Protein AF-A0A0P0WTE8-F1 (afdb_monomer_lite)

InterPro domains:
  IPR000719 Protein kinase domain [PS50011] (445-546)
  IPR001245 Serine-threonine/tyrosine-protein kinase, catalytic domain [PF07714] (450-540)
  IPR011009 Protein kinase-like domain superfamily [SSF56112] (422-545)
  IPR011990 Tetratricopeptide-like helical domain superfamily [G3DSA:1.25.40.10] (12-148)
  IPR011990 Tetratricopeptide-like helical domain superfamily [G3DSA:1.25.40.10] (149-284)
  IPR011990 Tetratricopeptide-like helical domain superfamily [SSF48452] (14-142)
  IPR011990 Tetratricopeptide-like helical domain superfamily [SSF48452] (153-266)
  IPR017441 Protein kinase, ATP binding site [PS00107] (451-472)
  IPR019734 Tetratricopeptide repeat [PS50005] (154-187)
  IPR019734 Tetratricopeptide repeat [PS50005] (222-255)
  IPR019734 Tetratricopeptide repeat [SM00028] (49-82)
  IPR019734 Tetratricopeptide repeat [SM00028] (154-187)
  IPR019734 Tetratricopeptide repeat [SM00028] (188-221)
  IPR019734 Tetratricopeptide repeat [SM00028] (222-255)

Organism: Oryza sativa subsp. japonica (NCBI:txid39947)

Secondary structure (DSSP, 8-state):
-HHHHHHHHHHHHHHHHHHHHHHHHHHTT-HHHHHHHHHHHHHH-TT-THHHHHHHHHHHHTT-HHHHHHHHHHHHHHHHHTT--HHHHHHHHHHHHHHHHHHHHHH---HHHHHHHHHHHHHS--HHHHHHHHHHHHHHHHHHHHHHHHHHHHHHHHHHHHHHHHTT-HHHHHHHHHHHHHH-TT-HHHHHHHHHHHHHHT-HHHHHHHHHHHHHH-TT-HHHHHHHHHHHHHTT-HHHHHHHHHHHHTT-TT-HHHHHHHHHHHHHHHHHT---------S---------HHHHHHHHHHHHHHHHHHHHHHHHHHHHHHHHHHHHHHHHHHHHHHHHHHHHHHHHHHHHHHHHHHHHHHHHHHHHHHHHHHHHHHHHHHHHHHHHHHHHHHHHHHHHHHHHHHHHHHHHHHHHHHHHHHHHHHHH---BPPHHHHHHHTTTT-GGGEEEEETTEEEEEEEETTEEEEEEEPPTTSTTHHHHHHHHHHHHTT---TTSPPEEEEETTTTEEEEE--TT--HHHHHH-TT---PPPHHHHHHHH-

Foldseek 3Di:
DVVVVVLLVVLLVQLVVLQVQLVVCVVVLVLVSSLVSLVSSCVSPVLPLVSLLSNLVSCVVVLVLVSSLVSLVSSLVSCVVSVHQLLSNLSSLLSNLSSVVVVCVVVVDLPSSLVSLVVSCVSPNDPVSVVSNVVSVVSNVVVVVLLVVLQVQLVVLQVVLVVCVVVVVLVSSLVSLVSSCVSPVLDLVSLLSNLVSCLSVVVLVSSLVSLVSSCVSPVLDLSSLLSNLSSCVVVVVLVVSLVSLVSSCVNPVPDPSSVVSNVVSVVSVVVVVDDDDDDDDPDPDDDDDDDDDPVCVVVVVVVVVVVVVVVVVVVVVVVVVVVVVVVVVVVVVVVVVVVVVVVVVVVVVVVVVVVVVVVVVVVVVVVVVVVVVVVVVVVVVVVVVVVVVVVVVVVVVVVVVVVVVVVVVVVVVVVVVVVVVVVVVLVVPPVADEPVQVCVFCVNVDPVQWQDQDPQATWGFGQHPNATKIKGQGDPPDPCNLVVLVVCCVPQSPDDDPPDWHFRHAHPVRSMTITHDDPVGDVVCLVPDPPDPPNQDPVNVVVVVD

pLDDT: mean 84.45, std 14.44, range [29.83, 97.25]

Structure (mmCIF, N/CA/C/O backbone):
data_AF-A0A0P0WTE8-F1
#
_entry.id   AF-A0A0P0WTE8-F1
#
loop_
_atom_site.group_PDB
_atom_site.id
_atom_site.type_symbol
_atom_site.label_atom_id
_atom_site.label_alt_id
_atom_site.label_comp_id
_atom_site.label_asym_id
_atom_site.label_entity_id
_atom_site.label_seq_id
_atom_site.pdbx_PDB_ins_code
_atom_site.Cartn_x
_atom_site.Cartn_y
_atom_site.Cartn_z
_atom_site.occupancy
_atom_site.B_iso_or_equiv
_atom_site.auth_seq_id
_atom_site.auth_comp_id
_atom_site.auth_asym_id
_atom_site.auth_atom_id
_atom_site.pdbx_PDB_model_num
ATOM 1 N N . MET A 1 1 ? -8.343 -10.911 -54.507 1.00 56.34 1 MET A N 1
ATOM 2 C CA . MET A 1 1 ? -7.081 -11.647 -54.298 1.00 56.34 1 MET A CA 1
ATOM 3 C C . MET A 1 1 ? -5.880 -10.735 -54.498 1.00 56.34 1 MET A C 1
ATOM 5 O O . MET A 1 1 ? -5.473 -10.191 -53.493 1.00 56.34 1 MET A O 1
ATOM 9 N N . GLU A 1 2 ? -5.399 -10.423 -55.711 1.00 57.84 2 GLU A N 1
ATOM 10 C CA . GLU A 1 2 ? -4.192 -9.567 -55.863 1.00 57.84 2 GLU A CA 1
ATOM 11 C C . GLU A 1 2 ? -4.330 -8.164 -55.233 1.00 57.84 2 GLU A C 1
ATOM 13 O O . GLU A 1 2 ? -3.449 -7.739 -54.500 1.00 57.84 2 GLU A O 1
ATOM 18 N N . ALA A 1 3 ? -5.474 -7.488 -55.402 1.00 62.59 3 ALA A N 1
ATOM 19 C CA . ALA A 1 3 ? -5.704 -6.173 -54.785 1.00 62.59 3 ALA A CA 1
ATOM 20 C C . ALA A 1 3 ? -5.853 -6.212 -53.246 1.00 62.59 3 ALA A C 1
ATOM 22 O O . ALA A 1 3 ? -5.494 -5.257 -52.569 1.00 62.59 3 ALA A O 1
ATOM 23 N N . GLU A 1 4 ? -6.364 -7.316 -52.686 1.00 63.59 4 GLU A N 1
ATOM 24 C CA . GLU A 1 4 ? -6.511 -7.486 -51.228 1.00 63.59 4 GLU A CA 1
ATOM 25 C C . GLU A 1 4 ? -5.173 -7.845 -50.570 1.00 63.59 4 GLU A C 1
ATOM 27 O O . GLU A 1 4 ? -4.922 -7.464 -49.428 1.00 63.59 4 GLU A O 1
ATOM 32 N N . ASP A 1 5 ? -4.305 -8.561 -51.288 1.00 68.88 5 ASP A N 1
ATOM 33 C CA . ASP A 1 5 ? -2.953 -8.876 -50.832 1.00 68.88 5 ASP A CA 1
ATOM 34 C C . ASP A 1 5 ? -2.033 -7.640 -50.901 1.00 68.88 5 ASP A C 1
ATOM 36 O O . ASP A 1 5 ? -1.217 -7.445 -49.997 1.00 68.88 5 ASP A O 1
ATOM 40 N N . ASP A 1 6 ? -2.218 -6.756 -51.891 1.00 73.00 6 ASP A N 1
ATOM 41 C CA . ASP A 1 6 ? -1.496 -5.479 -51.997 1.00 73.00 6 ASP A CA 1
ATOM 42 C C . ASP A 1 6 ? -1.914 -4.470 -50.908 1.00 73.00 6 ASP A C 1
ATOM 44 O O . ASP A 1 6 ? -1.047 -3.914 -50.226 1.00 73.00 6 ASP A O 1
ATOM 48 N N . GLU A 1 7 ? -3.220 -4.280 -50.666 1.00 77.19 7 GLU A N 1
ATOM 49 C CA . GLU A 1 7 ? -3.716 -3.424 -49.568 1.00 77.19 7 GLU A CA 1
ATOM 50 C C . GLU A 1 7 ? -3.229 -3.920 -48.200 1.00 77.19 7 GLU A C 1
ATOM 52 O O . GLU A 1 7 ? -2.874 -3.143 -47.308 1.00 77.19 7 GLU A O 1
ATOM 57 N N . ARG A 1 8 ? -3.155 -5.241 -48.035 1.00 78.56 8 ARG A N 1
ATOM 58 C CA . ARG A 1 8 ? -2.653 -5.861 -46.816 1.00 78.56 8 ARG A CA 1
ATOM 59 C C . ARG A 1 8 ? -1.148 -5.666 -46.635 1.00 78.56 8 ARG A C 1
ATOM 61 O O . ARG A 1 8 ? -0.709 -5.367 -45.524 1.00 78.56 8 ARG A O 1
ATOM 68 N N . ALA A 1 9 ? -0.357 -5.810 -47.695 1.00 82.81 9 ALA A N 1
ATOM 69 C CA . ALA A 1 9 ? 1.082 -5.568 -47.644 1.00 82.81 9 ALA A CA 1
ATOM 70 C C . ALA A 1 9 ? 1.402 -4.101 -47.302 1.00 82.81 9 ALA A C 1
ATOM 72 O O . ALA A 1 9 ? 2.359 -3.824 -46.568 1.00 82.81 9 ALA A O 1
ATOM 73 N N . GLU A 1 10 ? 0.581 -3.163 -47.785 1.00 86.62 10 GLU A N 1
ATOM 74 C CA . GLU A 1 10 ? 0.684 -1.745 -47.440 1.00 86.62 10 GLU A CA 1
ATOM 75 C C . GLU A 1 10 ? 0.343 -1.490 -45.963 1.00 86.62 10 GLU A C 1
ATOM 77 O O . GLU A 1 10 ? 1.126 -0.839 -45.260 1.00 86.62 10 GLU A O 1
ATOM 82 N N . ALA A 1 11 ? -0.739 -2.089 -45.450 1.00 87.06 11 ALA A N 1
ATOM 83 C CA . ALA A 1 11 ? -1.109 -2.008 -44.034 1.00 87.06 11 ALA A CA 1
ATOM 84 C C . ALA A 1 11 ? -0.024 -2.597 -43.106 1.00 87.06 11 ALA A C 1
ATOM 86 O O . ALA A 1 11 ? 0.326 -1.988 -42.093 1.00 87.06 11 ALA A O 1
ATOM 87 N N . GLU A 1 12 ? 0.584 -3.731 -43.472 1.00 88.00 12 GLU A N 1
ATOM 88 C CA . GLU A 1 12 ? 1.696 -4.349 -42.730 1.00 88.00 12 GLU A CA 1
ATOM 89 C C . GLU A 1 12 ? 2.981 -3.490 -42.781 1.00 88.00 12 GLU A C 1
ATOM 91 O O . GLU A 1 12 ? 3.772 -3.448 -41.828 1.00 88.00 12 GLU A O 1
ATOM 96 N N . ALA A 1 13 ? 3.226 -2.772 -43.882 1.00 90.38 13 ALA A N 1
ATOM 97 C CA . ALA A 1 13 ? 4.324 -1.811 -43.979 1.00 90.38 13 ALA A CA 1
ATOM 98 C C . ALA A 1 13 ? 4.078 -0.566 -43.109 1.00 90.38 13 ALA A C 1
ATOM 100 O O . ALA A 1 13 ? 4.999 -0.105 -42.427 1.00 90.38 13 ALA A O 1
ATOM 101 N N . GLU A 1 14 ? 2.850 -0.043 -43.083 1.00 92.38 14 GLU A N 1
ATOM 102 C CA . GLU A 1 14 ? 2.469 1.072 -42.212 1.00 92.38 14 GLU A CA 1
ATOM 103 C C . GLU A 1 14 ? 2.537 0.676 -40.730 1.00 92.38 14 GLU A C 1
ATOM 105 O O . GLU A 1 14 ? 3.140 1.399 -39.932 1.00 92.38 14 GLU A O 1
ATOM 110 N N . ALA A 1 15 ? 2.045 -0.512 -40.367 1.00 92.62 15 ALA A N 1
ATOM 111 C CA . ALA A 1 15 ? 2.150 -1.052 -39.014 1.00 92.62 15 ALA A CA 1
ATOM 112 C C . ALA A 1 15 ? 3.617 -1.137 -38.549 1.00 92.62 15 ALA A C 1
ATOM 114 O O . ALA A 1 15 ? 3.944 -0.742 -37.426 1.00 92.62 15 ALA A O 1
ATOM 115 N N . ARG A 1 16 ? 4.541 -1.575 -39.420 1.00 92.88 16 ARG A N 1
ATOM 116 C CA . ARG A 1 16 ? 5.985 -1.591 -39.115 1.00 92.88 16 ARG A CA 1
ATOM 117 C C . ARG A 1 16 ? 6.551 -0.194 -38.851 1.00 92.88 16 ARG A C 1
ATOM 119 O O . ARG A 1 16 ? 7.290 -0.033 -37.878 1.00 92.88 16 ARG A O 1
ATOM 126 N N . ARG A 1 17 ? 6.169 0.818 -39.640 1.00 93.56 17 ARG A N 1
ATOM 127 C CA . ARG A 1 17 ? 6.578 2.219 -39.404 1.00 93.56 17 ARG A CA 1
ATOM 128 C C . ARG A 1 17 ? 6.056 2.740 -38.066 1.00 93.56 17 ARG A C 1
ATOM 130 O O . ARG A 1 17 ? 6.808 3.344 -37.304 1.00 93.56 17 ARG A O 1
ATOM 137 N N . GLU A 1 18 ? 4.794 2.458 -37.747 1.00 95.06 18 GLU A N 1
ATOM 138 C CA . GLU A 1 18 ? 4.188 2.802 -36.455 1.00 95.06 18 GLU A CA 1
ATOM 139 C C . GLU A 1 18 ? 4.904 2.092 -35.291 1.00 95.06 18 GLU A C 1
ATOM 141 O O . GLU A 1 18 ? 5.166 2.706 -34.255 1.00 95.06 18 GLU A O 1
ATOM 146 N N . LYS A 1 19 ? 5.335 0.833 -35.470 1.00 94.00 19 LYS A N 1
ATOM 147 C CA . LYS A 1 19 ? 6.145 0.106 -34.476 1.00 94.00 19 LYS A CA 1
ATOM 148 C C . LYS A 1 19 ? 7.486 0.785 -34.218 1.00 94.00 19 LYS A C 1
ATOM 150 O O . LYS A 1 19 ? 7.888 0.941 -33.066 1.00 94.00 19 LYS A O 1
ATOM 155 N N . GLU A 1 20 ? 8.192 1.177 -35.274 1.00 95.56 20 GLU A N 1
ATOM 156 C CA . GLU A 1 20 ? 9.486 1.856 -35.175 1.00 95.56 20 GLU A CA 1
ATOM 157 C C . GLU A 1 20 ? 9.358 3.235 -34.521 1.00 95.56 20 GLU A C 1
ATOM 159 O O . GLU A 1 20 ? 10.141 3.556 -33.621 1.00 95.56 20 GLU A O 1
ATOM 164 N N . ALA A 1 21 ? 8.333 4.006 -34.896 1.00 94.81 21 ALA A N 1
ATOM 165 C CA . ALA A 1 21 ? 8.005 5.286 -34.273 1.00 94.81 21 ALA A CA 1
ATOM 166 C C . ALA A 1 21 ? 7.664 5.119 -32.783 1.00 94.81 21 ALA A C 1
ATOM 168 O O . ALA A 1 21 ? 8.199 5.843 -31.939 1.00 94.81 21 ALA A O 1
ATOM 169 N N . GLY A 1 22 ? 6.854 4.112 -32.438 1.00 95.75 22 GLY A N 1
ATOM 170 C CA . GLY A 1 22 ? 6.539 3.749 -31.056 1.00 95.75 22 GLY A CA 1
ATOM 171 C C . GLY A 1 22 ? 7.782 3.363 -30.252 1.00 95.75 22 GLY A C 1
ATOM 172 O O . GLY A 1 22 ? 7.994 3.885 -29.158 1.00 95.75 22 GLY A O 1
ATOM 173 N N . ASN A 1 23 ? 8.666 2.536 -30.819 1.00 95.19 23 ASN A N 1
ATOM 174 C CA . ASN A 1 23 ? 9.933 2.142 -30.194 1.00 95.19 23 ASN A CA 1
ATOM 175 C C . ASN A 1 23 ? 10.888 3.335 -30.008 1.00 95.19 23 ASN A C 1
ATOM 177 O O . ASN A 1 23 ? 11.625 3.401 -29.021 1.00 95.19 23 ASN A O 1
ATOM 181 N N . ALA A 1 24 ? 10.917 4.274 -30.956 1.00 95.69 24 ALA A N 1
ATOM 182 C CA . ALA A 1 24 ? 11.706 5.498 -30.851 1.00 95.69 24 ALA A CA 1
ATOM 183 C C . ALA A 1 24 ? 11.160 6.426 -29.755 1.00 95.69 24 ALA A C 1
ATOM 185 O O . ALA A 1 24 ? 11.937 6.926 -28.941 1.00 95.69 24 ALA A O 1
ATOM 186 N N . ALA A 1 25 ? 9.838 6.604 -29.687 1.00 95.19 25 ALA A N 1
ATOM 187 C CA . ALA A 1 25 ? 9.175 7.365 -28.630 1.00 95.19 25 ALA A CA 1
ATOM 188 C C . ALA A 1 25 ? 9.390 6.726 -27.248 1.00 95.19 25 ALA A C 1
ATOM 190 O O . ALA A 1 25 ? 9.723 7.427 -26.295 1.00 95.19 25 ALA A O 1
ATOM 191 N N . TYR A 1 26 ? 9.298 5.396 -27.155 1.00 95.31 26 TYR A N 1
ATOM 192 C CA . TYR A 1 26 ? 9.544 4.639 -25.926 1.00 95.31 26 TYR A CA 1
ATOM 193 C C . TYR A 1 26 ? 10.980 4.821 -25.417 1.00 95.31 26 TYR A C 1
ATOM 195 O O . TYR A 1 26 ? 11.182 5.095 -24.238 1.00 95.31 26 TYR A O 1
ATOM 203 N N . ARG A 1 27 ? 11.983 4.749 -26.308 1.00 95.56 27 ARG A N 1
ATOM 204 C CA . ARG A 1 27 ? 13.395 5.002 -25.957 1.00 95.56 27 ARG A CA 1
ATOM 205 C C . ARG A 1 27 ? 13.646 6.427 -25.455 1.00 95.56 27 ARG A C 1
ATOM 207 O O . ARG A 1 27 ? 14.551 6.627 -24.656 1.00 95.56 27 ARG A O 1
ATOM 214 N N . LYS A 1 28 ? 12.841 7.394 -25.901 1.00 95.38 28 LYS A N 1
ATOM 215 C CA . LYS A 1 28 ? 12.867 8.790 -25.438 1.00 95.38 28 LYS A CA 1
ATOM 216 C C . LYS A 1 28 ? 11.958 9.055 -24.226 1.00 95.38 28 LYS A C 1
ATOM 218 O O . LYS A 1 28 ? 11.809 10.208 -23.845 1.00 95.38 28 LYS A O 1
ATOM 223 N N . LEU A 1 29 ? 11.336 8.022 -23.644 1.00 93.38 29 LEU A N 1
ATOM 224 C CA . LEU A 1 29 ? 10.367 8.116 -22.539 1.00 93.38 29 LEU A CA 1
ATOM 225 C C . LEU A 1 29 ? 9.104 8.946 -22.850 1.00 93.38 29 LEU A C 1
ATOM 227 O O . LEU A 1 29 ? 8.365 9.327 -21.945 1.00 93.38 29 LEU A O 1
ATOM 231 N N . TYR A 1 30 ? 8.776 9.156 -24.126 1.00 95.38 30 TYR A N 1
ATOM 232 C CA . TYR A 1 30 ? 7.491 9.729 -24.539 1.00 95.38 30 TYR A CA 1
ATOM 233 C C . TYR A 1 30 ? 6.409 8.641 -24.551 1.00 95.38 30 TYR A C 1
ATOM 235 O O . TYR A 1 30 ? 5.952 8.197 -25.607 1.00 95.38 30 TYR A O 1
ATOM 243 N N . LEU A 1 31 ? 6.040 8.170 -23.356 1.00 94.12 31 LEU A N 1
ATOM 244 C CA . LEU A 1 31 ? 5.238 6.958 -23.156 1.00 94.12 31 LEU A CA 1
ATOM 245 C C . LEU A 1 31 ? 3.825 7.062 -23.746 1.00 94.12 31 LEU A C 1
ATOM 247 O O . LEU A 1 31 ? 3.372 6.120 -24.388 1.00 94.12 31 LEU A O 1
ATOM 251 N N . GLU A 1 32 ? 3.151 8.206 -23.614 1.00 94.56 32 GLU A N 1
ATOM 252 C CA . GLU A 1 32 ? 1.817 8.417 -24.202 1.00 94.56 32 GLU A CA 1
ATOM 253 C C . GLU A 1 32 ? 1.848 8.369 -25.732 1.00 94.56 32 GLU A C 1
ATOM 255 O O . GLU A 1 32 ? 1.025 7.706 -26.368 1.00 94.56 32 GLU A O 1
ATOM 260 N N . THR A 1 33 ? 2.853 9.010 -26.330 1.00 94.38 33 THR A N 1
ATOM 261 C CA . THR A 1 33 ? 3.082 8.975 -27.776 1.00 94.38 33 THR A CA 1
ATOM 262 C C . THR A 1 33 ? 3.389 7.551 -28.239 1.00 94.38 33 THR A C 1
ATOM 264 O O . THR A 1 33 ? 2.843 7.107 -29.249 1.00 94.38 33 THR A O 1
ATOM 267 N N . ALA A 1 34 ? 4.200 6.803 -27.483 1.00 95.81 34 ALA A N 1
ATOM 268 C CA . ALA A 1 34 ? 4.492 5.401 -27.768 1.00 95.81 34 ALA A CA 1
ATOM 269 C C . ALA A 1 34 ? 3.223 4.532 -27.713 1.00 95.81 34 ALA A C 1
ATOM 271 O O . ALA A 1 34 ? 2.966 3.769 -28.641 1.00 95.81 34 ALA A O 1
ATOM 272 N N . VAL A 1 35 ? 2.385 4.698 -26.683 1.00 96.12 35 VAL A N 1
ATOM 273 C CA . VAL A 1 35 ? 1.089 4.008 -26.550 1.00 96.12 35 VAL A CA 1
ATOM 274 C C . VAL A 1 35 ? 0.180 4.294 -27.744 1.00 96.12 35 VAL A C 1
ATOM 276 O O . VAL A 1 35 ? -0.451 3.370 -28.262 1.00 96.12 35 VAL A O 1
ATOM 279 N N . ARG A 1 36 ? 0.129 5.545 -28.219 1.00 96.06 36 ARG A N 1
ATOM 280 C CA . ARG A 1 36 ? -0.655 5.922 -29.404 1.00 96.06 36 ARG A CA 1
ATOM 281 C C . ARG A 1 36 ? -0.167 5.193 -30.658 1.00 96.06 36 ARG A C 1
ATOM 283 O O . ARG A 1 36 ? -0.984 4.605 -31.361 1.00 96.06 36 ARG A O 1
ATOM 290 N N . HIS A 1 37 ? 1.144 5.186 -30.901 1.00 96.56 37 HIS A N 1
ATOM 291 C CA . HIS A 1 37 ? 1.746 4.488 -32.042 1.00 96.56 37 HIS A CA 1
ATOM 292 C C . HIS A 1 37 ? 1.521 2.970 -31.977 1.00 96.56 37 HIS A C 1
ATOM 294 O O . HIS A 1 37 ? 1.101 2.370 -32.962 1.00 96.56 37 HIS A O 1
ATOM 300 N N . TYR A 1 38 ? 1.686 2.340 -30.809 1.00 96.38 38 TYR A N 1
ATOM 301 C CA . TYR A 1 38 ? 1.394 0.909 -30.660 1.00 96.38 38 TYR A CA 1
ATOM 302 C C . TYR A 1 38 ? -0.093 0.583 -30.818 1.00 96.38 38 TYR A C 1
ATOM 304 O O . TYR A 1 38 ? -0.430 -0.457 -31.372 1.00 96.38 38 TYR A O 1
ATOM 312 N N . THR A 1 39 ? -0.987 1.468 -30.372 1.00 95.38 39 THR A N 1
ATOM 313 C CA . THR A 1 39 ? -2.436 1.295 -30.557 1.00 95.38 39 THR A CA 1
ATOM 314 C C . THR A 1 39 ? -2.813 1.367 -32.030 1.00 95.38 39 THR A C 1
ATOM 316 O O . THR A 1 39 ? -3.565 0.520 -32.499 1.00 95.38 39 THR A O 1
ATOM 319 N N . ARG A 1 40 ? -2.255 2.329 -32.774 1.00 94.44 40 ARG A N 1
ATOM 320 C CA . ARG A 1 40 ? -2.453 2.416 -34.224 1.00 94.44 40 ARG A CA 1
ATOM 321 C C . ARG A 1 40 ? -1.873 1.197 -34.941 1.00 94.44 40 ARG A C 1
ATOM 323 O O . ARG A 1 40 ? -2.561 0.609 -35.764 1.00 94.44 40 ARG A O 1
ATOM 330 N N . GLY A 1 41 ? -0.665 0.771 -34.575 1.00 93.50 41 GLY A N 1
ATOM 331 C CA . GLY A 1 41 ? -0.039 -0.432 -35.125 1.00 93.50 41 GLY A CA 1
ATOM 332 C C . GLY A 1 41 ? -0.869 -1.702 -34.904 1.00 93.50 41 GLY A C 1
ATOM 333 O O . GLY A 1 41 ? -1.073 -2.455 -35.847 1.00 93.50 41 GLY A O 1
ATOM 334 N N . ALA A 1 42 ? -1.438 -1.887 -33.707 1.00 92.62 42 ALA A N 1
ATOM 335 C CA . ALA A 1 42 ? -2.308 -3.026 -33.396 1.00 92.62 42 ALA A CA 1
ATOM 336 C C . ALA A 1 42 ? -3.646 -3.021 -34.164 1.00 92.62 42 ALA A C 1
ATOM 338 O O . ALA A 1 42 ? -4.254 -4.075 -34.333 1.00 92.62 42 ALA A O 1
ATOM 339 N N . LEU A 1 43 ? -4.127 -1.848 -34.594 1.00 92.50 43 LEU A N 1
ATOM 340 C CA . LEU A 1 43 ? -5.317 -1.728 -35.445 1.00 92.50 43 LEU A CA 1
ATOM 341 C C . LEU A 1 43 ? -5.007 -2.053 -36.911 1.00 92.50 43 LEU A C 1
ATOM 343 O O . LEU A 1 43 ? -5.845 -2.647 -37.581 1.00 92.50 43 LEU A O 1
ATOM 347 N N . LEU A 1 44 ? -3.821 -1.662 -37.391 1.00 91.44 44 LEU A N 1
ATOM 348 C CA . LEU A 1 44 ? -3.363 -1.909 -38.762 1.00 91.44 44 LEU A CA 1
ATOM 349 C C . LEU A 1 44 ? -2.979 -3.376 -38.986 1.00 91.44 44 LEU A C 1
ATOM 351 O O . LEU A 1 44 ? -3.343 -3.953 -40.004 1.00 91.44 44 LEU A O 1
ATOM 355 N N . ASP A 1 45 ? -2.291 -3.988 -38.020 1.00 88.94 45 ASP A N 1
ATOM 356 C CA . ASP A 1 45 ? -1.963 -5.414 -38.030 1.00 88.94 45 ASP A CA 1
ATOM 357 C C . ASP A 1 45 ? -2.385 -6.084 -36.709 1.00 88.94 45 ASP A C 1
ATOM 359 O O . ASP A 1 45 ? -1.594 -6.182 -35.762 1.00 88.94 45 ASP A O 1
ATOM 363 N N . PRO A 1 46 ? -3.632 -6.589 -36.629 1.00 86.75 46 PRO A N 1
ATOM 364 C CA . PRO A 1 46 ? -4.129 -7.287 -35.447 1.00 86.75 46 PRO A CA 1
ATOM 365 C C . PRO A 1 46 ? -3.451 -8.636 -35.168 1.00 86.75 46 PRO A C 1
ATOM 367 O O . PRO A 1 46 ? -3.711 -9.224 -34.114 1.00 86.75 46 PRO A O 1
ATOM 370 N N . ARG A 1 47 ? -2.634 -9.161 -36.098 1.00 85.81 47 ARG A N 1
ATOM 371 C CA . ARG A 1 47 ? 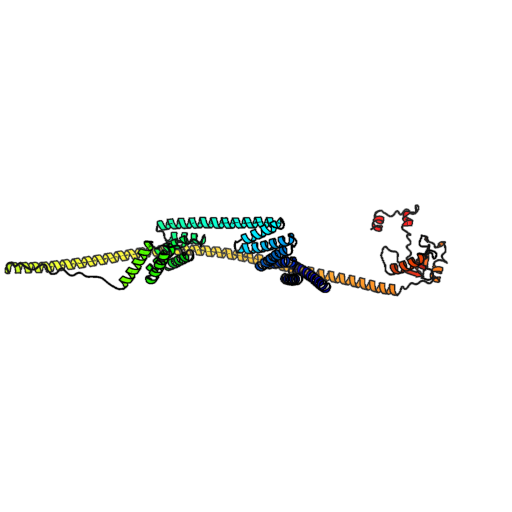-1.962 -10.461 -35.952 1.00 85.81 47 ARG A CA 1
ATOM 372 C C . ARG A 1 47 ? -0.632 -10.352 -35.209 1.00 85.81 47 ARG A C 1
ATOM 374 O O . ARG A 1 47 ? -0.222 -11.309 -34.551 1.00 85.81 47 ARG A O 1
ATOM 381 N N . ASP A 1 48 ? 0.039 -9.206 -35.284 1.00 89.00 48 ASP A N 1
ATOM 382 C CA . ASP A 1 48 ? 1.289 -8.976 -34.562 1.00 89.00 48 ASP A CA 1
ATOM 383 C C . ASP A 1 48 ? 1.013 -8.609 -33.093 1.00 89.00 48 ASP A C 1
ATOM 385 O O . ASP A 1 48 ? 0.828 -7.453 -32.707 1.00 89.00 48 ASP A O 1
ATOM 389 N N . ILE A 1 49 ? 1.061 -9.616 -32.220 1.00 91.56 49 ILE A N 1
ATOM 390 C CA . ILE A 1 49 ? 0.910 -9.417 -30.772 1.00 91.56 49 ILE A CA 1
ATOM 391 C C . ILE A 1 49 ? 2.002 -8.520 -30.166 1.00 91.56 49 ILE A C 1
ATOM 393 O O . ILE A 1 49 ? 1.832 -8.020 -29.050 1.00 91.56 49 ILE A O 1
ATOM 397 N N . SER A 1 50 ? 3.125 -8.278 -30.862 1.00 92.31 50 SER A N 1
ATOM 398 C CA . SER A 1 50 ? 4.225 -7.472 -30.324 1.00 92.31 50 SER A CA 1
ATOM 399 C C . SER A 1 50 ? 3.791 -6.043 -29.998 1.00 92.31 50 SER A C 1
ATOM 401 O O . SER A 1 50 ? 4.281 -5.495 -29.007 1.00 92.31 50 SER A O 1
ATOM 403 N N . PHE A 1 51 ? 2.815 -5.485 -30.726 1.00 94.38 51 PHE A N 1
ATOM 404 C CA . PHE A 1 51 ? 2.222 -4.178 -30.429 1.00 94.38 51 PHE A CA 1
ATOM 405 C C . PHE A 1 51 ? 1.572 -4.136 -29.046 1.00 94.38 51 PHE A C 1
ATOM 407 O O . PHE A 1 51 ? 1.884 -3.242 -28.259 1.00 94.38 51 PHE A O 1
ATOM 414 N N . LEU A 1 52 ? 0.742 -5.130 -28.715 1.00 94.12 52 LEU A N 1
ATOM 415 C CA . LEU A 1 52 ? 0.099 -5.240 -27.402 1.00 94.12 52 LEU A CA 1
ATOM 416 C C . LEU A 1 52 ? 1.144 -5.416 -26.302 1.00 94.12 52 LEU A C 1
ATOM 418 O O . LEU A 1 52 ? 1.124 -4.709 -25.296 1.00 94.12 52 LEU A O 1
ATOM 422 N N . THR A 1 53 ? 2.135 -6.286 -26.521 1.00 94.25 53 THR A N 1
ATOM 423 C CA . THR A 1 53 ? 3.177 -6.501 -25.511 1.00 94.25 53 THR A CA 1
ATOM 424 C C . THR A 1 53 ? 4.044 -5.247 -25.280 1.00 94.25 53 THR A C 1
ATOM 426 O O . THR A 1 53 ? 4.476 -4.987 -24.154 1.00 94.25 53 THR A O 1
ATOM 429 N N . ASN A 1 54 ? 4.310 -4.450 -26.322 1.00 95.19 54 ASN A N 1
ATOM 430 C CA . ASN A 1 54 ? 5.085 -3.211 -26.225 1.00 95.19 54 ASN A CA 1
ATOM 431 C C . ASN A 1 54 ? 4.265 -2.066 -25.621 1.00 95.19 54 ASN A C 1
ATOM 433 O O . ASN A 1 54 ? 4.801 -1.294 -24.823 1.00 95.19 54 ASN A O 1
ATOM 437 N N . ARG A 1 55 ? 2.962 -1.997 -25.918 1.00 96.00 55 ARG A N 1
ATOM 438 C CA . ARG A 1 55 ? 2.029 -1.071 -25.265 1.00 96.00 55 ARG A CA 1
ATOM 439 C C . ARG A 1 55 ? 1.898 -1.371 -23.774 1.00 96.00 55 ARG A C 1
ATOM 441 O O . ARG A 1 55 ? 2.043 -0.456 -22.967 1.00 96.00 55 ARG A O 1
ATOM 448 N N . ALA A 1 56 ? 1.792 -2.646 -23.400 1.00 96.38 56 ALA A N 1
ATOM 449 C CA . ALA A 1 56 ? 1.819 -3.075 -22.006 1.00 96.38 56 ALA A CA 1
ATOM 450 C C . ALA A 1 56 ? 3.107 -2.647 -21.283 1.00 96.38 56 ALA A C 1
ATOM 452 O O . ALA A 1 56 ? 3.053 -2.223 -20.130 1.00 96.38 56 ALA A O 1
ATOM 453 N N . ALA A 1 57 ? 4.266 -2.701 -21.952 1.00 95.94 57 ALA A N 1
ATOM 454 C CA . ALA A 1 57 ? 5.523 -2.211 -21.379 1.00 95.94 57 ALA A CA 1
ATOM 455 C C . ALA A 1 57 ? 5.496 -0.696 -21.119 1.00 95.94 57 ALA A C 1
ATOM 457 O O . ALA A 1 57 ? 5.974 -0.242 -20.080 1.00 95.94 57 ALA A O 1
ATOM 458 N N . ALA A 1 58 ? 4.908 0.083 -22.031 1.00 96.00 58 ALA A N 1
ATOM 459 C CA . ALA A 1 58 ? 4.715 1.516 -21.828 1.00 96.00 58 ALA A CA 1
ATOM 460 C C . ALA A 1 58 ? 3.754 1.792 -20.662 1.00 96.00 58 ALA A C 1
ATOM 462 O O . ALA A 1 58 ? 4.071 2.610 -19.802 1.00 96.00 58 ALA A O 1
ATOM 463 N N . TYR A 1 59 ? 2.641 1.057 -20.560 1.00 97.12 59 TYR A N 1
ATOM 464 C CA . TYR A 1 59 ? 1.722 1.176 -19.425 1.00 97.12 59 TYR A CA 1
ATOM 465 C C . TYR A 1 59 ? 2.362 0.815 -18.085 1.00 97.12 59 TYR A C 1
ATOM 467 O O . TYR A 1 59 ? 2.088 1.486 -17.089 1.00 97.12 59 TYR A O 1
ATOM 475 N N . LEU A 1 60 ? 3.254 -0.179 -18.060 1.00 95.25 60 LEU A N 1
ATOM 476 C CA . LEU A 1 60 ? 4.003 -0.545 -16.859 1.00 95.25 60 LEU A CA 1
ATOM 477 C C . LEU A 1 60 ? 4.875 0.620 -16.360 1.00 95.25 60 LEU A C 1
ATOM 479 O O . LEU A 1 60 ? 4.868 0.910 -15.168 1.00 95.25 60 LEU A O 1
ATOM 483 N N . LEU A 1 61 ? 5.568 1.327 -17.264 1.00 94.56 61 LEU A N 1
ATOM 484 C CA . LEU A 1 61 ? 6.355 2.521 -16.919 1.00 94.56 61 LEU A CA 1
ATOM 485 C C . LEU A 1 61 ? 5.484 3.720 -16.515 1.00 94.56 61 LEU A C 1
ATOM 487 O O . LEU A 1 61 ? 5.906 4.541 -15.707 1.00 94.56 61 LEU A O 1
ATOM 491 N N . MET A 1 62 ? 4.261 3.815 -17.040 1.00 94.44 62 MET A N 1
ATOM 492 C CA . MET A 1 62 ? 3.291 4.854 -16.672 1.00 94.44 62 MET A CA 1
ATOM 493 C C . MET A 1 62 ? 2.550 4.572 -15.352 1.00 94.44 62 MET A C 1
ATOM 495 O O . MET A 1 62 ? 1.649 5.329 -14.999 1.00 94.44 62 MET A O 1
ATOM 499 N N . SER A 1 63 ? 2.863 3.481 -14.641 1.00 94.25 63 SER A N 1
ATOM 500 C CA . SER A 1 63 ? 2.101 2.996 -13.473 1.00 94.25 63 SER A CA 1
ATOM 501 C C . SER A 1 63 ? 0.623 2.668 -13.758 1.00 94.25 63 SER A C 1
ATOM 503 O O . SER A 1 63 ? -0.191 2.554 -12.841 1.00 94.25 63 SER A O 1
ATOM 505 N N . LYS A 1 64 ? 0.251 2.473 -15.029 1.00 95.69 64 LYS A N 1
ATOM 506 C CA . LYS A 1 64 ? -1.098 2.072 -15.461 1.00 95.69 64 LYS A CA 1
ATOM 507 C C . LYS A 1 64 ? -1.220 0.548 -15.441 1.00 95.69 64 LYS A C 1
ATOM 509 O O . LYS A 1 64 ? -1.282 -0.121 -16.473 1.00 95.69 64 LYS A O 1
ATOM 514 N N . TYR A 1 65 ? -1.156 -0.023 -14.238 1.00 95.00 65 TYR A N 1
ATOM 515 C CA . TYR A 1 65 ? -1.015 -1.470 -14.051 1.00 95.00 65 TYR A CA 1
ATOM 516 C C . TYR A 1 65 ? -2.236 -2.265 -14.525 1.00 95.00 65 TYR A C 1
ATOM 518 O O . TYR A 1 65 ? -2.076 -3.357 -15.065 1.00 95.00 65 TYR A O 1
ATOM 526 N N . LYS A 1 66 ? -3.451 -1.725 -14.374 1.00 94.62 66 LYS A N 1
ATOM 527 C CA . LYS A 1 66 ? -4.683 -2.408 -14.804 1.00 94.62 66 LYS A CA 1
ATOM 528 C C . LYS A 1 66 ? -4.748 -2.523 -16.327 1.00 94.62 66 LYS A C 1
ATOM 530 O O . LYS A 1 66 ? -5.081 -3.579 -16.854 1.00 94.62 66 LYS A O 1
ATOM 535 N N . GLU A 1 67 ? -4.391 -1.456 -17.030 1.00 95.75 67 GLU A N 1
ATOM 536 C CA . GLU A 1 67 ? -4.306 -1.402 -18.487 1.00 95.75 67 GLU A CA 1
ATOM 537 C C . GLU A 1 67 ? -3.190 -2.313 -19.009 1.00 95.75 67 GLU A C 1
ATOM 539 O O . GLU A 1 67 ? -3.402 -3.050 -19.967 1.00 95.75 67 GLU A O 1
ATOM 544 N N . CYS A 1 68 ? -2.042 -2.347 -18.324 1.00 96.81 68 CYS A N 1
ATOM 545 C CA . CYS A 1 68 ? -0.959 -3.285 -18.618 1.00 96.81 68 CYS A CA 1
ATOM 546 C C . CYS A 1 68 ? -1.422 -4.750 -18.530 1.00 96.81 68 CYS A C 1
ATOM 548 O O . CYS A 1 68 ? -1.159 -5.526 -19.447 1.00 96.81 68 CYS A O 1
ATOM 550 N N . VAL A 1 69 ? -2.134 -5.124 -17.458 1.00 96.31 69 VAL A N 1
ATOM 551 C CA . VAL A 1 69 ? -2.668 -6.487 -17.283 1.00 96.31 69 VAL A CA 1
ATOM 552 C C . VAL A 1 69 ? -3.642 -6.839 -18.405 1.00 96.31 69 VAL A C 1
ATOM 554 O O . VAL A 1 69 ? -3.500 -7.904 -18.998 1.00 96.31 69 VAL A O 1
ATOM 557 N N . ARG A 1 70 ? -4.562 -5.928 -18.754 1.00 96.19 70 ARG A N 1
ATOM 558 C CA . ARG A 1 70 ? -5.514 -6.128 -19.858 1.00 96.19 70 ARG A CA 1
ATOM 559 C C . ARG A 1 70 ? -4.822 -6.366 -21.199 1.00 96.19 70 ARG A C 1
ATOM 561 O O . ARG A 1 70 ? -5.164 -7.321 -21.887 1.00 96.19 70 ARG A O 1
ATOM 568 N N . ASP A 1 71 ? -3.844 -5.533 -21.548 1.00 95.56 71 ASP A N 1
ATOM 569 C CA . ASP A 1 71 ? -3.081 -5.687 -22.793 1.00 95.56 71 ASP A CA 1
ATOM 570 C C . ASP A 1 71 ? -2.292 -6.999 -22.825 1.00 95.56 71 ASP A C 1
ATOM 572 O O . ASP A 1 71 ? -2.155 -7.620 -23.878 1.00 95.56 71 ASP A O 1
ATOM 576 N N . CYS A 1 72 ? -1.753 -7.428 -21.680 1.00 96.12 72 CYS A N 1
ATOM 577 C CA . CYS A 1 72 ? -1.046 -8.699 -21.594 1.00 96.12 72 CYS A CA 1
ATOM 578 C C . CYS A 1 72 ? -1.996 -9.893 -21.725 1.00 96.12 72 CYS A C 1
ATOM 580 O O . CYS A 1 72 ? -1.631 -10.862 -22.382 1.00 96.12 72 CYS A O 1
ATOM 582 N N . ASP A 1 73 ? -3.192 -9.829 -21.134 1.00 95.88 73 ASP A N 1
ATOM 583 C CA . ASP A 1 73 ? -4.214 -10.872 -21.281 1.00 95.88 73 ASP A CA 1
ATOM 584 C C . ASP A 1 73 ? -4.656 -11.010 -22.740 1.00 95.88 73 ASP A C 1
ATOM 586 O O . ASP A 1 73 ? -4.624 -12.114 -23.285 1.00 95.88 73 ASP A O 1
ATOM 590 N N . GLU A 1 74 ? -4.938 -9.886 -23.406 1.00 94.62 74 GLU A N 1
ATOM 591 C CA . GLU A 1 74 ? -5.276 -9.864 -24.834 1.00 94.62 74 GLU A CA 1
ATOM 592 C C . GLU A 1 74 ? -4.123 -10.403 -25.701 1.00 94.62 74 GLU A C 1
ATOM 594 O O . GLU A 1 74 ? -4.345 -11.166 -26.641 1.00 94.62 74 GLU A O 1
ATOM 599 N N . ALA A 1 75 ? -2.872 -10.056 -25.374 1.00 94.12 75 ALA A N 1
ATOM 600 C CA . ALA A 1 75 ? -1.702 -10.553 -26.096 1.00 94.12 75 ALA A CA 1
ATOM 601 C C . ALA A 1 75 ? -1.497 -12.068 -25.937 1.00 94.12 75 ALA A C 1
ATOM 603 O O . ALA A 1 75 ? -1.045 -12.721 -26.878 1.00 94.12 75 ALA A O 1
ATOM 604 N N . VAL A 1 76 ? -1.805 -12.632 -24.765 1.00 94.12 76 VAL A N 1
ATOM 605 C CA . VAL A 1 76 ? -1.696 -14.076 -24.506 1.00 94.12 76 VAL A CA 1
ATOM 606 C C . VAL A 1 76 ? -2.801 -14.842 -25.223 1.00 94.12 76 VAL A C 1
ATOM 608 O O . VAL A 1 76 ? -2.517 -15.870 -25.835 1.00 94.12 76 VAL A O 1
ATOM 611 N N . GLU A 1 77 ? -4.037 -14.342 -25.180 1.00 93.19 77 GLU A N 1
ATOM 612 C CA . GLU A 1 77 ? -5.180 -14.935 -25.881 1.00 93.19 77 GLU A CA 1
ATOM 613 C C . GLU A 1 77 ? -4.927 -14.970 -27.394 1.00 93.19 77 GLU A C 1
ATOM 615 O O . GLU A 1 77 ? -4.811 -16.053 -27.974 1.00 93.19 77 GLU A O 1
ATOM 620 N N . LYS A 1 78 ? -4.672 -13.806 -28.007 1.00 91.94 78 LYS A N 1
ATOM 621 C CA . LYS A 1 78 ? -4.343 -13.711 -29.440 1.00 91.94 78 LYS A CA 1
ATOM 622 C C . LYS A 1 78 ? -3.078 -14.480 -29.802 1.00 91.94 78 LYS A C 1
ATOM 624 O O . LYS A 1 78 ? -3.009 -15.102 -30.858 1.00 91.94 78 LYS A O 1
ATOM 629 N N . GLY A 1 79 ? -2.067 -14.461 -28.933 1.00 90.00 79 GLY A N 1
ATOM 630 C CA . GLY A 1 79 ? -0.814 -15.175 -29.160 1.00 90.00 79 GLY A CA 1
ATOM 631 C C . GLY A 1 79 ? -1.011 -16.685 -29.256 1.00 90.00 79 GLY A C 1
ATOM 632 O O . GLY A 1 79 ? -0.423 -17.324 -30.128 1.00 90.00 79 GLY A O 1
ATOM 633 N N . ARG A 1 80 ? -1.886 -17.251 -28.417 1.00 89.75 80 ARG A N 1
ATOM 634 C CA . ARG A 1 80 ? -2.241 -18.677 -28.450 1.00 89.75 80 ARG A CA 1
ATOM 635 C C . ARG A 1 80 ? -3.114 -19.028 -29.651 1.00 89.75 80 ARG A C 1
ATOM 637 O O . ARG A 1 80 ? -2.866 -20.051 -30.287 1.00 89.75 80 ARG A O 1
ATOM 644 N N . GLU A 1 81 ? -4.081 -18.179 -29.996 1.00 90.75 81 GLU A N 1
ATOM 645 C CA . GLU A 1 81 ? -4.937 -18.361 -31.179 1.00 90.75 81 GLU A CA 1
ATOM 646 C C . GLU A 1 81 ? -4.130 -18.363 -32.482 1.00 90.75 81 GLU A C 1
ATOM 648 O O . GLU A 1 81 ? -4.297 -19.240 -33.332 1.00 90.75 81 GLU A O 1
ATOM 653 N N . LEU A 1 82 ? -3.213 -17.404 -32.620 1.00 89.75 82 LEU A N 1
ATOM 654 C CA . LEU A 1 82 ? -2.400 -17.208 -33.820 1.00 89.75 82 LEU A CA 1
ATOM 655 C C . LEU A 1 82 ? -1.143 -18.086 -33.853 1.00 89.75 82 LEU A C 1
ATOM 657 O O . LEU A 1 82 ? -0.402 -18.038 -34.835 1.00 89.75 82 LEU A O 1
ATOM 661 N N . ARG A 1 83 ? -0.898 -18.887 -32.803 1.00 87.38 83 ARG A N 1
ATOM 662 C CA . ARG A 1 83 ? 0.330 -19.681 -32.610 1.00 87.38 83 ARG A CA 1
ATOM 663 C C . ARG A 1 83 ? 1.597 -18.834 -32.779 1.00 87.38 83 ARG A C 1
ATOM 665 O O . ARG A 1 83 ? 2.534 -19.221 -33.477 1.00 87.38 83 ARG A O 1
ATOM 672 N N . ALA A 1 84 ? 1.589 -17.653 -32.164 1.00 85.06 84 ALA A N 1
ATOM 673 C CA . ALA A 1 84 ? 2.741 -16.765 -32.114 1.00 85.06 84 ALA A CA 1
ATOM 674 C C . ALA A 1 84 ? 3.907 -17.414 -31.345 1.00 85.06 84 ALA A C 1
ATOM 676 O O . ALA A 1 84 ? 3.726 -18.391 -30.624 1.00 85.06 84 ALA A O 1
ATOM 677 N N . ASP A 1 85 ? 5.109 -16.851 -31.483 1.00 88.19 85 ASP A N 1
ATOM 678 C CA . ASP A 1 85 ? 6.300 -17.332 -30.776 1.00 88.19 85 ASP A CA 1
ATOM 679 C C . ASP A 1 85 ? 6.046 -17.418 -29.258 1.00 88.19 85 ASP A C 1
ATOM 681 O O . ASP A 1 85 ? 5.704 -16.419 -28.613 1.00 88.19 85 ASP A O 1
ATOM 685 N N . ASN A 1 86 ? 6.259 -18.605 -28.681 1.00 89.06 86 ASN A N 1
ATOM 686 C CA . ASN A 1 86 ? 6.116 -18.870 -27.247 1.00 89.06 86 ASN A CA 1
ATOM 687 C C . ASN A 1 86 ? 6.921 -17.874 -26.402 1.00 89.06 86 ASN A C 1
ATOM 689 O O . ASN A 1 86 ? 6.493 -17.489 -25.316 1.00 89.06 86 ASN A O 1
ATOM 693 N N . LYS A 1 87 ? 8.055 -17.376 -26.916 1.00 91.06 87 LYS A N 1
ATOM 694 C CA . LYS A 1 87 ? 8.856 -16.345 -26.245 1.00 91.06 87 LYS A CA 1
ATOM 695 C C . LYS A 1 87 ? 8.111 -15.014 -26.108 1.00 91.06 87 LYS A C 1
ATOM 697 O O . LYS A 1 87 ? 8.280 -14.319 -25.104 1.00 91.06 87 LYS A O 1
ATOM 702 N N . LEU A 1 88 ? 7.291 -14.637 -27.090 1.00 89.62 88 LEU A N 1
ATOM 703 C CA . LEU A 1 88 ? 6.471 -13.422 -27.031 1.00 89.62 88 LEU A CA 1
ATOM 704 C C . LEU A 1 88 ? 5.308 -13.581 -26.048 1.00 89.62 88 LEU A C 1
ATOM 706 O O . LEU A 1 88 ? 5.053 -12.659 -25.270 1.00 89.62 88 LEU A O 1
ATOM 710 N N . VAL A 1 89 ? 4.662 -14.749 -26.034 1.00 92.19 89 VAL A N 1
ATOM 711 C CA . VAL A 1 89 ? 3.594 -15.081 -25.074 1.00 92.19 89 VAL A CA 1
ATOM 712 C C . VAL A 1 89 ? 4.141 -15.099 -23.643 1.00 92.19 89 VAL A C 1
ATOM 714 O O . VAL A 1 89 ? 3.587 -14.440 -22.762 1.00 92.19 89 VAL A O 1
ATOM 717 N N . ALA A 1 90 ? 5.290 -15.741 -23.421 1.00 93.12 90 ALA A N 1
ATOM 718 C CA . ALA A 1 90 ? 5.992 -15.715 -22.140 1.00 93.12 90 ALA A CA 1
ATOM 719 C C . ALA A 1 90 ? 6.350 -14.281 -21.720 1.00 93.12 90 ALA A C 1
ATOM 721 O O . ALA A 1 90 ? 6.107 -13.875 -20.587 1.00 93.12 90 ALA A O 1
ATOM 722 N N . ARG A 1 91 ? 6.847 -13.447 -22.643 1.00 93.81 91 ARG A N 1
ATOM 723 C CA . ARG A 1 91 ? 7.152 -12.038 -22.346 1.00 93.81 91 ARG A CA 1
ATOM 724 C C . ARG A 1 91 ? 5.910 -11.237 -21.943 1.00 93.81 91 ARG A C 1
ATOM 726 O O . ARG A 1 91 ? 6.018 -10.353 -21.091 1.00 93.81 91 ARG A O 1
ATOM 733 N N . ALA A 1 92 ? 4.751 -11.509 -22.543 1.00 94.81 92 ALA A N 1
ATOM 734 C CA . ALA A 1 92 ? 3.487 -10.896 -22.140 1.00 94.81 92 ALA A CA 1
ATOM 735 C C . ALA A 1 92 ? 3.097 -11.319 -20.712 1.00 94.81 92 ALA A C 1
ATOM 737 O O . ALA A 1 92 ? 2.806 -10.460 -19.881 1.00 94.81 92 ALA A O 1
ATOM 738 N N . LEU A 1 93 ? 3.200 -12.611 -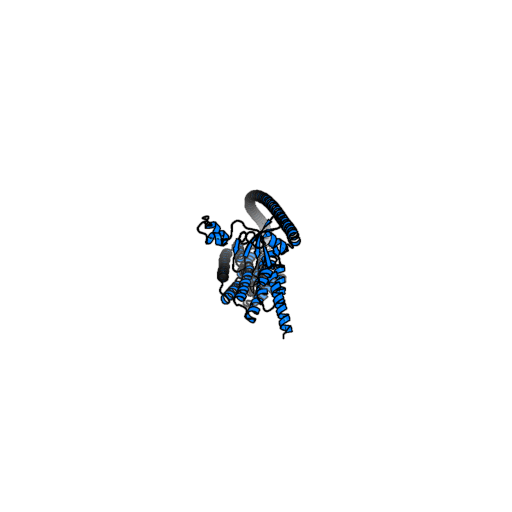20.386 1.00 95.88 93 LEU A N 1
ATOM 739 C CA . LEU A 1 93 ? 2.939 -13.134 -19.038 1.00 95.88 93 LEU A CA 1
ATOM 740 C C . LEU A 1 93 ? 3.908 -12.571 -17.985 1.00 95.88 93 LEU A C 1
ATOM 742 O O . LEU A 1 93 ? 3.473 -12.162 -16.910 1.00 95.88 93 LEU A O 1
ATOM 746 N N . ALA A 1 94 ? 5.199 -12.454 -18.299 1.00 94.81 94 ALA A N 1
ATOM 747 C CA . ALA A 1 94 ? 6.190 -11.848 -17.407 1.00 94.81 94 ALA A CA 1
ATOM 748 C C . ALA A 1 94 ? 5.910 -10.354 -17.137 1.00 94.81 94 ALA A C 1
ATOM 750 O O . ALA A 1 94 ? 6.115 -9.856 -16.024 1.00 94.81 94 ALA A O 1
ATOM 751 N N . ARG A 1 95 ? 5.407 -9.617 -18.138 1.00 95.06 95 ARG A N 1
ATOM 752 C CA . ARG A 1 95 ? 4.973 -8.218 -17.974 1.00 95.06 95 ARG A CA 1
ATOM 753 C C . ARG A 1 95 ? 3.686 -8.115 -17.157 1.00 95.06 95 ARG A C 1
ATOM 755 O O . ARG A 1 95 ? 3.638 -7.290 -16.246 1.00 95.06 95 ARG A O 1
ATOM 762 N N . LYS A 1 96 ? 2.705 -8.992 -17.406 1.00 96.25 96 LYS A N 1
ATOM 763 C CA . LYS A 1 96 ? 1.492 -9.131 -16.584 1.00 96.25 96 LYS A CA 1
ATOM 764 C C . LYS A 1 96 ? 1.856 -9.357 -15.123 1.00 96.25 96 LYS A C 1
ATOM 766 O O . LYS A 1 96 ? 1.380 -8.634 -14.255 1.00 96.25 96 LYS A O 1
ATOM 771 N N . ALA A 1 97 ? 2.742 -10.316 -14.864 1.00 95.25 97 ALA A N 1
ATOM 772 C CA . ALA A 1 97 ? 3.252 -10.591 -13.533 1.00 95.25 97 ALA A CA 1
ATOM 773 C C . ALA A 1 97 ? 3.910 -9.358 -12.908 1.00 95.25 97 ALA A C 1
ATOM 775 O O . ALA A 1 97 ? 3.596 -9.018 -11.777 1.00 95.25 97 ALA A O 1
ATOM 776 N N . SER A 1 98 ? 4.757 -8.639 -13.648 1.00 94.94 98 SER A N 1
ATOM 777 C CA . SER A 1 98 ? 5.412 -7.425 -13.140 1.00 94.94 98 SER A CA 1
ATOM 778 C C . SER A 1 98 ? 4.403 -6.334 -12.749 1.00 94.94 98 SER A C 1
ATOM 780 O O . SER A 1 98 ? 4.578 -5.684 -11.722 1.00 94.94 98 SER A O 1
ATOM 782 N N . ALA A 1 99 ? 3.324 -6.155 -13.519 1.00 95.19 99 ALA A N 1
ATOM 783 C CA . ALA A 1 99 ? 2.236 -5.242 -13.163 1.00 95.19 99 ALA A CA 1
ATOM 784 C C . ALA A 1 99 ? 1.452 -5.725 -11.931 1.00 95.19 99 ALA A C 1
ATOM 786 O O . ALA A 1 99 ? 1.140 -4.930 -11.045 1.00 95.19 99 ALA A O 1
ATOM 787 N N . LEU A 1 100 ? 1.170 -7.029 -11.849 1.00 95.25 100 LEU A N 1
ATOM 788 C CA . LEU A 1 100 ? 0.483 -7.634 -10.708 1.00 95.25 100 LEU A CA 1
ATOM 789 C C . LEU A 1 100 ? 1.319 -7.572 -9.431 1.00 95.25 100 LEU A C 1
ATOM 791 O O . LEU A 1 100 ? 0.751 -7.294 -8.390 1.00 95.25 100 LEU A O 1
ATOM 795 N N . LEU A 1 101 ? 2.644 -7.729 -9.494 1.00 93.94 101 LEU A N 1
ATOM 796 C CA . LEU A 1 101 ? 3.533 -7.548 -8.340 1.00 93.94 101 LEU A CA 1
ATOM 797 C C . LEU A 1 101 ? 3.458 -6.118 -7.793 1.00 93.94 101 LEU A C 1
ATOM 799 O O . LEU A 1 101 ? 3.418 -5.914 -6.582 1.00 93.94 101 LEU A O 1
ATOM 803 N N . LYS A 1 102 ? 3.380 -5.113 -8.676 1.00 93.19 102 LYS A N 1
ATOM 804 C CA . LYS A 1 102 ? 3.194 -3.715 -8.255 1.00 93.19 102 LYS A CA 1
ATOM 805 C C . LYS A 1 102 ? 1.827 -3.475 -7.613 1.00 93.19 102 LYS A C 1
ATOM 807 O O . LYS A 1 102 ? 1.742 -2.692 -6.675 1.00 93.19 102 LYS A O 1
ATOM 812 N N . LEU A 1 103 ? 0.778 -4.158 -8.075 1.00 91.12 103 LEU A N 1
ATOM 813 C CA . LEU A 1 103 ? -0.547 -4.115 -7.445 1.00 91.12 103 LEU A CA 1
ATOM 814 C C . LEU A 1 103 ? -0.595 -4.903 -6.122 1.00 91.12 103 LEU A C 1
ATOM 816 O O . LEU A 1 103 ? -1.228 -4.454 -5.167 1.00 91.12 103 LEU A O 1
ATOM 820 N N . ALA A 1 104 ? 0.105 -6.035 -6.048 1.00 88.50 104 ALA A N 1
ATOM 821 C CA . ALA A 1 104 ? 0.202 -6.905 -4.879 1.00 88.50 104 ALA A CA 1
ATOM 822 C C . ALA A 1 104 ? 0.873 -6.199 -3.699 1.00 88.50 104 ALA A C 1
ATOM 824 O O . ALA A 1 104 ? 0.426 -6.349 -2.569 1.00 88.50 104 ALA A O 1
ATOM 825 N N . ALA A 1 105 ? 1.866 -5.343 -3.960 1.00 80.69 105 ALA A N 1
ATOM 826 C CA . ALA A 1 105 ? 2.486 -4.514 -2.927 1.00 80.69 105 ALA A CA 1
ATOM 827 C C . ALA A 1 105 ? 1.476 -3.618 -2.176 1.00 80.69 105 ALA A C 1
ATOM 829 O O . ALA A 1 105 ? 1.707 -3.274 -1.021 1.00 80.69 105 ALA A O 1
ATOM 830 N N . CYS A 1 106 ? 0.352 -3.254 -2.806 1.00 79.50 106 CYS A N 1
ATOM 831 C CA . CYS A 1 106 ? -0.712 -2.471 -2.171 1.00 79.50 106 CYS A CA 1
ATOM 832 C C . CYS A 1 106 ? -1.843 -3.339 -1.602 1.00 79.50 106 CYS A C 1
ATOM 834 O O . CYS A 1 106 ? -2.412 -2.996 -0.572 1.00 79.50 106 CYS A O 1
ATOM 836 N N . ALA A 1 107 ? -2.203 -4.424 -2.292 1.00 82.00 107 ALA A N 1
ATOM 837 C CA . ALA A 1 107 ? -3.346 -5.269 -1.935 1.00 82.00 107 ALA A CA 1
ATOM 838 C C . ALA A 1 107 ? -2.990 -6.465 -1.033 1.00 82.00 107 ALA A C 1
ATOM 840 O O . ALA A 1 107 ? -3.897 -7.146 -0.567 1.00 82.00 107 ALA A O 1
ATOM 841 N N . ALA A 1 108 ? -1.696 -6.725 -0.818 1.00 82.94 108 ALA A N 1
ATOM 842 C CA . ALA A 1 108 ? -1.146 -7.911 -0.158 1.00 82.94 108 ALA A CA 1
ATOM 843 C C . ALA A 1 108 ? -1.529 -9.258 -0.816 1.00 82.94 108 ALA A C 1
ATOM 845 O O . ALA A 1 108 ? -1.368 -10.307 -0.205 1.00 82.94 108 ALA A O 1
ATOM 846 N N . ASP A 1 109 ? -1.982 -9.246 -2.076 1.00 88.88 109 ASP A N 1
ATOM 847 C CA . ASP A 1 109 ? -2.359 -10.450 -2.829 1.00 88.88 109 ASP A CA 1
ATOM 848 C C . ASP A 1 109 ? -1.341 -10.759 -3.939 1.00 88.88 109 ASP A C 1
ATOM 850 O O . ASP A 1 109 ? -1.385 -10.191 -5.035 1.00 88.88 109 ASP A O 1
ATOM 854 N N . TYR A 1 110 ? -0.406 -11.664 -3.642 1.00 92.19 110 TYR A N 1
ATOM 855 C CA . TYR A 1 110 ? 0.650 -12.096 -4.564 1.00 92.19 110 TYR A CA 1
ATOM 856 C C . TYR A 1 110 ? 0.240 -13.281 -5.450 1.00 92.19 110 TYR A C 1
ATOM 858 O O . TYR A 1 110 ? 0.919 -13.570 -6.440 1.00 92.19 110 TYR A O 1
ATOM 866 N N . ASP A 1 111 ? -0.879 -13.951 -5.167 1.00 92.69 111 ASP A N 1
ATOM 867 C CA . ASP A 1 111 ? -1.261 -15.182 -5.862 1.00 92.69 111 ASP A CA 1
ATOM 868 C C . ASP A 1 111 ? -1.511 -14.994 -7.372 1.00 92.69 111 ASP A C 1
ATOM 870 O O . ASP A 1 111 ? -1.047 -15.825 -8.165 1.00 92.69 111 ASP A O 1
ATOM 874 N N . PRO A 1 112 ? -2.186 -13.924 -7.845 1.00 93.69 112 PRO A N 1
ATOM 875 C CA . PRO A 1 112 ? -2.312 -13.653 -9.274 1.00 93.69 112 PRO A CA 1
ATOM 876 C C . PRO A 1 112 ? -0.960 -13.470 -9.972 1.00 93.69 112 PRO A C 1
ATOM 878 O O . PRO A 1 112 ? -0.794 -13.919 -11.109 1.00 93.69 112 PRO A O 1
ATOM 881 N N . ALA A 1 113 ? 0.001 -12.824 -9.303 1.00 94.31 113 ALA A N 1
ATOM 882 C CA . ALA A 1 113 ? 1.334 -12.587 -9.845 1.00 94.31 113 ALA A CA 1
ATOM 883 C C . ALA A 1 113 ? 2.136 -13.891 -9.937 1.00 94.31 113 ALA A C 1
ATOM 885 O O . ALA A 1 113 ? 2.688 -14.189 -10.995 1.00 94.31 113 ALA A O 1
ATOM 886 N N . ILE A 1 114 ? 2.122 -14.700 -8.872 1.00 95.06 114 ILE A N 1
ATOM 887 C CA . ILE A 1 114 ? 2.757 -16.025 -8.817 1.00 95.06 114 ILE A CA 1
ATOM 888 C C . ILE A 1 114 ? 2.222 -16.920 -9.940 1.00 95.06 114 ILE A C 1
ATOM 890 O O . ILE A 1 114 ? 3.006 -17.475 -10.712 1.00 95.06 114 ILE A O 1
ATOM 894 N N . ARG A 1 115 ? 0.893 -16.992 -10.115 1.00 95.62 115 ARG A N 1
ATOM 895 C CA . ARG A 1 115 ? 0.282 -17.763 -11.213 1.00 95.62 115 ARG A CA 1
ATOM 896 C C . ARG A 1 115 ? 0.755 -17.289 -12.588 1.00 95.62 115 ARG A C 1
ATOM 898 O O . ARG A 1 115 ? 1.053 -18.117 -13.445 1.00 95.62 115 ARG A O 1
ATOM 905 N N . ALA A 1 116 ? 0.843 -15.976 -12.810 1.00 94.88 116 ALA A N 1
ATOM 906 C CA . ALA A 1 116 ? 1.318 -15.423 -14.080 1.00 94.88 116 ALA A CA 1
ATOM 907 C C . ALA A 1 116 ? 2.809 -15.727 -14.339 1.00 94.88 116 ALA A C 1
ATOM 909 O O . ALA A 1 116 ? 3.178 -16.032 -15.473 1.00 94.88 116 ALA A O 1
ATOM 910 N N . LEU A 1 117 ? 3.658 -15.703 -13.304 1.00 94.69 117 LEU A N 1
ATOM 911 C CA . LEU A 1 117 ? 5.080 -16.068 -13.399 1.00 94.69 117 LEU A CA 1
ATOM 912 C C . LEU A 1 117 ? 5.265 -17.555 -13.712 1.00 94.69 117 LEU A C 1
ATOM 914 O O . LEU A 1 117 ? 6.032 -17.900 -14.609 1.00 94.69 117 LEU A O 1
ATOM 918 N N . GLN A 1 118 ? 4.519 -18.429 -13.032 1.00 96.25 118 GLN A N 1
ATOM 919 C CA . GLN A 1 118 ? 4.522 -19.871 -13.295 1.00 96.25 118 GLN A CA 1
ATOM 920 C C . GLN A 1 118 ? 4.069 -20.181 -14.727 1.00 96.25 118 GLN A C 1
ATOM 922 O O . GLN A 1 118 ? 4.719 -20.958 -15.425 1.00 96.25 118 GLN A O 1
ATOM 927 N N . GLN A 1 119 ? 3.002 -19.525 -15.199 1.00 95.06 119 GLN A N 1
ATOM 928 C CA . GLN A 1 119 ? 2.560 -19.638 -16.592 1.00 95.06 119 GLN A CA 1
ATOM 929 C C . GLN A 1 119 ? 3.640 -19.157 -17.566 1.00 95.06 119 GLN A C 1
ATOM 931 O O . GLN A 1 119 ? 3.916 -19.838 -18.545 1.00 95.06 119 GLN A O 1
ATOM 936 N N . SER A 1 120 ? 4.294 -18.024 -17.292 1.00 95.06 120 SER A N 1
ATOM 937 C CA . SER A 1 120 ? 5.381 -17.520 -18.138 1.00 95.06 120 SER A CA 1
ATOM 938 C C . SER A 1 120 ? 6.538 -18.514 -18.251 1.00 95.06 120 SER A C 1
ATOM 940 O O . SER A 1 120 ? 7.052 -18.716 -19.349 1.00 95.06 120 SER A O 1
ATOM 942 N N . LEU A 1 121 ? 6.952 -19.122 -17.134 1.00 93.25 121 LEU A N 1
ATOM 943 C CA . LEU A 1 121 ? 8.038 -20.106 -17.099 1.00 93.25 121 LEU A CA 1
ATOM 944 C C . LEU A 1 121 ? 7.680 -21.401 -17.832 1.00 93.25 121 LEU A C 1
ATOM 946 O O . LEU A 1 121 ? 8.563 -22.016 -18.426 1.00 93.25 121 LEU A O 1
ATOM 950 N N . ALA A 1 122 ? 6.403 -21.794 -17.810 1.00 93.62 122 ALA A N 1
ATOM 951 C CA . ALA A 1 122 ? 5.910 -22.946 -18.557 1.00 93.62 122 ALA A CA 1
ATOM 952 C C . ALA A 1 122 ? 5.954 -22.722 -20.080 1.00 93.62 122 ALA A C 1
ATOM 954 O O . ALA A 1 122 ? 6.229 -23.664 -20.819 1.00 93.62 122 ALA A O 1
ATOM 955 N N . GLU A 1 123 ? 5.720 -21.489 -20.546 1.00 92.06 123 GLU A N 1
ATOM 956 C CA . GLU A 1 123 ? 5.794 -21.132 -21.973 1.00 92.06 123 GLU A CA 1
ATOM 957 C C . GLU A 1 123 ? 7.250 -20.977 -22.454 1.00 92.06 123 GLU A C 1
ATOM 959 O O . GLU A 1 123 ? 7.617 -21.456 -23.528 1.00 92.06 123 GLU A O 1
ATOM 964 N N . HIS A 1 124 ? 8.097 -20.302 -21.668 1.00 92.88 124 HIS A N 1
ATOM 965 C CA . HIS A 1 124 ? 9.523 -20.147 -21.957 1.00 92.88 124 HIS A CA 1
ATOM 966 C C . HIS A 1 124 ? 10.320 -19.887 -20.675 1.00 92.88 124 HIS A C 1
ATOM 968 O O . HIS A 1 124 ? 10.098 -18.901 -19.966 1.00 92.88 124 HIS A O 1
ATOM 974 N N . TYR A 1 125 ? 11.338 -20.714 -20.431 1.00 92.69 125 TYR A N 1
ATOM 975 C CA . TYR A 1 125 ? 12.225 -20.546 -19.285 1.00 92.69 125 TYR A CA 1
ATOM 976 C C . TYR A 1 125 ? 12.993 -19.217 -19.345 1.00 92.69 125 TYR A C 1
ATOM 978 O O . TYR A 1 125 ? 13.622 -18.880 -20.349 1.00 92.69 125 TYR A O 1
ATOM 986 N N . SER A 1 126 ? 12.967 -18.459 -18.253 1.00 91.50 126 SER A N 1
ATOM 987 C CA . SER A 1 126 ? 13.730 -17.225 -18.092 1.00 91.50 126 SER A CA 1
ATOM 988 C C . SER A 1 126 ? 14.209 -17.125 -16.652 1.00 91.50 126 SER A C 1
ATOM 990 O O . SER A 1 126 ? 13.397 -17.149 -15.727 1.00 91.50 126 SER A O 1
ATOM 992 N N . GLU A 1 127 ? 15.520 -16.987 -16.465 1.00 91.56 127 GLU A N 1
ATOM 993 C CA . GLU A 1 127 ? 16.138 -16.851 -15.142 1.00 91.56 127 GLU A CA 1
ATOM 994 C C . GLU A 1 127 ? 15.592 -15.627 -14.390 1.00 91.56 127 GLU A C 1
ATOM 996 O O . GLU A 1 127 ? 15.258 -15.721 -13.213 1.00 91.56 127 GLU A O 1
ATOM 1001 N N . GLU A 1 128 ? 15.365 -14.512 -15.095 1.00 91.00 128 GLU A N 1
ATOM 1002 C CA . GLU A 1 128 ? 14.757 -13.302 -14.523 1.00 91.00 128 GLU A CA 1
ATOM 1003 C C . GLU A 1 128 ? 13.336 -13.570 -13.993 1.00 91.00 128 GLU A C 1
ATOM 1005 O O . GLU A 1 128 ? 12.925 -13.037 -12.965 1.00 91.00 128 GLU A O 1
ATOM 1010 N N . THR A 1 129 ? 12.558 -14.396 -14.698 1.00 91.81 129 THR A N 1
ATOM 1011 C CA . THR A 1 129 ? 11.184 -14.735 -14.290 1.00 91.81 129 THR A CA 1
ATOM 1012 C C . THR A 1 129 ? 11.172 -15.715 -13.119 1.00 91.81 129 THR A C 1
ATOM 1014 O O . THR A 1 129 ? 10.314 -15.599 -12.247 1.00 91.81 129 THR A O 1
ATOM 1017 N N . LEU A 1 130 ? 12.140 -16.635 -13.061 1.00 93.69 130 LEU A N 1
ATOM 1018 C CA . LEU A 1 130 ? 12.318 -17.545 -11.931 1.00 93.69 130 LEU A CA 1
ATOM 1019 C C . LEU A 1 130 ? 12.714 -16.792 -10.656 1.00 93.69 130 LEU A C 1
ATOM 1021 O O . LEU A 1 130 ? 12.138 -17.051 -9.604 1.00 93.69 130 LEU A O 1
ATOM 1025 N N . ALA A 1 131 ? 13.632 -15.827 -10.759 1.00 93.69 131 ALA A N 1
ATOM 1026 C CA . ALA A 1 131 ? 14.020 -14.977 -9.634 1.00 93.69 131 ALA A CA 1
ATOM 1027 C C . ALA A 1 131 ? 12.808 -14.222 -9.056 1.00 93.69 131 ALA A C 1
ATOM 1029 O O . ALA A 1 131 ? 12.522 -14.332 -7.866 1.00 93.69 131 ALA A O 1
ATOM 1030 N N . LYS A 1 132 ? 12.013 -13.569 -9.919 1.00 93.19 132 LYS A N 1
ATOM 1031 C CA . LYS A 1 132 ? 10.775 -12.880 -9.506 1.00 93.19 132 LYS A CA 1
ATOM 1032 C C . LYS A 1 132 ? 9.741 -13.816 -8.877 1.00 93.19 132 LYS A C 1
ATOM 1034 O O . LYS A 1 132 ? 8.972 -13.378 -8.028 1.00 93.19 132 LYS A O 1
ATOM 1039 N N . LEU A 1 133 ? 9.679 -15.080 -9.307 1.00 94.56 133 LEU A N 1
ATOM 1040 C CA . LEU A 1 133 ? 8.787 -16.077 -8.709 1.00 94.56 133 LEU A CA 1
ATOM 1041 C C . LEU A 1 133 ? 9.227 -16.419 -7.284 1.00 94.56 133 LEU A C 1
ATOM 1043 O O . LEU A 1 133 ? 8.384 -16.431 -6.393 1.00 94.56 133 LEU A O 1
ATOM 1047 N N . GLY A 1 134 ? 10.528 -16.635 -7.071 1.00 93.25 134 GLY A N 1
ATOM 1048 C CA . GLY A 1 134 ? 11.089 -16.864 -5.738 1.00 93.25 134 GLY A CA 1
ATOM 1049 C C . GLY A 1 134 ? 10.806 -15.701 -4.787 1.00 93.25 134 GLY A C 1
ATOM 1050 O O . GLY A 1 134 ? 10.258 -15.921 -3.710 1.00 93.25 134 GLY A O 1
ATOM 1051 N N . GLU A 1 135 ? 11.076 -14.467 -5.227 1.00 92.50 135 GLU A N 1
ATOM 1052 C CA . GLU A 1 135 ? 10.789 -13.247 -4.456 1.00 92.50 135 GLU A CA 1
ATOM 1053 C C . GLU A 1 135 ? 9.297 -13.125 -4.097 1.00 92.50 135 GLU A C 1
ATOM 1055 O O . GLU A 1 135 ? 8.944 -12.791 -2.967 1.00 92.50 135 GLU A O 1
ATOM 1060 N N . ALA A 1 136 ? 8.398 -13.422 -5.042 1.00 93.31 136 ALA A N 1
ATOM 1061 C CA . ALA A 1 136 ? 6.957 -13.351 -4.811 1.00 93.31 136 ALA A CA 1
ATOM 1062 C C . ALA A 1 136 ? 6.451 -14.439 -3.846 1.00 93.31 136 ALA A C 1
ATOM 1064 O O . ALA A 1 136 ? 5.573 -14.174 -3.024 1.00 93.31 136 ALA A O 1
ATOM 1065 N N . GLU A 1 137 ? 6.986 -15.660 -3.936 1.00 94.00 137 GLU A N 1
ATOM 1066 C CA . GLU A 1 137 ? 6.641 -16.758 -3.028 1.00 94.00 137 GLU A CA 1
ATOM 1067 C C . GLU A 1 137 ? 7.168 -16.527 -1.608 1.00 94.00 137 GLU A C 1
ATOM 1069 O O . GLU A 1 137 ? 6.481 -16.871 -0.645 1.00 94.00 137 GLU A O 1
ATOM 1074 N N . GLU A 1 138 ? 8.358 -15.942 -1.466 1.00 93.00 138 GLU A N 1
ATOM 1075 C CA . GLU A 1 138 ? 8.915 -15.535 -0.175 1.00 93.00 138 GLU A CA 1
ATOM 1076 C C . GLU A 1 138 ? 8.072 -14.422 0.456 1.00 93.00 138 GLU A C 1
ATOM 1078 O O . GLU A 1 138 ? 7.600 -14.586 1.580 1.00 93.00 138 GLU A O 1
ATOM 1083 N N . ALA A 1 139 ? 7.747 -13.370 -0.304 1.00 90.88 139 ALA A N 1
ATOM 1084 C CA . ALA A 1 139 ? 6.876 -12.291 0.162 1.00 90.88 139 ALA A CA 1
ATOM 1085 C C . ALA A 1 139 ? 5.490 -12.797 0.606 1.00 90.88 139 ALA A C 1
ATOM 1087 O O . ALA A 1 139 ? 4.962 -12.346 1.623 1.00 90.88 139 ALA A O 1
ATOM 1088 N N . ARG A 1 140 ? 4.900 -13.765 -0.113 1.00 92.69 140 ARG A N 1
ATOM 1089 C CA . ARG A 1 140 ? 3.632 -14.390 0.303 1.00 92.69 140 ARG A CA 1
ATOM 1090 C C . ARG A 1 140 ? 3.777 -15.128 1.636 1.00 92.69 140 ARG A C 1
ATOM 1092 O O . ARG A 1 140 ? 2.945 -14.938 2.517 1.00 92.69 140 ARG A O 1
ATOM 1099 N N . LYS A 1 141 ? 4.832 -15.934 1.802 1.00 91.69 141 LYS A N 1
ATOM 1100 C CA . LYS A 1 141 ? 5.093 -16.666 3.056 1.00 91.69 141 LYS A CA 1
ATOM 1101 C C . LYS A 1 141 ? 5.307 -15.720 4.237 1.00 91.69 141 LYS A C 1
ATOM 1103 O O . LYS A 1 141 ? 4.829 -16.003 5.328 1.00 91.69 141 LYS A O 1
ATOM 1108 N N . GLU A 1 142 ? 5.994 -14.597 4.031 1.00 90.81 142 GLU A N 1
ATOM 1109 C CA . GLU A 1 142 ? 6.180 -13.583 5.075 1.00 90.81 142 GLU A CA 1
ATOM 1110 C C . GLU A 1 142 ? 4.859 -12.942 5.517 1.00 90.81 142 GLU A C 1
ATOM 1112 O O . GLU A 1 142 ? 4.677 -12.669 6.704 1.00 90.81 142 GLU A O 1
ATOM 1117 N N . ILE A 1 143 ? 3.934 -12.704 4.581 1.00 88.81 143 ILE A N 1
ATOM 1118 C CA . ILE A 1 143 ? 2.596 -12.184 4.891 1.00 88.81 143 ILE A CA 1
ATOM 1119 C C . ILE A 1 143 ? 1.791 -13.224 5.669 1.00 88.81 143 ILE A C 1
ATOM 1121 O O . ILE A 1 143 ? 1.254 -12.891 6.720 1.00 88.81 143 ILE A O 1
ATOM 1125 N N . GLU A 1 144 ? 1.765 -14.477 5.207 1.00 89.62 144 GLU A N 1
ATOM 1126 C CA . GLU A 1 144 ? 1.076 -15.580 5.891 1.00 89.62 144 GLU A CA 1
ATOM 1127 C C . GLU A 1 144 ? 1.601 -15.778 7.324 1.00 89.62 144 GLU A C 1
ATOM 1129 O O . GLU A 1 144 ? 0.819 -15.902 8.268 1.00 89.62 144 GLU A O 1
ATOM 1134 N N . GLU A 1 145 ? 2.923 -15.753 7.517 1.00 91.38 145 GLU A N 1
ATOM 1135 C CA . GLU A 1 145 ? 3.525 -15.879 8.847 1.00 91.38 145 GLU A CA 1
ATOM 1136 C C . GLU A 1 145 ? 3.228 -14.654 9.721 1.00 91.38 145 GLU A C 1
ATOM 1138 O O . GLU A 1 145 ? 2.941 -14.796 10.909 1.00 91.38 145 GLU A O 1
ATOM 1143 N N . ARG A 1 146 ? 3.220 -13.441 9.153 1.00 89.06 146 ARG A N 1
ATOM 1144 C CA . ARG A 1 146 ? 2.828 -12.230 9.888 1.00 89.06 146 ARG A CA 1
ATOM 1145 C C . ARG A 1 146 ? 1.372 -12.286 10.336 1.00 89.06 146 ARG A C 1
ATOM 1147 O O . ARG A 1 146 ? 1.094 -11.979 11.491 1.00 89.06 146 ARG A O 1
ATOM 1154 N N . GLU A 1 147 ? 0.462 -12.702 9.459 1.00 89.06 147 GLU A N 1
ATOM 1155 C CA . GLU A 1 147 ? -0.954 -12.882 9.792 1.00 89.06 147 GLU A CA 1
ATOM 1156 C C . GLU A 1 147 ? -1.142 -13.936 10.886 1.00 89.06 147 GLU A C 1
ATOM 1158 O O . GLU A 1 147 ? -1.914 -13.728 11.824 1.00 89.06 147 GLU A O 1
ATOM 1163 N N . ARG A 1 148 ? -0.392 -15.041 10.816 1.00 91.38 148 ARG A N 1
ATOM 1164 C CA . ARG A 1 148 ? -0.378 -16.066 11.860 1.00 91.38 148 ARG A CA 1
ATOM 1165 C C . ARG A 1 148 ? 0.111 -15.512 13.200 1.00 91.38 148 ARG A C 1
ATOM 1167 O O . ARG A 1 148 ? -0.537 -15.740 14.219 1.00 91.38 148 ARG A O 1
ATOM 1174 N N . LEU A 1 149 ? 1.223 -14.780 13.214 1.00 90.56 149 LEU A N 1
ATOM 1175 C CA . LEU A 1 149 ? 1.769 -14.176 14.432 1.00 90.56 149 LEU A CA 1
ATOM 1176 C C . LEU A 1 149 ? 0.819 -13.127 15.023 1.00 90.56 149 LEU A C 1
ATOM 1178 O O . LEU A 1 149 ? 0.630 -13.085 16.239 1.00 90.56 149 LEU A O 1
ATOM 1182 N N . ASP A 1 150 ? 0.184 -12.305 14.185 1.00 89.88 150 ASP A N 1
ATOM 1183 C CA . ASP A 1 150 ? -0.822 -11.340 14.630 1.00 89.88 150 ASP A CA 1
ATOM 1184 C C . ASP A 1 150 ? -2.071 -12.049 15.184 1.00 89.88 150 ASP A C 1
ATOM 1186 O O . ASP A 1 150 ? -2.619 -11.607 16.197 1.00 89.88 150 ASP A O 1
ATOM 1190 N N . GLN A 1 151 ? -2.478 -13.182 14.603 1.00 89.94 151 GLN A N 1
ATOM 1191 C CA . GLN A 1 151 ? -3.553 -14.023 15.132 1.00 89.94 151 GLN A CA 1
ATOM 1192 C C . GLN A 1 151 ? -3.204 -14.609 16.509 1.00 89.94 151 GLN A C 1
ATOM 1194 O O . GLN A 1 151 ? -3.998 -14.486 17.444 1.00 89.94 151 GLN A O 1
ATOM 1199 N N . GLU A 1 152 ? -2.018 -15.201 16.664 1.00 91.88 152 GLU A N 1
ATOM 1200 C CA . GLU A 1 152 ? -1.544 -15.754 17.940 1.00 91.88 152 GLU A CA 1
ATOM 1201 C C . GLU A 1 152 ? -1.428 -14.653 19.013 1.00 91.88 152 GLU A C 1
ATOM 1203 O O . GLU A 1 152 ? -1.854 -14.834 20.159 1.00 91.88 152 GLU A O 1
ATOM 1208 N N . ALA A 1 153 ? -0.935 -13.467 18.638 1.00 91.44 153 ALA A N 1
ATOM 1209 C CA . ALA A 1 153 ? -0.879 -12.305 19.521 1.00 91.44 153 ALA A CA 1
ATOM 1210 C C . ALA A 1 153 ? -2.279 -11.802 19.919 1.00 91.44 153 ALA A C 1
ATOM 1212 O O . ALA A 1 153 ? -2.503 -11.462 21.086 1.00 91.44 153 ALA A O 1
ATOM 1213 N N . ALA A 1 154 ? -3.231 -11.773 18.981 1.00 92.50 154 ALA A N 1
ATOM 1214 C CA . ALA A 1 154 ? -4.619 -11.404 19.252 1.00 92.50 154 ALA A CA 1
ATOM 1215 C C . ALA A 1 154 ? -5.275 -12.377 20.241 1.00 92.50 154 ALA A C 1
ATOM 1217 O O . ALA A 1 154 ? -5.907 -11.943 21.208 1.00 92.50 154 ALA A O 1
ATOM 1218 N N . ASP A 1 155 ? -5.087 -13.683 20.036 1.00 91.19 155 ASP A N 1
ATOM 1219 C CA . ASP A 1 155 ? -5.604 -14.727 20.920 1.00 91.19 155 ASP A CA 1
ATOM 1220 C C . ASP A 1 155 ? -4.993 -14.615 22.327 1.00 91.19 155 ASP A C 1
ATOM 1222 O O . ASP A 1 155 ? -5.728 -14.617 23.317 1.00 91.19 155 ASP A O 1
ATOM 1226 N N . HIS A 1 156 ? -3.681 -14.386 22.429 1.00 93.12 156 HIS A N 1
ATOM 1227 C CA . HIS A 1 156 ? -3.010 -14.151 23.709 1.00 93.12 156 HIS A CA 1
ATOM 1228 C C . HIS A 1 156 ? -3.563 -12.918 24.447 1.00 93.12 156 HIS A C 1
ATOM 1230 O O . HIS A 1 156 ? -3.847 -12.976 25.648 1.00 93.12 156 HIS A O 1
ATOM 1236 N N . HIS A 1 157 ? -3.770 -11.796 23.750 1.00 93.31 157 HIS A N 1
ATOM 1237 C CA . HIS A 1 157 ? -4.385 -10.609 24.350 1.00 93.31 157 HIS A CA 1
ATOM 1238 C C . HIS A 1 157 ? -5.837 -10.855 24.776 1.00 93.31 157 HIS A C 1
ATOM 1240 O O . HIS A 1 157 ? -6.238 -10.407 25.854 1.00 93.31 157 HIS A O 1
ATOM 1246 N N . ARG A 1 158 ? -6.613 -11.606 23.987 1.00 94.75 158 ARG A N 1
ATOM 1247 C CA . ARG A 1 158 ? -7.979 -12.001 24.348 1.00 94.75 158 ARG A CA 1
ATOM 1248 C C . ARG A 1 158 ? -7.993 -12.847 25.618 1.00 94.75 158 ARG A C 1
ATOM 1250 O O . ARG A 1 158 ? -8.828 -12.606 26.486 1.00 94.75 158 ARG A O 1
ATOM 1257 N N . ASP A 1 159 ? -7.075 -13.796 25.754 1.00 94.50 159 ASP A N 1
ATOM 1258 C CA . ASP A 1 159 ? -7.014 -14.678 26.919 1.00 94.50 159 ASP A CA 1
ATOM 1259 C C . ASP A 1 159 ? -6.584 -13.928 28.184 1.00 94.50 159 ASP A C 1
ATOM 1261 O O . ASP A 1 159 ? -7.224 -14.075 29.227 1.00 94.50 159 ASP A O 1
ATOM 1265 N N . ARG A 1 160 ? -5.620 -13.002 28.082 1.00 94.00 160 ARG A N 1
ATOM 1266 C CA . ARG A 1 160 ? -5.312 -12.079 29.191 1.00 94.00 160 ARG A CA 1
ATOM 1267 C C . ARG A 1 160 ? -6.519 -11.219 29.561 1.00 94.00 160 ARG A C 1
ATOM 1269 O O . ARG A 1 160 ? -6.818 -11.068 30.745 1.00 94.00 160 ARG A O 1
ATOM 1276 N N . GLY A 1 161 ? -7.245 -10.699 28.570 1.00 94.94 161 GLY A N 1
ATOM 1277 C CA . GLY A 1 161 ? -8.502 -9.978 28.783 1.00 94.94 161 GLY A CA 1
ATOM 1278 C C . GLY A 1 161 ? -9.545 -10.826 29.519 1.00 94.94 161 GLY A C 1
ATOM 1279 O O . GLY A 1 161 ? -10.169 -10.345 30.467 1.00 94.94 161 GLY A O 1
ATOM 1280 N N . ASN A 1 162 ? -9.685 -12.105 29.152 1.00 94.69 162 ASN A N 1
ATOM 1281 C CA . ASN A 1 162 ? -10.571 -13.057 29.827 1.00 94.69 162 ASN A CA 1
ATOM 1282 C C . ASN A 1 162 ? -10.163 -13.264 31.296 1.00 94.69 162 ASN A C 1
ATOM 1284 O O . ASN A 1 162 ? -11.029 -13.354 32.169 1.00 94.69 162 ASN A O 1
ATOM 1288 N N . ASP A 1 163 ? -8.867 -13.315 31.595 1.00 95.50 163 ASP A N 1
ATOM 1289 C CA . ASP A 1 163 ? -8.375 -13.495 32.962 1.00 95.50 163 ASP A CA 1
ATOM 1290 C C . ASP A 1 163 ? -8.577 -12.252 33.836 1.00 95.50 163 ASP A C 1
ATOM 1292 O O . ASP A 1 163 ? -9.057 -12.378 34.967 1.00 95.50 163 ASP A O 1
ATOM 1296 N N . PHE A 1 164 ? -8.327 -11.046 33.315 1.00 95.69 164 PHE A N 1
ATOM 1297 C CA . PHE A 1 164 ? -8.678 -9.804 34.020 1.00 95.69 164 PHE A CA 1
ATOM 1298 C C . PHE A 1 164 ? -10.189 -9.673 34.231 1.00 95.69 164 PHE A C 1
ATOM 1300 O O . PHE A 1 164 ? -10.640 -9.241 35.294 1.00 95.69 164 PHE A O 1
ATOM 1307 N N . PHE A 1 165 ? -10.985 -10.120 33.259 1.00 94.94 165 PHE A N 1
ATOM 1308 C CA . PHE A 1 165 ? -12.436 -10.141 33.378 1.00 94.94 165 PHE A CA 1
ATOM 1309 C C . PHE A 1 165 ? -12.905 -11.056 34.520 1.00 94.94 165 PHE A C 1
ATOM 1311 O O . PHE A 1 165 ? -13.743 -10.648 35.325 1.00 94.94 165 PHE A O 1
ATOM 1318 N N . LYS A 1 166 ? -12.326 -12.260 34.662 1.00 94.81 166 LYS A N 1
ATOM 1319 C CA . LYS A 1 166 ? -12.600 -13.158 35.807 1.00 94.81 166 LYS A CA 1
ATOM 1320 C C . LYS A 1 166 ? -12.227 -12.515 37.146 1.00 94.81 166 LYS A C 1
ATOM 1322 O O . LYS A 1 166 ? -12.920 -12.723 38.138 1.00 94.81 166 LYS A O 1
ATOM 1327 N N . GLN A 1 167 ? -11.169 -11.704 37.168 1.00 95.25 167 GLN A N 1
ATOM 1328 C CA . GLN A 1 167 ? -10.738 -10.934 38.342 1.00 95.25 167 GLN A CA 1
ATOM 1329 C C . GLN A 1 167 ? -11.611 -9.693 38.620 1.00 95.25 167 GLN A C 1
ATOM 1331 O O . GLN A 1 167 ? -11.318 -8.951 39.553 1.00 95.25 167 GLN A O 1
ATOM 1336 N N . LYS A 1 168 ? -12.679 -9.455 37.839 1.00 92.44 168 LYS A N 1
ATOM 1337 C CA . LYS A 1 168 ? -13.550 -8.262 37.902 1.00 92.44 168 LYS A CA 1
ATOM 1338 C C . LYS A 1 168 ? -12.825 -6.939 37.609 1.00 92.44 168 LYS A C 1
ATOM 1340 O O . LYS A 1 168 ? -13.330 -5.865 37.925 1.00 92.44 168 LYS A O 1
ATOM 1345 N N . ARG A 1 169 ? -11.655 -7.006 36.971 1.00 93.69 169 ARG A N 1
ATOM 1346 C CA . ARG A 1 169 ? -10.838 -5.859 36.555 1.00 93.69 169 ARG A CA 1
ATOM 1347 C C . ARG A 1 169 ? -11.229 -5.437 35.139 1.00 93.69 169 ARG A C 1
ATOM 1349 O O . ARG A 1 169 ? -10.523 -5.692 34.166 1.00 93.69 169 ARG A O 1
ATOM 1356 N N . TYR A 1 170 ? -12.419 -4.849 35.012 1.00 90.69 170 TYR A N 1
ATOM 1357 C CA . TYR A 1 170 ? -13.064 -4.649 33.707 1.00 90.69 170 TYR A CA 1
ATOM 1358 C C . TYR A 1 170 ? -12.393 -3.591 32.821 1.00 90.69 170 TYR A C 1
ATOM 1360 O O . TYR A 1 170 ? -12.418 -3.739 31.602 1.00 90.69 170 TYR A O 1
ATOM 1368 N N . GLN A 1 171 ? -11.773 -2.558 33.402 1.00 92.50 171 GLN A N 1
ATOM 1369 C CA . GLN A 1 171 ? -11.037 -1.545 32.631 1.00 92.50 171 GLN A CA 1
ATOM 1370 C C . GLN A 1 171 ? -9.827 -2.165 31.919 1.00 92.50 171 GLN A C 1
ATOM 1372 O O . GLN A 1 171 ? -9.674 -2.032 30.709 1.00 92.50 171 GLN A O 1
ATOM 1377 N N . GLU A 1 172 ? -9.014 -2.926 32.650 1.00 93.31 172 GLU A N 1
ATOM 1378 C CA . GLU A 1 172 ? -7.817 -3.581 32.108 1.00 93.31 172 GLU A CA 1
ATOM 1379 C C . GLU A 1 172 ? -8.179 -4.698 31.120 1.00 93.31 172 GLU A C 1
ATOM 1381 O O . GLU A 1 172 ? -7.522 -4.862 30.091 1.00 93.31 172 GLU A O 1
ATOM 1386 N N . ALA A 1 173 ? -9.279 -5.416 31.371 1.00 94.69 173 ALA A N 1
ATOM 1387 C CA . ALA A 1 173 ? -9.829 -6.364 30.407 1.00 94.69 173 ALA A CA 1
ATOM 1388 C C . ALA A 1 173 ? -10.209 -5.675 29.083 1.00 94.69 173 ALA A C 1
ATOM 1390 O O . ALA A 1 173 ? -9.828 -6.152 28.014 1.00 94.69 173 ALA A O 1
ATOM 1391 N N . ALA A 1 174 ? -10.903 -4.531 29.138 1.00 94.00 174 ALA A N 1
ATOM 1392 C CA . ALA A 1 174 ? -11.279 -3.763 27.950 1.00 94.00 174 ALA A CA 1
ATOM 1393 C C . ALA A 1 174 ? -10.057 -3.249 27.164 1.00 94.00 174 ALA A C 1
ATOM 1395 O O . ALA A 1 174 ? -10.075 -3.269 25.929 1.00 94.00 174 ALA A O 1
ATOM 1396 N N . MET A 1 175 ? -8.977 -2.860 27.854 1.00 93.81 175 MET A N 1
ATOM 1397 C CA . MET A 1 175 ? -7.706 -2.498 27.212 1.00 93.81 175 MET A CA 1
ATOM 1398 C C . MET A 1 175 ? -7.118 -3.677 26.430 1.00 93.81 175 MET A C 1
ATOM 1400 O O . MET A 1 175 ? -6.809 -3.540 25.248 1.00 93.81 175 MET A O 1
ATOM 1404 N N . HIS A 1 176 ? -7.028 -4.859 27.043 1.00 95.12 176 HIS A N 1
ATOM 1405 C CA . HIS A 1 176 ? -6.499 -6.045 26.368 1.00 95.12 176 HIS A CA 1
ATOM 1406 C C . HIS A 1 176 ? -7.365 -6.515 25.196 1.00 95.12 176 HIS A C 1
ATOM 1408 O O . HIS A 1 176 ? -6.821 -6.894 24.161 1.00 95.12 176 HIS A O 1
ATOM 1414 N N . TYR A 1 177 ? -8.694 -6.432 25.300 1.00 95.19 177 TYR A N 1
ATOM 1415 C CA . TYR A 1 177 ? -9.561 -6.701 24.150 1.00 95.19 177 TYR A CA 1
ATOM 1416 C C . TYR A 1 177 ? -9.377 -5.680 23.027 1.00 95.19 177 TYR A C 1
ATOM 1418 O O . TYR A 1 177 ? -9.429 -6.047 21.859 1.00 95.19 177 TYR A O 1
ATOM 1426 N N . THR A 1 178 ? -9.110 -4.416 23.355 1.00 94.31 178 THR A N 1
ATOM 1427 C CA . THR A 1 178 ? -8.815 -3.391 22.346 1.00 94.31 178 THR A CA 1
ATOM 1428 C C . THR A 1 178 ? -7.515 -3.691 21.600 1.00 94.31 178 THR A C 1
ATOM 1430 O O . THR A 1 178 ? -7.482 -3.574 20.378 1.00 94.31 178 THR A O 1
ATOM 1433 N N . GLU A 1 179 ? -6.471 -4.147 22.295 1.00 93.19 179 GLU A N 1
ATOM 1434 C CA . GLU A 1 179 ? -5.234 -4.601 21.644 1.00 93.19 179 GLU A CA 1
ATOM 1435 C C . GLU A 1 179 ? -5.458 -5.858 20.789 1.00 93.19 179 GLU A C 1
ATOM 1437 O O . GLU A 1 179 ? -4.997 -5.915 19.650 1.00 93.19 179 GLU A O 1
ATOM 1442 N N . ALA A 1 180 ? -6.248 -6.826 21.270 1.00 93.69 180 ALA A N 1
ATOM 1443 C CA . ALA A 1 180 ? -6.614 -8.004 20.480 1.00 93.69 180 ALA A CA 1
ATOM 1444 C C . ALA A 1 180 ? -7.356 -7.635 19.181 1.00 93.69 180 ALA A C 1
ATOM 1446 O O . ALA A 1 180 ? -7.072 -8.194 18.125 1.00 93.69 180 ALA A O 1
ATOM 1447 N N . MET A 1 181 ? -8.256 -6.648 19.235 1.00 91.88 181 MET A N 1
ATOM 1448 C CA . MET A 1 181 ? -8.986 -6.151 18.063 1.00 91.88 181 MET A CA 1
ATOM 1449 C C . MET A 1 181 ? -8.093 -5.449 17.043 1.00 91.88 181 MET A C 1
ATOM 1451 O O . MET A 1 181 ? -8.339 -5.567 15.845 1.00 91.88 181 MET A O 1
ATOM 1455 N N . LYS A 1 182 ? -7.072 -4.707 17.493 1.00 92.19 182 LYS A N 1
ATOM 1456 C CA . LYS A 1 182 ? -6.104 -4.075 16.582 1.00 92.19 182 LYS A CA 1
ATOM 1457 C C . LYS A 1 182 ? -5.346 -5.121 15.765 1.00 92.19 182 LYS A C 1
ATOM 1459 O O . LYS A 1 182 ? -5.009 -4.856 14.617 1.00 92.19 182 LYS A O 1
ATOM 1464 N N . LYS A 1 183 ? -5.083 -6.285 16.364 1.00 90.88 183 LYS A N 1
ATOM 1465 C CA . LYS A 1 183 ? -4.360 -7.400 15.744 1.00 90.88 183 LYS A CA 1
ATOM 1466 C C . LYS A 1 183 ? -5.246 -8.266 14.855 1.00 90.88 183 LYS A C 1
ATOM 1468 O O . LYS A 1 183 ? -4.876 -8.536 13.720 1.00 90.88 183 LYS A O 1
ATOM 1473 N N . ASN A 1 184 ? -6.437 -8.633 15.325 1.00 89.38 184 ASN A N 1
ATOM 1474 C CA . ASN A 1 184 ? -7.438 -9.303 14.504 1.00 89.38 184 ASN A CA 1
ATOM 1475 C C . ASN A 1 184 ? -8.799 -8.582 14.582 1.00 89.38 184 ASN A C 1
ATOM 1477 O O . ASN A 1 184 ? -9.610 -8.873 15.468 1.00 89.38 184 ASN A O 1
ATOM 1481 N N . PRO A 1 185 ? -9.105 -7.694 13.618 1.00 89.62 185 PRO A N 1
ATOM 1482 C CA . PRO A 1 185 ? -10.373 -6.969 13.586 1.00 89.62 185 PRO A CA 1
ATOM 1483 C C . PRO A 1 185 ? -11.561 -7.825 13.119 1.00 89.62 185 PRO A C 1
ATOM 1485 O O . PRO A 1 185 ? -12.693 -7.345 13.144 1.00 89.62 185 PRO A O 1
ATOM 1488 N N . LYS A 1 186 ? -11.333 -9.070 12.680 1.00 89.00 186 LYS A N 1
ATOM 1489 C CA . LYS A 1 186 ? -12.371 -9.966 12.149 1.00 89.00 186 LYS A CA 1
ATOM 1490 C C . LYS A 1 186 ? -12.936 -10.937 13.194 1.00 89.00 186 LYS A C 1
ATOM 1492 O O . LYS A 1 186 ? -13.874 -11.654 12.869 1.00 89.00 186 LYS A O 1
ATOM 1497 N N . ASP A 1 187 ? -12.404 -10.990 14.421 1.00 90.62 187 ASP A N 1
ATOM 1498 C CA . ASP A 1 187 ? -12.899 -11.912 15.460 1.00 90.62 187 ASP A CA 1
ATOM 1499 C C . ASP A 1 187 ? -14.113 -11.331 16.227 1.00 90.62 187 ASP A C 1
ATOM 1501 O O . ASP A 1 187 ? -13.928 -10.467 17.093 1.00 90.62 187 ASP A O 1
ATOM 1505 N N . PRO A 1 188 ? -15.352 -11.832 16.017 1.00 93.06 188 PRO A N 1
ATOM 1506 C CA . PRO A 1 188 ? -16.551 -11.333 16.703 1.00 93.06 188 PRO A CA 1
ATOM 1507 C C . PRO A 1 188 ? -16.527 -11.581 18.221 1.00 93.06 188 PRO A C 1
ATOM 1509 O O . PRO A 1 188 ? -17.156 -10.854 18.998 1.00 93.06 188 PRO A O 1
ATOM 1512 N N . ARG A 1 189 ? -15.770 -12.582 18.694 1.00 93.44 189 ARG A N 1
ATOM 1513 C CA . ARG A 1 189 ? -15.716 -12.945 20.122 1.00 93.44 189 ARG A CA 1
ATOM 1514 C C . ARG A 1 189 ? -15.124 -11.817 20.960 1.00 93.44 189 ARG A C 1
ATOM 1516 O O . ARG A 1 189 ? -15.598 -11.571 22.071 1.00 93.44 189 ARG A O 1
ATOM 1523 N N . VAL A 1 190 ? -14.122 -11.119 20.426 1.00 94.25 190 VAL A N 1
ATOM 1524 C CA . VAL A 1 190 ? -13.435 -10.027 21.127 1.00 94.25 190 VAL A CA 1
ATOM 1525 C C . VAL A 1 190 ? -14.373 -8.833 21.316 1.00 94.25 190 VAL A C 1
ATOM 1527 O O . VAL A 1 190 ? -14.477 -8.322 22.431 1.00 94.25 190 VAL A O 1
ATOM 1530 N N . PHE A 1 191 ? -15.143 -8.467 20.285 1.00 95.31 191 PHE A N 1
ATOM 1531 C CA . PHE A 1 191 ? -16.169 -7.421 20.377 1.00 95.31 191 PHE A CA 1
ATOM 1532 C C . PHE A 1 191 ? -17.241 -7.763 21.418 1.00 95.31 191 PHE A C 1
ATOM 1534 O O . PHE A 1 191 ? -17.552 -6.945 22.281 1.00 95.31 191 PHE A O 1
ATOM 1541 N N . SER A 1 192 ? -17.755 -8.999 21.415 1.00 95.44 192 SER A N 1
ATOM 1542 C CA . SER A 1 192 ? -18.709 -9.462 22.437 1.00 95.44 192 SER A CA 1
ATOM 1543 C C . SER A 1 192 ? -18.142 -9.371 23.863 1.00 95.44 192 SER A C 1
ATOM 1545 O O . SER A 1 192 ? -18.858 -9.009 24.804 1.00 95.44 192 SER A O 1
ATOM 1547 N N . ASN A 1 193 ? -16.868 -9.719 24.053 1.00 95.06 193 ASN A N 1
ATOM 1548 C CA . ASN A 1 193 ? -16.231 -9.676 25.368 1.00 95.06 193 ASN A CA 1
ATOM 1549 C C . ASN A 1 193 ? -15.959 -8.236 25.831 1.00 95.06 193 ASN A C 1
ATOM 1551 O O . ASN A 1 193 ? -16.180 -7.923 27.005 1.00 95.06 193 ASN A O 1
ATOM 1555 N N . ARG A 1 194 ? -15.562 -7.339 24.921 1.00 95.81 194 ARG A N 1
ATOM 1556 C CA . ARG A 1 194 ? -15.370 -5.914 25.222 1.00 95.81 194 ARG A CA 1
ATOM 1557 C C . ARG A 1 194 ? -16.691 -5.201 25.510 1.00 95.81 194 ARG A C 1
ATOM 1559 O O . ARG A 1 194 ? -16.787 -4.529 26.534 1.00 95.81 194 ARG A O 1
ATOM 1566 N N . ALA A 1 195 ? -17.740 -5.475 24.731 1.00 95.38 195 ALA A N 1
ATOM 1567 C CA . ALA A 1 195 ? -19.100 -5.004 25.007 1.00 95.38 195 ALA A CA 1
ATOM 1568 C C . ALA A 1 195 ? -19.561 -5.411 26.415 1.00 95.38 195 ALA A C 1
ATOM 1570 O O . ALA A 1 195 ? -20.160 -4.623 27.146 1.00 95.38 195 ALA A O 1
ATOM 1571 N N . GLN A 1 196 ? -19.230 -6.635 26.842 1.00 94.81 196 GLN A N 1
ATOM 1572 C CA . GLN A 1 196 ? -19.535 -7.084 28.197 1.00 94.81 196 GLN A CA 1
ATOM 1573 C C . GLN A 1 196 ? -18.768 -6.302 29.271 1.00 94.81 196 GLN A C 1
ATOM 1575 O O . GLN A 1 196 ? -19.347 -6.028 30.323 1.00 94.81 196 GLN A O 1
ATOM 1580 N N . CYS A 1 197 ? -17.509 -5.929 29.026 1.00 94.25 197 CYS A N 1
ATOM 1581 C CA . CYS A 1 197 ? -16.749 -5.058 29.927 1.00 94.25 197 CYS A CA 1
ATOM 1582 C C . CYS A 1 197 ? -17.395 -3.675 30.028 1.00 94.25 197 CYS A C 1
ATOM 1584 O O . CYS A 1 197 ? -17.620 -3.196 31.134 1.00 94.25 197 CYS A O 1
ATOM 1586 N N . HIS A 1 198 ? -17.767 -3.077 28.894 1.00 92.94 198 HIS A N 1
ATOM 1587 C CA . HIS A 1 198 ? -18.433 -1.774 28.845 1.00 92.94 198 HIS A CA 1
ATOM 1588 C C . HIS A 1 198 ? -19.773 -1.769 29.596 1.00 92.94 198 HIS A C 1
ATOM 1590 O O . HIS A 1 198 ? -20.029 -0.852 30.373 1.00 92.94 198 HIS A O 1
ATOM 1596 N N . ILE A 1 199 ? -20.569 -2.842 29.484 1.00 90.81 199 ILE A N 1
ATOM 1597 C CA . ILE A 1 199 ? -21.784 -3.032 30.297 1.00 90.81 199 ILE A CA 1
ATOM 1598 C C . ILE A 1 199 ? -21.469 -2.973 31.801 1.00 90.81 199 ILE A C 1
ATOM 1600 O O . ILE A 1 199 ? -22.195 -2.320 32.546 1.00 90.81 199 ILE A O 1
ATOM 1604 N N . TYR A 1 200 ? -20.411 -3.650 32.263 1.00 90.19 200 TYR A N 1
ATOM 1605 C CA . TYR A 1 200 ? -20.031 -3.642 33.684 1.00 90.19 200 TYR A CA 1
ATOM 1606 C C . TYR A 1 200 ? -19.445 -2.307 34.150 1.00 90.19 200 TYR A C 1
ATOM 1608 O O . TYR A 1 200 ? -19.547 -1.988 35.331 1.00 90.19 200 TYR A O 1
ATOM 1616 N N . LEU A 1 201 ? -18.852 -1.535 33.239 1.00 89.12 201 LEU A N 1
ATOM 1617 C CA . LEU A 1 201 ? -18.305 -0.205 33.508 1.00 89.12 201 LEU A CA 1
ATOM 1618 C C . LEU A 1 201 ? -19.358 0.913 33.423 1.00 89.12 201 LEU A C 1
ATOM 1620 O O . LEU A 1 201 ? -19.072 2.036 33.823 1.00 89.12 201 LEU A O 1
ATOM 1624 N N . GLY A 1 202 ? -20.559 0.626 32.909 1.00 86.19 202 GLY A N 1
ATOM 1625 C CA . GLY A 1 202 ? -21.612 1.624 32.683 1.00 86.19 202 GLY A CA 1
ATOM 1626 C C . GLY A 1 202 ? -21.454 2.439 31.391 1.00 86.19 202 GLY A C 1
ATOM 1627 O O . GLY A 1 202 ? -22.271 3.317 31.127 1.00 86.19 202 GLY A O 1
ATOM 1628 N N . ALA A 1 203 ? -20.456 2.122 30.561 1.00 90.88 203 ALA A N 1
ATOM 1629 C CA . ALA A 1 203 ? -20.218 2.711 29.241 1.00 90.88 203 ALA A CA 1
ATOM 1630 C C . ALA A 1 203 ? -21.175 2.097 28.195 1.00 90.88 203 ALA A C 1
ATOM 1632 O O . ALA A 1 203 ? -20.795 1.298 27.339 1.00 90.88 203 ALA A O 1
ATOM 1633 N N . LEU A 1 204 ? -22.477 2.359 28.351 1.00 88.31 204 LEU A N 1
ATOM 1634 C CA . LEU A 1 204 ? -23.527 1.722 27.548 1.00 88.31 204 LEU A CA 1
ATOM 1635 C C . LEU A 1 204 ? -23.445 2.051 26.040 1.00 88.31 204 LEU A C 1
ATOM 1637 O O . LEU A 1 204 ? -23.601 1.114 25.257 1.00 88.31 204 LEU A O 1
ATOM 1641 N N . PRO A 1 205 ? -23.177 3.299 25.599 1.00 92.38 205 PRO A N 1
ATOM 1642 C CA . PRO A 1 205 ? -23.054 3.617 24.172 1.00 92.38 205 PRO A CA 1
ATOM 1643 C C . PRO A 1 205 ? -21.945 2.825 23.463 1.00 92.38 205 PRO A C 1
ATOM 1645 O O . PRO A 1 205 ? -22.188 2.207 22.429 1.00 92.38 205 PRO A O 1
ATOM 1648 N N . GLU A 1 206 ? -20.756 2.752 24.056 1.00 92.06 206 GLU A N 1
ATOM 1649 C CA . GLU A 1 206 ? -19.604 2.020 23.522 1.00 92.06 206 GLU A CA 1
ATOM 1650 C C . GLU A 1 206 ? -19.862 0.507 23.507 1.00 92.06 206 GLU A C 1
ATOM 1652 O O . GLU A 1 206 ? -19.437 -0.213 22.603 1.00 92.06 206 GLU A O 1
ATOM 1657 N N . GLY A 1 207 ? -20.590 0.004 24.509 1.00 92.62 207 GLY A N 1
ATOM 1658 C CA . GLY A 1 207 ? -21.052 -1.381 24.542 1.00 92.62 207 GLY A CA 1
ATOM 1659 C C . GLY A 1 207 ? -22.053 -1.714 23.431 1.00 92.62 207 GLY A C 1
ATOM 1660 O O . GLY A 1 207 ? -22.039 -2.839 22.927 1.00 92.62 207 GLY A O 1
ATOM 1661 N N . LEU A 1 208 ? -22.901 -0.757 23.035 1.00 94.00 208 LEU A N 1
ATOM 1662 C CA . LEU A 1 208 ? -23.849 -0.925 21.931 1.00 94.00 208 LEU A CA 1
ATOM 1663 C C . LEU A 1 208 ? -23.119 -1.018 20.589 1.00 94.00 208 LEU A C 1
ATOM 1665 O O . LEU A 1 208 ? -23.377 -1.950 19.831 1.00 94.00 208 LEU A O 1
ATOM 1669 N N . GLU A 1 209 ? -22.169 -0.112 20.335 1.00 95.12 209 GLU A N 1
ATOM 1670 C CA . GLU A 1 209 ? -21.364 -0.117 19.107 1.00 95.12 209 GLU A CA 1
ATOM 1671 C C . GLU A 1 209 ? -20.599 -1.430 18.917 1.00 95.12 209 GLU A C 1
ATOM 1673 O O . GLU A 1 209 ? -20.571 -1.993 17.820 1.00 95.12 209 GLU A O 1
ATOM 1678 N N . ASP A 1 210 ? -19.984 -1.939 19.986 1.00 95.12 210 ASP A N 1
ATOM 1679 C CA . ASP A 1 210 ? -19.261 -3.208 19.938 1.00 95.12 210 ASP A CA 1
ATOM 1680 C C . ASP A 1 210 ? -20.199 -4.390 19.687 1.00 95.12 210 ASP A C 1
ATOM 1682 O O . ASP A 1 210 ? -19.860 -5.305 18.934 1.00 95.12 210 ASP A O 1
ATOM 1686 N N . ALA A 1 211 ? -21.395 -4.376 20.279 1.00 94.69 211 ALA A N 1
ATOM 1687 C CA . ALA A 1 211 ? -22.386 -5.415 20.044 1.00 94.69 211 ALA A CA 1
ATOM 1688 C C . ALA A 1 211 ? -22.937 -5.380 18.606 1.00 94.69 211 ALA A C 1
ATOM 1690 O O . ALA A 1 211 ? -23.135 -6.438 18.010 1.00 94.69 211 ALA A O 1
ATOM 1691 N N . ASP A 1 212 ? -23.119 -4.193 18.021 1.00 95.06 212 ASP A N 1
ATOM 1692 C CA . ASP A 1 212 ? -23.514 -4.037 16.618 1.00 95.06 212 ASP A CA 1
ATOM 1693 C C . ASP A 1 212 ? -22.424 -4.524 15.657 1.00 95.06 212 ASP A C 1
ATOM 1695 O O . ASP A 1 212 ? -22.713 -5.290 14.736 1.00 95.06 212 ASP A O 1
ATOM 1699 N N . LYS A 1 213 ? -21.156 -4.167 15.903 1.00 94.75 213 LYS A N 1
ATOM 1700 C CA . LYS A 1 213 ? -20.015 -4.677 15.119 1.00 94.75 213 LYS A CA 1
ATOM 1701 C C . LYS A 1 213 ? -19.892 -6.196 15.213 1.00 94.75 213 LYS A C 1
ATOM 1703 O O . LYS A 1 213 ? -19.641 -6.850 14.208 1.00 94.75 213 LYS A O 1
ATOM 1708 N N . CYS A 1 214 ? -20.111 -6.760 16.398 1.00 95.19 214 CYS A N 1
ATOM 1709 C CA . CYS A 1 214 ? -20.114 -8.203 16.622 1.00 95.19 214 CYS A CA 1
ATOM 1710 C C . CYS A 1 214 ? -21.140 -8.924 15.726 1.00 95.19 214 CYS A C 1
ATOM 1712 O O . CYS A 1 214 ? -20.790 -9.893 15.056 1.00 95.19 214 CYS A O 1
ATOM 1714 N N . ILE A 1 215 ? -22.374 -8.408 15.657 1.00 94.25 215 ILE A N 1
ATOM 1715 C CA . ILE A 1 215 ? -23.444 -8.954 14.802 1.00 94.25 215 ILE A CA 1
ATOM 1716 C C . ILE A 1 215 ? -23.135 -8.737 13.314 1.00 94.25 215 ILE A C 1
ATOM 1718 O O . ILE A 1 215 ? -23.419 -9.606 12.497 1.00 94.25 215 ILE A O 1
ATOM 1722 N N . ALA A 1 216 ? -22.545 -7.595 12.950 1.00 94.88 216 ALA A N 1
ATOM 1723 C CA . ALA A 1 216 ? -22.157 -7.316 11.568 1.00 94.88 216 ALA A CA 1
ATOM 1724 C C . ALA A 1 216 ? -21.055 -8.264 11.058 1.00 94.88 216 ALA A C 1
ATOM 1726 O O . ALA A 1 216 ? -21.058 -8.616 9.880 1.00 94.88 216 ALA A O 1
ATOM 1727 N N . LEU A 1 217 ? -20.127 -8.672 11.933 1.00 93.62 217 LEU A N 1
ATOM 1728 C CA . LEU A 1 217 ? -19.064 -9.629 11.612 1.00 93.62 217 LEU A CA 1
ATOM 1729 C C . LEU A 1 217 ? -19.583 -11.067 11.522 1.00 93.62 217 LEU A C 1
ATOM 1731 O O . LEU A 1 217 ? -19.224 -11.784 10.591 1.00 93.62 217 LEU A O 1
ATOM 1735 N N . ASP A 1 218 ? -20.417 -11.483 12.476 1.00 93.06 218 ASP A N 1
ATOM 1736 C CA . ASP A 1 218 ? -21.029 -12.812 12.487 1.00 93.06 218 ASP A CA 1
ATOM 1737 C C . ASP A 1 218 ? -22.502 -12.742 12.932 1.00 93.06 218 ASP A C 1
ATOM 1739 O O . ASP A 1 218 ? -22.802 -12.785 14.132 1.00 93.06 218 ASP A O 1
ATOM 1743 N N . PRO A 1 219 ? -23.445 -12.699 11.971 1.00 92.19 219 PRO A N 1
ATOM 1744 C CA . PRO A 1 219 ? -24.878 -12.693 12.259 1.00 92.19 219 PRO A CA 1
ATOM 1745 C C . PRO A 1 219 ? -25.398 -13.976 12.921 1.00 92.19 219 PRO A C 1
ATOM 1747 O O . PRO A 1 219 ? -26.525 -13.992 13.405 1.00 92.19 219 PRO A O 1
ATOM 1750 N N . THR A 1 220 ? -24.625 -15.066 12.937 1.00 91.56 220 THR A N 1
ATOM 1751 C CA . THR A 1 220 ? -25.020 -16.322 13.599 1.00 91.56 220 THR A CA 1
ATOM 1752 C C . THR A 1 220 ? -24.587 -16.369 15.064 1.00 91.56 220 THR A C 1
ATOM 1754 O O . THR A 1 220 ? -25.039 -17.218 15.840 1.00 91.56 220 THR A O 1
ATOM 1757 N N . PHE A 1 221 ? -23.739 -15.427 15.484 1.00 92.19 221 PHE A N 1
ATOM 1758 C CA . PHE A 1 221 ? -23.173 -15.403 16.819 1.00 92.19 221 PHE A CA 1
ATOM 1759 C C . PHE A 1 221 ? -24.140 -14.801 17.847 1.00 92.19 221 PHE A C 1
ATOM 1761 O O . PHE A 1 221 ? -24.158 -13.598 18.121 1.00 92.19 221 PHE A O 1
ATOM 1768 N N . LEU A 1 222 ? -24.905 -15.677 18.506 1.00 91.75 222 LEU A N 1
ATOM 1769 C CA . LEU A 1 222 ? -25.926 -15.327 19.505 1.00 91.75 222 LEU A CA 1
ATOM 1770 C C . LEU A 1 222 ? -25.454 -14.337 20.585 1.00 91.75 222 LEU A C 1
ATOM 1772 O O . LEU A 1 222 ? -26.221 -13.481 21.033 1.00 91.75 222 LEU A O 1
ATOM 1776 N N . LYS A 1 223 ? -24.192 -14.443 21.027 1.00 91.75 223 LYS A N 1
ATOM 1777 C CA . LYS A 1 223 ? -23.660 -13.573 22.085 1.00 91.75 223 LYS A CA 1
ATOM 1778 C C . LYS A 1 223 ? -23.702 -12.097 21.686 1.00 91.75 223 LYS A C 1
ATOM 1780 O O . LYS A 1 223 ? -23.943 -11.277 22.566 1.00 91.75 223 LYS A O 1
ATOM 1785 N N . GLY A 1 224 ? -23.556 -11.756 20.403 1.00 92.69 224 GLY A N 1
ATOM 1786 C CA . GLY A 1 224 ? -23.716 -10.382 19.914 1.00 92.69 224 GLY A CA 1
ATOM 1787 C C . GLY A 1 224 ? -25.103 -9.815 20.236 1.00 92.69 224 GLY A C 1
ATOM 1788 O O . GLY A 1 224 ? -25.210 -8.783 20.902 1.00 92.69 224 GLY A O 1
ATOM 1789 N N . TYR A 1 225 ? -26.162 -10.552 19.883 1.00 93.44 225 TYR A N 1
ATOM 1790 C CA . TYR A 1 225 ? -27.552 -10.187 20.191 1.00 93.44 225 TYR A CA 1
ATOM 1791 C C . TYR A 1 225 ? -27.812 -10.078 21.696 1.00 93.44 225 TYR A C 1
ATOM 1793 O O . TYR A 1 225 ? -28.448 -9.125 22.143 1.00 93.44 225 TYR A O 1
ATOM 1801 N N . LEU A 1 226 ? -27.267 -11.001 22.497 1.00 92.75 226 LEU A N 1
ATOM 1802 C CA . LEU A 1 226 ? -27.373 -10.950 23.959 1.00 92.75 226 LEU A CA 1
ATOM 1803 C C . LEU A 1 226 ? -26.723 -9.690 24.547 1.00 92.75 226 LEU A C 1
ATOM 1805 O O . LEU A 1 226 ? -27.307 -9.056 25.428 1.00 92.75 226 LEU A O 1
ATOM 1809 N N . ARG A 1 227 ? -25.523 -9.307 24.083 1.00 94.38 227 ARG A N 1
ATOM 1810 C CA . ARG A 1 227 ? -24.859 -8.077 24.547 1.00 94.38 227 ARG A CA 1
ATOM 1811 C C . ARG A 1 227 ? -25.653 -6.841 24.138 1.00 94.38 227 ARG A C 1
ATOM 1813 O O . ARG A 1 227 ? -25.946 -6.023 25.007 1.00 94.38 227 ARG A O 1
ATOM 1820 N N . LYS A 1 228 ? -26.086 -6.760 22.877 1.00 94.62 228 LYS A N 1
ATOM 1821 C CA . LYS A 1 228 ? -26.891 -5.648 22.350 1.00 94.62 228 LYS A CA 1
ATOM 1822 C C . LYS A 1 228 ? -28.191 -5.460 23.133 1.00 94.62 228 LYS A C 1
ATOM 1824 O O . LYS A 1 228 ? -28.459 -4.373 23.641 1.00 94.62 228 LYS A O 1
ATOM 1829 N N . ALA A 1 229 ? -28.968 -6.529 23.297 1.00 91.19 229 ALA A N 1
ATOM 1830 C CA . ALA A 1 229 ? -30.246 -6.480 23.998 1.00 91.19 229 ALA A CA 1
ATOM 1831 C C . ALA A 1 229 ? -30.082 -6.136 25.488 1.00 91.19 229 ALA A C 1
ATOM 1833 O O . ALA A 1 229 ? -30.893 -5.403 26.057 1.00 91.19 229 ALA A O 1
ATOM 1834 N N . LYS A 1 230 ? -29.000 -6.601 26.128 1.00 91.75 230 LYS A N 1
ATOM 1835 C CA . LYS A 1 230 ? -28.685 -6.252 27.519 1.00 91.75 230 LYS A CA 1
ATOM 1836 C C . LYS A 1 230 ? -28.307 -4.779 27.683 1.00 91.75 230 LYS A C 1
ATOM 1838 O O . LYS A 1 230 ? -28.761 -4.163 28.643 1.00 91.75 230 LYS A O 1
ATOM 1843 N N . VAL A 1 231 ? -27.537 -4.208 26.754 1.00 92.06 231 VAL A N 1
ATOM 1844 C CA . VAL A 1 231 ? -27.250 -2.762 26.730 1.00 92.06 231 VAL A CA 1
ATOM 1845 C C . VAL A 1 231 ? -28.545 -1.964 26.567 1.00 92.06 231 VAL A C 1
ATOM 1847 O O . VAL A 1 231 ? -28.814 -1.071 27.364 1.00 92.06 231 VAL A O 1
ATOM 1850 N N . GLN A 1 232 ? -29.396 -2.330 25.605 1.00 91.06 232 GLN A N 1
ATOM 1851 C CA . GLN A 1 232 ? -30.673 -1.649 25.352 1.00 91.06 232 GLN A CA 1
ATOM 1852 C C . GLN A 1 232 ? -31.625 -1.708 26.556 1.00 91.06 232 GLN A C 1
ATOM 1854 O O . GLN A 1 232 ? -32.265 -0.708 26.881 1.00 91.06 232 GLN A O 1
ATOM 1859 N N . LEU A 1 233 ? -31.679 -2.850 27.254 1.00 88.56 233 LEU A N 1
ATOM 1860 C CA . LEU A 1 233 ? -32.434 -3.001 28.500 1.00 88.56 233 LEU A CA 1
ATOM 1861 C C . LEU A 1 233 ? -31.919 -2.044 29.588 1.00 88.56 233 LEU A C 1
ATOM 1863 O O . LEU A 1 233 ? -32.723 -1.406 30.265 1.00 88.56 233 LEU A O 1
ATOM 1867 N N . LEU A 1 234 ? -30.596 -1.927 29.749 1.00 87.06 234 LEU A N 1
ATOM 1868 C CA . LEU A 1 234 ? -29.979 -1.016 30.721 1.00 87.06 234 LEU A CA 1
ATOM 1869 C C . LEU A 1 234 ? -30.183 0.462 30.362 1.00 87.06 234 LEU A C 1
ATOM 1871 O O . LEU A 1 234 ? -30.282 1.289 31.262 1.00 87.06 234 LEU A O 1
ATOM 1875 N N . MET A 1 235 ? -30.307 0.786 29.074 1.00 86.44 235 MET A N 1
ATOM 1876 C CA . MET A 1 235 ? -30.653 2.131 28.599 1.00 86.44 235 MET A CA 1
ATOM 1877 C C . MET A 1 235 ? -32.147 2.474 28.757 1.00 86.44 235 MET A C 1
ATOM 1879 O O . MET A 1 235 ? -32.538 3.599 28.467 1.00 86.44 235 MET A O 1
ATOM 1883 N N . GLY A 1 236 ? -32.993 1.531 29.196 1.00 83.00 236 GLY A N 1
ATOM 1884 C CA . GLY A 1 236 ? -34.440 1.736 29.350 1.00 83.00 236 GLY A CA 1
ATOM 1885 C C . GLY A 1 236 ? -35.254 1.564 28.060 1.00 83.00 236 GLY A C 1
ATOM 1886 O O . GLY A 1 236 ? -36.470 1.740 28.068 1.00 83.00 236 GLY A O 1
ATOM 1887 N N . ASN A 1 237 ? -34.618 1.158 26.959 1.00 87.62 237 ASN A N 1
ATOM 1888 C CA . ASN A 1 237 ? -35.260 0.955 25.659 1.00 87.62 237 ASN A CA 1
ATOM 1889 C C . ASN A 1 237 ? -35.869 -0.456 25.564 1.00 87.62 237 ASN A C 1
ATOM 1891 O O . ASN A 1 237 ? -35.425 -1.288 24.770 1.00 87.62 237 ASN A O 1
ATOM 1895 N N . TYR A 1 238 ? -36.867 -0.750 26.404 1.00 84.69 238 TYR A N 1
ATOM 1896 C CA . TYR A 1 238 ? -37.394 -2.112 26.592 1.00 84.69 238 TYR A CA 1
ATOM 1897 C C . TYR A 1 238 ? -38.032 -2.719 25.335 1.00 84.69 238 TYR A C 1
ATOM 1899 O O . TYR A 1 238 ? -37.887 -3.917 25.097 1.00 84.69 238 TYR A O 1
ATOM 1907 N N . GLU A 1 239 ? -38.709 -1.909 24.520 1.00 82.56 239 GLU A N 1
ATOM 1908 C CA . GLU A 1 239 ? -39.350 -2.350 23.273 1.00 82.56 239 GLU A CA 1
ATOM 1909 C C . GLU A 1 239 ? -38.310 -2.776 22.227 1.00 82.56 239 GLU A C 1
ATOM 1911 O O . GLU A 1 239 ? -38.407 -3.856 21.644 1.00 82.56 239 GLU A O 1
ATOM 1916 N N . ILE A 1 240 ? -37.257 -1.966 22.062 1.00 88.56 240 ILE A N 1
ATOM 1917 C CA . ILE A 1 240 ? -36.135 -2.252 21.157 1.00 88.56 240 ILE A CA 1
ATOM 1918 C C . ILE A 1 240 ? -35.358 -3.480 21.655 1.00 88.56 240 ILE A C 1
ATOM 1920 O O . ILE A 1 240 ? -35.032 -4.365 20.867 1.00 88.56 240 ILE A O 1
ATOM 1924 N N . ALA A 1 241 ? -35.121 -3.581 22.969 1.00 85.81 241 ALA A N 1
ATOM 1925 C CA . ALA A 1 241 ? -34.470 -4.741 23.576 1.00 85.81 241 ALA A CA 1
ATOM 1926 C C . ALA A 1 241 ? -35.251 -6.041 23.327 1.00 85.81 241 ALA A C 1
ATOM 1928 O O . ALA A 1 241 ? -34.654 -7.080 23.045 1.00 85.81 241 ALA A O 1
ATOM 1929 N N . LEU A 1 242 ? -36.585 -5.987 23.398 1.00 85.31 242 LEU A N 1
ATOM 1930 C CA . LEU A 1 242 ? -37.453 -7.132 23.130 1.00 85.31 242 LEU A CA 1
ATOM 1931 C C . LEU A 1 242 ? -37.346 -7.590 21.669 1.00 85.31 242 LEU A C 1
ATOM 1933 O O . LEU A 1 242 ? -37.197 -8.787 21.429 1.00 85.31 242 LEU A O 1
ATOM 1937 N N . ALA A 1 243 ? -37.335 -6.657 20.711 1.00 87.69 243 ALA A N 1
ATOM 1938 C CA . ALA A 1 243 ? -37.115 -6.973 19.298 1.00 87.69 243 ALA A CA 1
ATOM 1939 C C . ALA A 1 243 ? -35.747 -7.644 19.064 1.00 87.69 243 ALA A C 1
ATOM 1941 O O . ALA A 1 243 ? -35.681 -8.698 18.431 1.00 87.69 243 ALA A O 1
ATOM 1942 N N . THR A 1 244 ? -34.672 -7.108 19.654 1.00 90.50 244 THR A N 1
ATOM 1943 C CA . THR A 1 244 ? -33.321 -7.685 19.541 1.00 90.50 244 THR A CA 1
ATOM 1944 C C . THR A 1 244 ? -33.236 -9.100 20.133 1.00 90.50 244 THR A C 1
ATOM 1946 O O . THR A 1 244 ? -32.601 -9.978 19.549 1.00 90.50 244 THR A O 1
ATOM 1949 N N . TYR A 1 245 ? -33.890 -9.374 21.270 1.00 85.69 245 TYR A N 1
ATOM 1950 C CA . TYR A 1 245 ? -33.941 -10.732 21.832 1.00 85.69 245 TYR A CA 1
ATOM 1951 C C . TYR A 1 245 ? -34.728 -11.710 20.945 1.00 85.69 245 TYR A C 1
ATOM 1953 O O . TYR A 1 245 ? -34.335 -12.870 20.823 1.00 85.69 245 TYR A O 1
ATOM 1961 N N . VAL A 1 246 ? -35.811 -11.259 20.301 1.00 84.88 246 VAL A N 1
ATOM 1962 C CA . VAL A 1 246 ? -36.565 -12.072 19.328 1.00 84.88 246 VAL A CA 1
ATOM 1963 C C . VAL A 1 246 ? -35.713 -12.406 18.103 1.00 84.88 246 VAL A C 1
ATOM 1965 O O . VAL A 1 246 ? -35.788 -13.521 17.589 1.00 84.88 246 VAL A O 1
ATOM 1968 N N . GLU A 1 247 ? -34.867 -11.483 17.647 1.00 87.31 247 GLU A N 1
ATOM 1969 C CA . GLU A 1 247 ? -33.882 -11.780 16.603 1.00 87.31 247 GLU A CA 1
ATOM 1970 C C . GLU A 1 247 ? -32.836 -12.795 17.076 1.00 87.31 247 GLU A C 1
ATOM 1972 O O . GLU A 1 247 ? -32.556 -13.752 16.355 1.00 87.31 247 GLU A O 1
ATOM 1977 N N . GLY A 1 248 ? -32.338 -12.665 18.309 1.00 84.31 248 GLY A N 1
ATOM 1978 C CA . GLY A 1 248 ? -31.422 -13.638 18.914 1.00 84.31 248 GLY A CA 1
ATOM 1979 C C . GLY A 1 248 ? -32.009 -15.054 19.019 1.00 84.31 248 GLY A C 1
ATOM 1980 O O . GLY A 1 248 ? -31.310 -16.029 18.748 1.00 84.31 248 GLY A O 1
ATOM 1981 N N . LEU A 1 249 ? -33.308 -15.188 19.315 1.00 83.62 249 LEU A N 1
ATOM 1982 C CA . LEU A 1 249 ? -34.021 -16.479 19.334 1.00 83.62 249 LEU A CA 1
ATOM 1983 C C . LEU A 1 249 ? -34.002 -17.210 17.987 1.00 83.62 249 LEU A C 1
ATOM 1985 O O . LEU A 1 249 ? -34.122 -18.433 17.965 1.00 83.62 249 LEU A O 1
ATOM 1989 N N . LYS A 1 250 ? -33.849 -16.494 16.864 1.00 85.81 250 LYS A N 1
ATOM 1990 C CA . LYS A 1 250 ? -33.710 -17.134 15.547 1.00 85.81 250 LYS A CA 1
ATOM 1991 C C . LYS A 1 250 ? -32.399 -17.918 15.432 1.00 85.81 250 LYS A C 1
ATOM 1993 O O . LYS A 1 250 ? -32.353 -18.878 14.672 1.00 85.81 250 LYS A O 1
ATOM 1998 N N . CYS A 1 251 ? -31.360 -17.516 16.170 1.00 84.44 251 CYS A N 1
ATOM 1999 C CA . CYS A 1 251 ? -30.069 -18.206 16.197 1.00 84.44 251 CYS A CA 1
ATOM 2000 C C . CYS A 1 251 ? -30.111 -19.434 17.121 1.00 84.44 251 CYS A C 1
ATOM 2002 O O . CYS A 1 251 ? -29.677 -20.512 16.729 1.00 84.44 251 CYS A O 1
ATOM 2004 N N . ASP A 1 252 ? -30.653 -19.276 18.335 1.00 82.00 252 ASP A N 1
ATOM 2005 C CA . ASP A 1 252 ? -30.823 -20.361 19.313 1.00 82.00 252 ASP A CA 1
ATOM 2006 C C . ASP A 1 252 ? -32.191 -20.250 20.019 1.00 82.00 252 ASP A C 1
ATOM 2008 O O . ASP A 1 252 ? -32.345 -19.466 20.965 1.00 82.00 252 ASP A O 1
ATOM 2012 N N . PRO A 1 253 ? -33.191 -21.042 19.586 1.00 80.62 253 PRO A N 1
ATOM 2013 C CA . PRO A 1 253 ? -34.554 -20.973 20.113 1.00 80.62 253 PRO A CA 1
ATOM 2014 C C . PRO A 1 253 ? -34.709 -21.365 21.590 1.00 80.62 253 PRO A C 1
ATOM 2016 O O . PRO A 1 253 ? -35.697 -20.985 22.215 1.00 80.62 253 PRO A O 1
ATOM 2019 N N . ASN A 1 254 ? -33.767 -22.127 22.159 1.00 81.81 254 ASN A N 1
ATOM 2020 C CA . ASN A 1 254 ? -33.880 -22.677 23.518 1.00 81.81 254 ASN A CA 1
ATOM 2021 C C . ASN A 1 254 ? -32.930 -22.008 24.520 1.00 81.81 254 ASN A C 1
ATOM 2023 O O . ASN A 1 254 ? -32.747 -22.503 25.637 1.00 81.81 254 ASN A O 1
ATOM 2027 N N . ASN A 1 255 ? -32.331 -20.874 24.154 1.00 85.00 255 ASN A N 1
ATOM 2028 C CA . ASN A 1 255 ? -31.371 -20.214 25.018 1.00 85.00 255 ASN A CA 1
ATOM 2029 C C . ASN A 1 255 ? -32.029 -19.589 26.261 1.00 85.00 255 ASN A C 1
ATOM 2031 O O . ASN A 1 255 ? -32.829 -18.653 26.169 1.00 85.00 255 ASN A O 1
ATOM 2035 N N . LEU A 1 256 ? -31.644 -20.069 27.447 1.00 84.31 256 LEU A N 1
ATOM 2036 C CA . LEU A 1 256 ? -32.200 -19.604 28.722 1.00 84.31 256 LEU A CA 1
ATOM 2037 C C . LEU A 1 256 ? -31.923 -18.117 28.998 1.00 84.31 256 LEU A C 1
ATOM 2039 O O . LEU A 1 256 ? -32.787 -17.453 29.569 1.00 84.31 256 LEU A O 1
ATOM 2043 N N . GLU A 1 257 ? -30.767 -17.576 28.588 1.00 85.94 257 GLU A N 1
ATOM 2044 C CA . GLU A 1 257 ? -30.442 -16.156 28.811 1.00 85.94 257 GLU A CA 1
ATOM 2045 C C . GLU A 1 257 ? -31.345 -15.235 27.984 1.00 85.94 257 GLU A C 1
ATOM 2047 O O . GLU A 1 257 ? -31.802 -14.206 28.485 1.00 85.94 257 GLU A O 1
ATOM 2052 N N . VAL A 1 258 ? -31.648 -15.617 26.739 1.00 82.31 258 VAL A N 1
ATOM 2053 C CA . VAL A 1 258 ? -32.545 -14.850 25.861 1.00 82.31 258 VAL A CA 1
ATOM 2054 C C . VAL A 1 258 ? -33.976 -14.874 26.401 1.00 82.31 258 VAL A C 1
ATOM 2056 O O . VAL A 1 258 ? -34.630 -13.832 26.485 1.00 82.31 258 VAL A O 1
ATOM 2059 N N . LEU A 1 259 ? -34.457 -16.049 26.821 1.00 81.75 259 LEU A N 1
ATOM 2060 C CA . LEU A 1 259 ? -35.795 -16.208 27.398 1.00 81.75 259 LEU A CA 1
ATOM 2061 C C . LEU A 1 259 ? -35.955 -15.435 28.716 1.00 81.75 259 LEU A C 1
ATOM 2063 O O . LEU A 1 259 ? -36.998 -14.817 28.942 1.00 81.75 259 LEU A O 1
ATOM 2067 N N . ASP A 1 260 ? -34.935 -15.438 29.578 1.00 84.00 260 ASP A N 1
ATOM 2068 C CA . ASP A 1 260 ? -34.923 -14.628 30.801 1.00 84.00 260 ASP A CA 1
ATOM 2069 C C . ASP A 1 260 ? -34.911 -13.125 30.478 1.00 84.00 260 ASP A C 1
ATOM 2071 O O . ASP A 1 260 ? -35.696 -12.362 31.047 1.00 84.00 260 ASP A O 1
ATOM 2075 N N . GLY A 1 261 ? -34.098 -12.704 29.502 1.00 81.56 261 GLY A N 1
ATOM 2076 C CA . GLY A 1 261 ? -34.067 -11.331 28.995 1.00 81.56 261 GLY A CA 1
ATOM 2077 C C . GLY A 1 261 ? -35.440 -10.838 28.530 1.00 81.56 261 GLY A C 1
ATOM 2078 O O . GLY A 1 261 ? -35.888 -9.771 28.954 1.00 81.56 261 GLY A O 1
ATOM 2079 N N . LEU A 1 262 ? -36.161 -11.653 27.753 1.00 82.75 262 LEU A N 1
ATOM 2080 C CA . LEU A 1 262 ? -37.529 -11.360 27.308 1.00 82.75 262 LEU A CA 1
ATOM 2081 C C . LEU A 1 262 ? -38.520 -11.218 28.467 1.00 82.75 262 LEU A C 1
ATOM 2083 O O . LEU A 1 262 ? -39.314 -10.275 28.487 1.00 82.75 262 LEU A O 1
ATOM 2087 N N . ARG A 1 263 ? -38.470 -12.125 29.455 1.00 84.75 263 ARG A N 1
ATOM 2088 C CA . ARG A 1 263 ? -39.334 -12.053 30.648 1.00 84.75 263 ARG A CA 1
ATOM 2089 C C . ARG A 1 263 ? -39.090 -10.773 31.440 1.00 84.75 263 ARG A C 1
ATOM 2091 O O . ARG A 1 263 ? -40.051 -10.144 31.882 1.00 84.75 263 ARG A O 1
ATOM 2098 N N . ARG A 1 264 ? -37.825 -10.367 31.594 1.00 84.31 264 ARG A N 1
ATOM 2099 C CA . ARG A 1 264 ? -37.458 -9.113 32.270 1.00 84.31 264 ARG A CA 1
ATOM 2100 C C . ARG A 1 264 ? -37.976 -7.893 31.515 1.00 84.31 264 ARG A C 1
ATOM 2102 O O . ARG A 1 264 ? -38.608 -7.049 32.145 1.00 84.31 264 ARG A O 1
ATOM 2109 N N . CYS A 1 265 ? -37.794 -7.831 30.190 1.00 83.44 265 CYS A N 1
ATOM 2110 C CA . CYS A 1 265 ? -38.367 -6.761 29.365 1.00 83.44 265 CYS A CA 1
ATOM 2111 C C . CYS A 1 265 ? -39.888 -6.657 29.571 1.00 83.44 265 CYS A C 1
ATOM 2113 O O . CYS A 1 265 ? -40.401 -5.579 29.866 1.00 83.44 265 CYS A O 1
ATOM 2115 N N . ALA A 1 266 ? -40.606 -7.783 29.498 1.00 80.00 266 ALA A N 1
ATOM 2116 C CA . ALA A 1 266 ? -42.060 -7.820 29.665 1.00 80.00 266 ALA A CA 1
ATOM 2117 C C . ALA A 1 266 ? -42.519 -7.379 31.070 1.00 80.00 266 ALA A C 1
ATOM 2119 O O . ALA A 1 266 ? -43.507 -6.654 31.206 1.00 80.00 266 ALA A O 1
ATOM 2120 N N . ALA A 1 267 ? -41.799 -7.777 32.124 1.00 82.31 267 ALA A N 1
ATOM 2121 C CA . ALA A 1 267 ? -42.095 -7.361 33.493 1.00 82.31 267 ALA A CA 1
ATOM 2122 C C . ALA A 1 267 ? -41.880 -5.853 33.704 1.00 82.31 267 ALA A C 1
ATOM 2124 O O . ALA A 1 267 ? -42.720 -5.207 34.331 1.00 82.31 267 ALA A O 1
ATOM 2125 N N . CYS A 1 268 ? -40.800 -5.284 33.155 1.00 81.38 268 CYS A N 1
ATOM 2126 C CA . CYS A 1 268 ? -40.533 -3.843 33.197 1.00 81.38 268 CYS A CA 1
ATOM 2127 C C . CYS A 1 268 ? -41.645 -3.044 32.502 1.00 81.38 268 CYS A C 1
ATOM 2129 O O . CYS A 1 268 ? -42.152 -2.086 33.084 1.00 81.38 268 CYS A O 1
ATOM 2131 N N . ILE A 1 269 ? -42.099 -3.499 31.329 1.00 79.25 269 ILE A N 1
ATOM 2132 C CA . ILE A 1 269 ? -43.228 -2.894 30.604 1.00 79.25 269 ILE A CA 1
ATOM 2133 C C . ILE A 1 269 ? -44.521 -2.965 31.439 1.00 79.25 269 ILE A C 1
ATOM 2135 O O . ILE A 1 269 ? -45.247 -1.982 31.546 1.00 79.25 269 ILE A O 1
ATOM 2139 N N . LYS A 1 270 ? -44.801 -4.095 32.107 1.00 78.38 270 LYS A N 1
ATOM 2140 C CA . LYS A 1 270 ? -46.000 -4.248 32.955 1.00 78.38 270 LYS A CA 1
ATOM 2141 C C . LYS A 1 270 ? -45.968 -3.358 34.200 1.00 78.38 270 LYS A C 1
ATOM 2143 O O . LYS A 1 270 ? -47.001 -2.833 34.602 1.00 78.38 270 LYS A O 1
ATOM 2148 N N . ARG A 1 271 ? -44.797 -3.184 34.819 1.00 76.44 271 ARG A N 1
ATOM 2149 C CA . ARG A 1 271 ? -44.628 -2.344 36.016 1.00 76.44 271 ARG A CA 1
ATOM 2150 C C . ARG A 1 271 ? -44.792 -0.862 35.705 1.00 76.44 271 ARG A C 1
ATOM 2152 O O . ARG A 1 271 ? -45.410 -0.158 36.496 1.00 76.44 271 ARG A O 1
ATOM 2159 N N . ALA A 1 272 ? -44.315 -0.425 34.539 1.00 69.38 272 ALA A N 1
ATOM 2160 C CA . ALA A 1 272 ? -44.577 0.916 34.024 1.00 69.38 272 ALA A CA 1
ATOM 2161 C C . ALA A 1 272 ? -46.087 1.205 33.869 1.00 69.38 272 ALA A C 1
ATOM 2163 O O . ALA A 1 272 ? -46.487 2.364 33.907 1.00 69.38 272 ALA A O 1
ATOM 2164 N N . ASN A 1 273 ? -46.924 0.158 33.801 1.00 71.81 273 ASN A N 1
ATOM 2165 C CA . ASN A 1 273 ? -48.380 0.250 33.666 1.00 71.81 273 ASN A CA 1
ATOM 2166 C C . ASN A 1 273 ? -49.181 0.096 34.999 1.00 71.81 273 ASN A C 1
ATOM 2168 O O . ASN A 1 273 ? -50.404 0.172 34.949 1.00 71.81 273 ASN A O 1
ATOM 2172 N N . GLY A 1 274 ? -48.532 -0.083 36.173 1.00 53.59 274 GLY A N 1
ATOM 2173 C CA . GLY A 1 274 ? -49.058 0.184 37.543 1.00 53.59 274 GLY A CA 1
ATOM 2174 C C . GLY A 1 274 ? -49.995 -0.820 38.274 1.00 53.59 274 GLY A C 1
ATOM 2175 O O . GLY A 1 274 ? -51.209 -0.678 38.202 1.00 53.59 274 GLY A O 1
ATOM 2176 N N . GLY A 1 275 ? -49.496 -1.733 39.135 1.00 46.06 275 GLY A N 1
ATOM 2177 C CA . GLY A 1 275 ? -50.366 -2.515 40.058 1.00 46.06 275 GLY A CA 1
ATOM 2178 C C . GLY A 1 275 ? -49.715 -3.033 41.362 1.00 46.06 275 GLY A C 1
ATOM 2179 O O . GLY A 1 275 ? -48.627 -3.599 41.281 1.00 46.06 275 GLY A O 1
ATOM 2180 N N . ASP A 1 276 ? -50.388 -2.868 42.528 1.00 45.31 276 ASP A N 1
ATOM 2181 C CA . ASP A 1 276 ? -50.049 -3.451 43.865 1.00 45.31 276 ASP A CA 1
ATOM 2182 C C . ASP A 1 276 ? -51.262 -3.501 44.871 1.00 45.31 276 ASP A C 1
ATOM 2184 O O . ASP A 1 276 ? -52.219 -2.752 44.682 1.00 45.31 276 ASP A O 1
ATOM 2188 N N . SER A 1 277 ? -51.254 -4.364 45.924 1.00 42.44 277 SER A N 1
ATOM 2189 C CA . SER A 1 277 ? -52.391 -4.714 46.862 1.00 42.44 277 SER A CA 1
ATOM 2190 C C . SER A 1 277 ? -52.123 -4.445 48.383 1.00 42.44 277 SER A C 1
ATOM 2192 O O . SER A 1 277 ? -50.961 -4.400 48.774 1.00 42.44 277 SER A O 1
ATOM 2194 N N . ARG A 1 278 ? -53.150 -4.277 49.265 1.00 42.41 278 ARG A N 1
ATOM 2195 C CA . ARG A 1 278 ? -53.057 -3.662 50.639 1.00 42.41 278 ARG A CA 1
ATOM 2196 C C . ARG A 1 278 ? -53.688 -4.454 51.826 1.00 42.41 278 ARG A C 1
ATOM 2198 O O . ARG A 1 278 ? -54.498 -5.342 51.606 1.00 42.41 278 ARG A O 1
ATOM 2205 N N . ALA A 1 279 ? -53.315 -4.061 53.063 1.00 42.97 279 ALA A N 1
ATOM 2206 C CA . ALA A 1 279 ? -53.590 -4.644 54.393 1.00 42.97 279 ALA A CA 1
ATOM 2207 C C . ALA A 1 279 ? -54.662 -3.914 55.254 1.00 42.97 279 ALA A C 1
ATOM 2209 O O . ALA A 1 279 ? -54.489 -2.739 55.578 1.00 42.97 279 ALA A O 1
ATOM 2210 N N . GLU A 1 280 ? -55.680 -4.640 55.723 1.00 39.56 280 GLU A N 1
ATOM 2211 C CA . GLU A 1 280 ? -56.700 -4.260 56.723 1.00 39.56 280 GLU A CA 1
ATOM 2212 C C . GLU A 1 280 ? -57.070 -5.541 57.492 1.00 39.56 280 GLU A C 1
ATOM 2214 O O . GLU A 1 280 ? -57.493 -6.456 56.809 1.00 39.56 280 GLU A O 1
ATOM 2219 N N . ASP A 1 281 ? -56.846 -5.651 58.822 1.00 39.56 281 ASP A N 1
ATOM 2220 C CA . ASP A 1 281 ? -57.468 -6.692 59.704 1.00 39.56 281 ASP A CA 1
ATOM 2221 C C . ASP A 1 281 ? -57.024 -6.670 61.202 1.00 39.56 281 ASP A C 1
ATOM 2223 O O . ASP A 1 281 ? -56.872 -7.705 61.844 1.00 39.56 281 ASP A O 1
ATOM 2227 N N . LEU A 1 282 ? -56.789 -5.510 61.837 1.00 37.06 282 LEU A N 1
ATOM 2228 C CA . LEU A 1 282 ? -56.351 -5.480 63.257 1.00 37.06 282 LEU A CA 1
ATOM 2229 C C . LEU A 1 282 ? -57.014 -4.376 64.091 1.00 37.06 282 LEU A C 1
ATOM 2231 O O . LEU A 1 282 ? -56.338 -3.522 64.663 1.00 37.06 282 LEU A O 1
ATOM 2235 N N . ARG A 1 283 ? -58.349 -4.365 64.171 1.00 33.88 283 ARG A N 1
ATOM 2236 C CA . ARG A 1 283 ? -59.053 -3.446 65.089 1.00 33.88 283 ARG A CA 1
ATOM 2237 C C . ARG A 1 283 ? -60.186 -4.059 65.915 1.00 33.88 283 ARG A C 1
ATOM 2239 O O . ARG A 1 283 ? -60.811 -3.340 66.681 1.00 33.88 283 ARG A O 1
ATOM 2246 N N . GLU A 1 284 ? -60.409 -5.366 65.824 1.00 35.97 284 GLU A N 1
ATOM 2247 C CA . GLU A 1 284 ? -61.609 -6.014 66.370 1.00 35.97 284 GLU A CA 1
ATOM 2248 C C . GLU A 1 284 ? -61.299 -7.060 67.454 1.00 35.97 284 GLU A C 1
ATOM 2250 O O . GLU A 1 284 ? -61.903 -8.123 67.518 1.00 35.97 284 GLU A O 1
ATOM 2255 N N . ILE A 1 285 ? -60.315 -6.795 68.313 1.00 35.81 285 ILE A N 1
ATOM 2256 C CA . ILE A 1 285 ? -60.047 -7.631 69.488 1.00 35.81 285 ILE A CA 1
ATOM 2257 C C . ILE A 1 285 ? -59.647 -6.693 70.622 1.00 35.81 285 ILE A C 1
ATOM 2259 O O . ILE A 1 285 ? -58.512 -6.229 70.624 1.00 35.81 285 ILE A O 1
ATOM 2263 N N . LEU A 1 286 ? -60.584 -6.385 71.530 1.00 32.09 286 LEU A N 1
ATOM 2264 C CA . LEU A 1 286 ? -60.394 -6.145 72.980 1.00 32.09 286 LEU A CA 1
ATOM 2265 C C . LEU A 1 286 ? -61.404 -5.130 73.545 1.00 32.09 286 LEU A C 1
ATOM 2267 O O . LEU A 1 286 ? -61.105 -3.947 73.693 1.00 32.09 286 LEU A O 1
ATOM 2271 N N . GLY A 1 287 ? -62.566 -5.631 73.963 1.00 30.47 287 GLY A N 1
ATOM 2272 C CA . GLY A 1 287 ? -63.443 -4.965 74.922 1.00 30.47 287 GLY A CA 1
ATOM 2273 C C . GLY A 1 287 ? -64.150 -6.013 75.777 1.00 30.47 287 GLY A C 1
ATOM 2274 O O . GLY A 1 287 ? -64.885 -6.818 75.220 1.00 30.47 287 GLY A O 1
ATOM 2275 N N . ASP A 1 288 ? -63.824 -6.065 77.077 1.00 33.66 288 ASP A N 1
ATOM 2276 C CA . ASP A 1 288 ? -64.768 -6.210 78.208 1.00 33.66 288 ASP A CA 1
ATOM 2277 C C . ASP A 1 288 ? -64.121 -6.847 79.455 1.00 33.66 288 ASP A C 1
ATOM 2279 O O . ASP A 1 288 ? -63.546 -7.930 79.370 1.00 33.66 288 ASP A O 1
ATOM 2283 N N . LEU A 1 289 ? -64.240 -6.168 80.614 1.00 29.83 289 LEU A N 1
ATOM 2284 C CA . LEU A 1 289 ? -64.642 -6.696 81.941 1.00 29.83 289 LEU A CA 1
ATOM 2285 C C . LEU A 1 289 ? -64.558 -5.589 83.029 1.00 29.83 289 LEU A C 1
ATOM 2287 O O . LEU A 1 289 ? -63.539 -4.920 83.179 1.00 29.83 289 LEU A O 1
ATOM 2291 N N . HIS A 1 290 ? -65.647 -5.413 83.792 1.00 37.28 290 HIS A N 1
ATOM 2292 C CA . HIS A 1 290 ? -65.848 -4.394 84.841 1.00 37.28 290 HIS A CA 1
ATOM 2293 C C . HIS A 1 290 ? -65.276 -4.811 86.220 1.00 37.28 290 HIS A C 1
ATOM 2295 O O . HIS A 1 290 ? -65.572 -5.901 86.709 1.00 37.28 290 HIS A O 1
ATOM 2301 N N . LEU A 1 291 ? -64.556 -3.900 86.893 1.00 35.34 291 LEU A N 1
ATOM 2302 C CA . LEU A 1 291 ? -64.189 -3.926 88.323 1.00 35.34 291 LEU A CA 1
ATOM 2303 C C . LEU A 1 291 ? -64.660 -2.617 89.005 1.00 35.34 291 LEU A C 1
ATOM 2305 O O . LEU A 1 291 ? -64.845 -1.603 88.344 1.00 35.34 291 LEU A O 1
ATOM 2309 N N . ASN A 1 292 ? -64.881 -2.672 90.326 1.00 42.72 292 ASN A N 1
ATOM 2310 C CA . ASN A 1 292 ? -65.498 -1.649 91.195 1.00 42.72 292 ASN A CA 1
ATOM 2311 C C . ASN A 1 292 ? -65.075 -0.179 90.961 1.00 42.72 292 ASN A C 1
ATOM 2313 O O . ASN A 1 292 ? -63.899 0.165 91.074 1.00 42.72 292 ASN A O 1
ATOM 2317 N N . ASP A 1 293 ? -66.078 0.695 90.826 1.00 50.94 293 ASP A N 1
ATOM 2318 C CA . ASP A 1 293 ? -65.994 2.083 90.339 1.00 50.94 293 ASP A CA 1
ATOM 2319 C C . ASP A 1 293 ? -65.057 3.025 91.133 1.00 50.94 293 ASP A C 1
ATOM 2321 O O . ASP A 1 293 ? -64.330 3.806 90.535 1.00 50.94 293 ASP A O 1
ATOM 2325 N N . ASP A 1 294 ? -64.975 2.970 92.470 1.00 48.00 294 ASP A N 1
ATOM 2326 C CA . ASP A 1 294 ? -64.158 3.954 93.227 1.00 48.00 294 ASP A CA 1
ATOM 2327 C C . ASP A 1 294 ? -62.664 3.581 93.332 1.00 48.00 294 ASP A C 1
ATOM 2329 O O . ASP A 1 294 ? -61.789 4.452 93.366 1.00 48.00 294 ASP A O 1
ATOM 2333 N N . LEU A 1 295 ? -62.348 2.279 93.334 1.00 44.16 295 LEU A N 1
ATOM 2334 C CA . LEU A 1 295 ? -60.964 1.801 93.272 1.00 44.16 295 LEU A CA 1
ATOM 2335 C C . LEU A 1 295 ? -60.463 1.828 91.823 1.00 44.16 295 LEU A C 1
ATOM 2337 O O . LEU A 1 295 ? -59.340 2.271 91.598 1.00 44.16 295 LEU A O 1
ATOM 2341 N N . CYS A 1 296 ? -61.308 1.462 90.849 1.00 47.16 296 CYS A N 1
ATOM 2342 C CA . CYS A 1 296 ? -61.016 1.638 89.430 1.00 47.16 296 CYS A CA 1
ATOM 2343 C C . CYS A 1 296 ? -60.813 3.105 89.080 1.00 47.16 296 CYS A C 1
ATOM 2345 O O . CYS A 1 296 ? -59.836 3.377 88.418 1.00 47.16 296 CYS A O 1
ATOM 2347 N N . ASN A 1 297 ? -61.590 4.070 89.576 1.00 55.91 297 ASN A N 1
ATOM 2348 C CA . ASN A 1 297 ? -61.377 5.476 89.205 1.00 55.91 297 ASN A CA 1
ATOM 2349 C C . ASN A 1 297 ? -60.077 6.081 89.766 1.00 55.91 297 ASN A C 1
ATOM 2351 O O . ASN A 1 297 ? -59.425 6.869 89.083 1.00 55.91 297 ASN A O 1
ATOM 2355 N N . LYS A 1 298 ? -59.637 5.703 90.975 1.00 55.94 298 LYS A N 1
ATOM 2356 C CA . LYS A 1 298 ? -58.335 6.147 91.524 1.00 55.94 298 LYS A CA 1
ATOM 2357 C C . LYS A 1 298 ? -57.158 5.433 90.857 1.00 55.94 298 LYS A C 1
ATOM 2359 O O . LYS A 1 298 ? -56.145 6.069 90.554 1.00 55.94 298 LYS A O 1
ATOM 2364 N N . LEU A 1 299 ? -57.293 4.131 90.596 1.00 52.59 299 LEU A N 1
ATOM 2365 C CA . LEU A 1 299 ? -56.285 3.368 89.863 1.00 52.59 299 LEU A CA 1
ATOM 2366 C C . LEU A 1 299 ? -56.212 3.846 88.408 1.00 52.59 299 LEU A C 1
ATOM 2368 O O . LEU A 1 299 ? -55.124 4.082 87.923 1.00 52.59 299 LEU A O 1
ATOM 2372 N N . GLN A 1 300 ? -57.346 4.101 87.761 1.00 56.56 300 GLN A N 1
ATOM 2373 C CA . GLN A 1 300 ? -57.463 4.640 86.407 1.00 56.56 300 GLN A CA 1
ATOM 2374 C C . GLN A 1 300 ? -56.832 6.023 86.331 1.00 56.56 300 GLN A C 1
ATOM 2376 O O . GLN A 1 300 ? -55.988 6.233 85.484 1.00 56.56 300 GLN A O 1
ATOM 2381 N N . LYS A 1 301 ? -57.118 6.932 87.269 1.00 67.81 301 LYS A N 1
ATOM 2382 C CA . LYS A 1 301 ? -56.516 8.273 87.268 1.00 67.81 301 LYS A CA 1
ATOM 2383 C C . LYS A 1 301 ? -54.999 8.251 87.483 1.00 67.81 301 LYS A C 1
ATOM 2385 O O . LYS A 1 301 ? -54.274 8.952 86.791 1.00 67.81 301 LYS A O 1
ATOM 2390 N N . SER A 1 302 ? -54.503 7.404 88.388 1.00 60.50 302 SER A N 1
ATOM 2391 C CA . SER A 1 302 ? -53.054 7.215 88.587 1.00 60.50 302 SER A CA 1
ATOM 2392 C C . SER A 1 302 ? -52.385 6.433 87.449 1.00 60.50 302 SER A C 1
ATOM 2394 O O . SER A 1 302 ? -51.227 6.691 87.131 1.00 60.50 302 SER A O 1
ATOM 2396 N N . MET A 1 303 ? -53.101 5.513 86.799 1.00 60.81 303 MET A N 1
ATOM 2397 C CA . MET A 1 303 ? -52.668 4.820 85.585 1.00 60.81 303 MET A CA 1
ATOM 2398 C C . MET A 1 303 ? -52.675 5.751 84.375 1.00 60.81 303 MET A C 1
ATOM 2400 O O . MET A 1 303 ? -51.769 5.635 83.562 1.00 60.81 303 MET A O 1
ATOM 2404 N N . ASP A 1 304 ? -53.619 6.684 84.282 1.00 71.31 304 ASP A N 1
ATOM 2405 C CA . ASP A 1 304 ? -53.720 7.703 83.238 1.00 71.31 304 ASP A CA 1
ATOM 2406 C C . ASP A 1 304 ? -52.613 8.747 83.421 1.00 71.31 304 ASP A C 1
ATOM 2408 O O . ASP A 1 304 ? -51.899 9.052 82.471 1.00 71.31 304 ASP A O 1
ATOM 2412 N N . GLU A 1 305 ? -52.375 9.225 84.646 1.00 72.44 305 GLU A N 1
ATOM 2413 C CA . GLU A 1 305 ? -51.239 10.100 84.975 1.00 72.44 305 GLU A CA 1
ATOM 2414 C C . GLU A 1 305 ? -49.895 9.393 84.715 1.00 72.44 305 GLU A C 1
ATOM 2416 O O . GLU A 1 305 ? -48.992 9.962 84.097 1.00 72.44 305 GLU A O 1
ATOM 2421 N N . ALA A 1 306 ? -49.767 8.115 85.093 1.00 68.19 306 ALA A N 1
ATOM 2422 C CA . ALA A 1 306 ? -48.589 7.310 84.773 1.00 68.19 306 ALA A CA 1
ATOM 2423 C C . ALA A 1 306 ? -48.467 7.005 83.269 1.00 68.19 306 ALA A C 1
ATOM 2425 O O . ALA A 1 306 ? -47.348 6.870 82.771 1.00 68.19 306 ALA A O 1
ATOM 2426 N N . ALA A 1 307 ? -49.576 6.894 82.536 1.00 69.00 307 ALA A N 1
ATOM 2427 C CA . ALA A 1 307 ? -49.591 6.695 81.090 1.00 69.00 307 ALA A CA 1
ATOM 2428 C C . ALA A 1 307 ? -49.175 7.970 80.353 1.00 69.00 307 ALA A C 1
ATOM 2430 O O . ALA A 1 307 ? -48.395 7.879 79.408 1.00 69.00 307 ALA A O 1
ATOM 2431 N N . VAL A 1 308 ? -49.612 9.145 80.816 1.00 75.75 308 VAL A N 1
ATOM 2432 C CA . VAL A 1 308 ? -49.178 10.448 80.293 1.00 75.75 308 VAL A CA 1
ATOM 2433 C C . VAL A 1 308 ? -47.681 10.638 80.526 1.00 75.75 308 VAL A C 1
ATOM 2435 O O . VAL A 1 308 ? -46.955 10.868 79.565 1.00 75.75 308 VAL A O 1
ATOM 2438 N N . LEU A 1 309 ? -47.182 10.417 81.747 1.00 74.25 309 LEU A N 1
ATOM 2439 C CA . LEU A 1 309 ? -45.748 10.534 82.044 1.00 74.25 309 LEU A CA 1
ATOM 2440 C C . LEU A 1 309 ? -44.898 9.496 81.294 1.00 74.25 309 LEU A C 1
ATOM 2442 O O . LEU A 1 309 ? -43.794 9.802 80.843 1.00 74.25 309 LEU A O 1
ATOM 2446 N N . LYS A 1 310 ? -45.396 8.263 81.118 1.00 69.81 310 LYS A N 1
ATOM 2447 C CA . LYS A 1 310 ? -44.726 7.253 80.280 1.00 69.81 310 LYS A CA 1
ATOM 2448 C C . LYS A 1 310 ? -44.702 7.656 78.811 1.00 69.81 310 LYS A C 1
ATOM 2450 O O . LYS A 1 310 ? -43.688 7.410 78.163 1.00 69.81 310 LYS A O 1
ATOM 2455 N N . LYS A 1 311 ? -45.780 8.262 78.307 1.00 75.12 311 LYS A N 1
ATOM 2456 C CA . LYS A 1 311 ? -45.876 8.759 76.933 1.00 75.12 311 LYS A CA 1
ATOM 2457 C C . LYS A 1 311 ? -44.928 9.936 76.702 1.00 75.12 311 LYS A C 1
ATOM 2459 O O . LYS A 1 311 ? -44.169 9.921 75.744 1.00 75.12 311 LYS A O 1
ATOM 2464 N N . GLU A 1 312 ? -44.874 10.894 77.621 1.00 79.44 312 GLU A N 1
ATOM 2465 C CA . GLU A 1 312 ? -43.916 12.005 77.565 1.00 79.44 312 GLU A CA 1
ATOM 2466 C C . GLU A 1 312 ? -42.467 11.504 77.635 1.00 79.44 312 GLU A C 1
ATOM 2468 O O . GLU A 1 312 ? -41.622 11.921 76.845 1.00 79.44 312 GLU A O 1
ATOM 2473 N N . ALA A 1 313 ? -42.175 10.539 78.514 1.00 75.19 313 ALA A N 1
ATOM 2474 C CA . ALA A 1 313 ? -40.856 9.919 78.587 1.00 75.19 313 ALA A CA 1
ATOM 2475 C C . ALA A 1 313 ? -40.506 9.105 77.326 1.00 75.19 313 ALA A C 1
ATOM 2477 O O . ALA A 1 313 ? -39.331 9.045 76.951 1.00 75.19 313 ALA A O 1
ATOM 2478 N N . SER A 1 314 ? -41.484 8.470 76.665 1.00 72.94 314 SER A N 1
ATOM 2479 C CA . SER A 1 314 ? -41.260 7.781 75.389 1.00 72.94 314 SER A CA 1
ATOM 2480 C C . SER A 1 314 ? -41.070 8.752 74.231 1.00 72.94 314 SER A C 1
ATOM 2482 O O . SER A 1 314 ? -40.178 8.531 73.416 1.00 72.94 314 SER A O 1
ATOM 2484 N N . ASP A 1 315 ? -41.832 9.843 74.192 1.00 78.88 315 ASP A N 1
ATOM 2485 C CA . ASP A 1 315 ? -41.736 10.875 73.157 1.00 78.88 315 ASP A CA 1
ATOM 2486 C C . ASP A 1 315 ? -40.394 11.616 73.262 1.00 78.88 315 ASP A C 1
ATOM 2488 O O . ASP A 1 315 ? -39.726 11.857 72.257 1.00 78.88 315 ASP A O 1
ATOM 2492 N N . GLU A 1 316 ? -39.931 11.898 74.482 1.00 79.56 316 GLU A N 1
ATOM 2493 C CA . GLU A 1 316 ? -38.617 12.498 74.726 1.00 79.56 316 GLU A CA 1
ATOM 2494 C C . GLU A 1 316 ? -37.467 11.541 74.365 1.00 79.56 316 GLU A C 1
ATOM 2496 O O . GLU A 1 316 ? -36.455 11.956 73.795 1.00 79.56 316 GLU A O 1
ATOM 2501 N N . ARG A 1 317 ? -37.620 10.233 74.625 1.00 75.88 317 ARG A N 1
ATOM 2502 C CA . ARG A 1 317 ? -36.668 9.214 74.145 1.00 75.88 317 ARG A CA 1
ATOM 2503 C C . ARG A 1 317 ? -36.647 9.131 72.622 1.00 75.88 317 ARG A C 1
ATOM 2505 O O . ARG A 1 317 ? -35.564 9.010 72.058 1.00 75.88 317 ARG A O 1
ATOM 2512 N N . LEU A 1 318 ? -37.802 9.215 71.963 1.00 79.06 318 LEU A N 1
ATOM 2513 C CA . LEU A 1 318 ? -37.895 9.180 70.505 1.00 79.06 318 LEU A CA 1
ATOM 2514 C C . LEU A 1 318 ? -37.189 10.390 69.882 1.00 79.06 318 LEU A C 1
ATOM 2516 O O . LEU A 1 318 ? -36.351 10.204 69.005 1.00 79.06 318 LEU A O 1
ATOM 2520 N N . LYS A 1 319 ? -37.416 11.599 70.413 1.00 85.62 319 LYS A N 1
ATOM 2521 C CA . LYS A 1 319 ? -36.703 12.817 69.985 1.00 85.62 319 LYS A CA 1
ATOM 2522 C C . LYS A 1 319 ? -35.188 12.698 70.151 1.00 85.62 319 LYS A C 1
ATOM 2524 O O . LYS A 1 319 ? -34.442 13.106 69.264 1.00 85.62 319 LYS A O 1
ATOM 2529 N N . ARG A 1 320 ? -34.713 12.109 71.257 1.00 83.06 320 ARG A N 1
ATOM 2530 C CA . ARG A 1 320 ? -33.276 11.846 71.458 1.00 83.06 320 ARG A CA 1
ATOM 2531 C C . ARG A 1 320 ? -32.731 10.866 70.425 1.00 83.06 320 ARG A C 1
ATOM 2533 O O . ARG A 1 320 ? -31.718 11.172 69.805 1.00 83.06 320 ARG A O 1
ATOM 2540 N N . ILE A 1 321 ? -33.425 9.756 70.178 1.00 83.75 321 ILE A N 1
ATOM 2541 C CA . ILE A 1 321 ? -33.033 8.762 69.165 1.00 83.75 321 ILE A CA 1
ATOM 2542 C C . ILE A 1 321 ? -33.000 9.389 67.764 1.00 83.75 321 ILE A C 1
ATOM 2544 O O . ILE A 1 321 ? -32.064 9.144 67.006 1.00 83.75 321 ILE A O 1
ATOM 2548 N N . GLU A 1 322 ? -33.983 10.219 67.416 1.00 86.62 322 GLU A N 1
ATOM 2549 C CA . GLU A 1 322 ? -34.006 10.952 66.146 1.00 86.62 322 GLU A CA 1
ATOM 2550 C C . GLU A 1 322 ? -32.837 11.936 66.037 1.00 86.62 322 GLU A C 1
ATOM 2552 O O . GLU A 1 322 ? -32.167 11.969 65.004 1.00 86.62 322 GLU A O 1
ATOM 2557 N N . SER A 1 323 ? -32.532 12.677 67.107 1.00 84.00 323 SER A N 1
ATOM 2558 C CA . SER A 1 323 ? -31.397 13.606 67.139 1.00 84.00 323 SER A CA 1
ATOM 2559 C C . SER A 1 323 ? -30.042 12.896 67.033 1.00 84.00 323 SER A C 1
ATOM 2561 O O . SER A 1 323 ? -29.174 13.341 66.284 1.00 84.00 323 SER A O 1
ATOM 2563 N N . GLU A 1 324 ? -29.873 11.748 67.699 1.00 88.38 324 GLU A N 1
ATOM 2564 C CA . GLU A 1 324 ? -28.668 10.918 67.600 1.00 88.38 324 GLU A CA 1
ATOM 2565 C C . GLU A 1 324 ? -28.530 10.303 66.206 1.00 88.38 324 GLU A C 1
ATOM 2567 O O . GLU A 1 324 ? -27.429 10.228 65.662 1.00 88.38 324 GLU A O 1
ATOM 2572 N N . ARG A 1 325 ? -29.646 9.889 65.596 1.00 86.88 325 ARG A N 1
ATOM 2573 C CA . ARG A 1 325 ? -29.661 9.374 64.225 1.00 86.88 325 ARG A CA 1
ATOM 2574 C C . ARG A 1 325 ? -29.251 10.456 63.229 1.00 86.88 325 ARG A C 1
ATOM 2576 O O . ARG A 1 325 ? -28.417 10.182 62.373 1.00 86.88 325 ARG A O 1
ATOM 2583 N N . LEU A 1 326 ? -29.788 11.668 63.368 1.00 91.69 326 LEU A N 1
ATOM 2584 C CA . LEU A 1 326 ? -29.394 12.833 62.570 1.00 91.69 326 LEU A CA 1
ATOM 2585 C C . LEU A 1 326 ? -27.903 13.156 62.738 1.00 91.69 326 LEU A C 1
ATOM 2587 O O . LEU A 1 326 ? -27.208 13.342 61.739 1.00 91.69 326 LEU A O 1
ATOM 2591 N N . ALA A 1 327 ? -27.394 13.150 63.974 1.00 90.19 327 ALA A N 1
ATOM 2592 C CA . ALA A 1 327 ? -25.978 13.381 64.254 1.00 90.19 327 ALA A CA 1
ATOM 2593 C C . ALA A 1 327 ? -25.074 12.336 63.577 1.00 90.19 327 ALA A C 1
ATOM 2595 O O . ALA A 1 327 ? -24.128 12.715 62.891 1.00 90.19 327 ALA A O 1
ATOM 2596 N N . ARG A 1 328 ? -25.416 11.041 63.669 1.00 91.94 328 ARG A N 1
ATOM 2597 C CA . ARG A 1 328 ? -24.675 9.964 62.986 1.00 91.94 328 ARG A CA 1
ATOM 2598 C C . ARG A 1 328 ? -24.701 10.114 61.469 1.00 91.94 328 ARG A C 1
ATOM 2600 O O . ARG A 1 328 ? -23.664 10.003 60.832 1.00 91.94 328 ARG A O 1
ATOM 2607 N N . THR A 1 329 ? -25.858 10.437 60.884 1.00 90.56 329 THR A N 1
ATOM 2608 C CA . THR A 1 329 ? -25.939 10.647 59.428 1.00 90.56 329 THR A CA 1
ATOM 2609 C C . THR A 1 329 ? -25.102 11.834 58.954 1.00 90.56 329 THR A C 1
ATOM 2611 O O . THR A 1 329 ? -24.535 11.778 57.868 1.00 90.56 329 THR A O 1
ATOM 2614 N N . LEU A 1 330 ? -25.004 12.901 59.755 1.00 92.62 330 LEU A N 1
ATOM 2615 C CA . LEU A 1 330 ? -24.146 14.048 59.450 1.00 92.62 330 LEU A CA 1
ATOM 2616 C C . LEU A 1 330 ? -22.660 13.696 59.576 1.00 92.62 330 LEU A C 1
ATOM 2618 O O . LEU A 1 330 ? -21.869 14.129 58.742 1.00 92.62 330 LEU A O 1
ATOM 2622 N N . GLU A 1 331 ? -22.291 12.904 60.582 1.00 94.00 331 GLU A N 1
ATOM 2623 C CA . GLU A 1 331 ? -20.925 12.412 60.781 1.00 94.00 331 GLU A CA 1
ATOM 2624 C C . GLU A 1 331 ? -20.475 11.512 59.619 1.00 94.00 331 GLU A C 1
ATOM 2626 O O . GLU A 1 331 ? -19.414 11.748 59.039 1.00 94.00 331 GLU A O 1
ATOM 2631 N N . ASP A 1 332 ? -21.320 10.568 59.195 1.00 92.50 332 ASP A N 1
ATOM 2632 C CA . ASP A 1 332 ? -21.065 9.706 58.034 1.00 92.50 332 ASP A CA 1
ATOM 2633 C C . ASP A 1 332 ? -20.904 10.528 56.744 1.00 92.50 332 ASP A C 1
ATOM 2635 O O . ASP A 1 332 ? -20.004 10.282 55.934 1.00 92.50 332 ASP A O 1
ATOM 2639 N N . LEU A 1 333 ? -21.752 11.546 56.554 1.00 93.44 333 LEU A N 1
ATOM 2640 C CA . LEU A 1 333 ? -21.699 12.421 55.382 1.00 93.44 333 LEU A CA 1
ATOM 2641 C C . LEU A 1 333 ? -20.432 13.290 55.376 1.00 93.44 333 LEU A C 1
ATOM 2643 O O . LEU A 1 333 ? -19.821 13.486 54.323 1.00 93.44 333 LEU A O 1
ATOM 2647 N N . TYR A 1 334 ? -20.003 13.770 56.546 1.00 93.25 334 TYR A N 1
ATOM 2648 C CA . TYR A 1 334 ? -18.748 14.501 56.711 1.00 93.25 334 TYR A CA 1
ATOM 2649 C C . TYR A 1 334 ? -17.533 13.614 56.410 1.00 93.25 334 TYR A C 1
ATOM 2651 O O . TYR A 1 334 ? -16.669 14.009 55.626 1.00 93.25 334 TYR A O 1
ATOM 2659 N N . LEU A 1 335 ? -17.491 12.393 56.954 1.00 93.88 335 LEU A N 1
ATOM 2660 C CA . LEU A 1 335 ? -16.427 11.424 56.675 1.00 93.88 335 LEU A CA 1
ATOM 2661 C C . LEU A 1 335 ? -16.351 11.084 55.182 1.00 93.88 335 LEU A C 1
ATOM 2663 O O . LEU A 1 335 ? -15.262 11.075 54.605 1.00 93.88 335 LEU A O 1
ATOM 2667 N N . SER A 1 336 ? -17.503 10.889 54.533 1.00 91.38 336 SER A N 1
ATOM 2668 C CA . SER A 1 336 ? -17.567 10.659 53.089 1.00 91.38 336 SER A CA 1
ATOM 2669 C C . SER A 1 336 ? -17.025 11.846 52.284 1.00 91.38 336 SER A C 1
ATOM 2671 O O . SER A 1 336 ? -16.329 11.629 51.293 1.00 91.38 336 SER A O 1
ATOM 2673 N N . GLN A 1 337 ? -17.306 13.091 52.686 1.00 92.69 337 GLN A N 1
ATOM 2674 C CA . GLN A 1 337 ? -16.748 14.274 52.018 1.00 92.69 337 GLN A CA 1
ATOM 2675 C C . GLN A 1 337 ? -15.234 14.389 52.200 1.00 92.69 337 GLN A C 1
ATOM 2677 O O . GLN A 1 337 ? -14.534 14.750 51.256 1.00 92.69 337 GLN A O 1
ATOM 2682 N N . VAL A 1 338 ? -14.718 14.096 53.396 1.00 94.88 338 VAL A N 1
ATOM 2683 C CA . VAL A 1 338 ? -13.273 14.123 53.666 1.00 94.88 338 VAL A CA 1
ATOM 2684 C C . VAL A 1 338 ? -12.548 13.084 52.811 1.00 94.88 338 VAL A C 1
ATOM 2686 O O . VAL A 1 338 ? -11.523 13.400 52.208 1.00 94.88 338 VAL A O 1
ATOM 2689 N N . GLN A 1 339 ? -13.108 11.878 52.695 1.00 93.31 339 GLN A N 1
ATOM 2690 C CA . GLN A 1 339 ? -12.540 10.825 51.857 1.00 93.31 339 GLN A CA 1
ATOM 2691 C C . GLN A 1 339 ? -12.545 11.214 50.371 1.00 93.31 339 GLN A C 1
ATOM 2693 O O . GLN A 1 339 ? -11.511 11.108 49.716 1.00 93.31 339 GLN A O 1
ATOM 2698 N N . GLN A 1 340 ? -13.660 11.757 49.863 1.00 91.31 340 GLN A N 1
ATOM 2699 C CA . GLN A 1 340 ? -13.724 12.264 48.488 1.00 91.31 340 GLN A CA 1
ATOM 2700 C C . GLN A 1 340 ? -12.708 13.379 48.238 1.00 91.31 340 GLN A C 1
ATOM 2702 O O . GLN A 1 340 ? -12.043 13.373 47.207 1.00 91.31 340 GLN A O 1
ATOM 2707 N N . ARG A 1 341 ? -12.538 14.318 49.179 1.00 94.06 341 ARG A N 1
ATOM 2708 C CA . ARG A 1 341 ? -11.526 15.378 49.050 1.00 94.06 341 ARG A CA 1
ATOM 2709 C C . ARG A 1 341 ? -10.122 14.802 48.940 1.00 94.06 341 ARG A C 1
ATOM 2711 O O . ARG A 1 341 ? -9.385 15.191 48.038 1.00 94.06 341 ARG A O 1
ATOM 2718 N N . LYS A 1 342 ? -9.782 13.840 49.797 1.00 95.38 342 LYS A N 1
ATOM 2719 C CA . LYS A 1 342 ? -8.478 13.179 49.764 1.00 95.38 342 LYS A CA 1
ATOM 2720 C C . LYS A 1 342 ? -8.227 12.483 48.423 1.00 95.38 342 LYS A C 1
ATOM 2722 O O . LYS A 1 342 ? -7.176 12.674 47.824 1.00 95.38 342 LYS A O 1
ATOM 2727 N N . GLU A 1 343 ? -9.213 11.745 47.917 1.00 94.06 343 GLU A N 1
ATOM 2728 C CA . GLU A 1 343 ? -9.128 11.089 46.606 1.00 94.06 343 GLU A CA 1
ATOM 2729 C C . GLU A 1 343 ? -8.957 12.109 45.472 1.00 94.06 343 GLU A C 1
ATOM 2731 O O . GLU A 1 343 ? -8.140 11.911 44.569 1.00 94.06 343 GLU A O 1
ATOM 2736 N N . THR A 1 344 ? -9.668 13.242 45.534 1.00 90.94 344 THR A N 1
ATOM 2737 C CA . THR A 1 344 ? -9.507 14.308 44.536 1.00 90.94 344 THR A CA 1
ATOM 2738 C C . THR A 1 344 ? -8.132 14.970 44.604 1.00 90.94 344 THR A C 1
ATOM 2740 O O . THR A 1 344 ? -7.540 15.212 43.555 1.00 90.94 344 THR A O 1
ATOM 2743 N N . GLU A 1 345 ? -7.581 15.210 45.796 1.00 95.62 345 GLU A N 1
ATOM 2744 C CA . GLU A 1 345 ? -6.239 15.782 45.975 1.00 95.62 345 GLU A CA 1
ATOM 2745 C C . GLU A 1 345 ? -5.146 14.839 45.458 1.00 95.62 345 GLU A C 1
ATOM 2747 O O . GLU A 1 345 ? -4.245 15.273 44.739 1.00 95.62 345 GLU A O 1
ATOM 2752 N N . GLU A 1 346 ? -5.259 13.540 45.745 1.00 95.56 346 GLU A N 1
ATO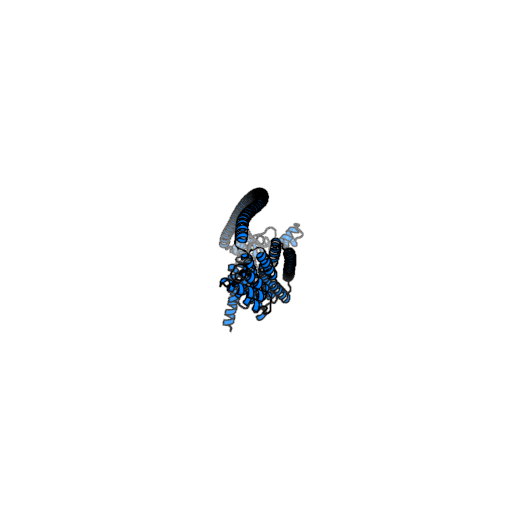M 2753 C CA . GLU A 1 346 ? -4.350 12.521 45.212 1.00 95.56 346 GLU A CA 1
ATOM 2754 C C . GLU A 1 346 ? -4.430 12.455 43.679 1.00 95.56 346 GLU A C 1
ATOM 2756 O O . GLU A 1 346 ? -3.399 12.427 43.001 1.00 95.56 346 GLU A O 1
ATOM 2761 N N . SER A 1 347 ? -5.640 12.502 43.109 1.00 91.69 347 SER A N 1
ATOM 2762 C CA . SER A 1 347 ? -5.822 12.530 41.653 1.00 91.69 347 SER A CA 1
ATOM 2763 C C . SER A 1 347 ? -5.234 13.793 41.013 1.00 91.69 347 SER A C 1
ATOM 2765 O O . SER A 1 347 ? -4.565 13.703 39.984 1.00 91.69 347 SER A O 1
ATOM 2767 N N . LEU A 1 348 ? -5.403 14.956 41.651 1.00 94.69 348 LEU A N 1
ATOM 2768 C CA . LEU A 1 348 ? -4.863 16.227 41.178 1.00 94.69 348 LEU A CA 1
ATOM 2769 C C . LEU A 1 348 ? -3.333 16.212 41.190 1.00 94.69 348 LEU A C 1
ATOM 2771 O O . LEU A 1 348 ? -2.714 16.646 40.222 1.00 94.69 348 LEU A O 1
ATOM 2775 N N . SER A 1 349 ? -2.725 15.669 42.247 1.00 95.31 349 SER A N 1
ATOM 2776 C CA . SER A 1 349 ? -1.269 15.544 42.350 1.00 95.31 349 SER A CA 1
ATOM 2777 C C . SER A 1 349 ? -0.696 14.625 41.265 1.00 95.31 349 SER A C 1
ATOM 2779 O O . SER A 1 349 ? 0.317 14.963 40.651 1.00 95.31 349 SER A O 1
ATOM 2781 N N . ARG A 1 350 ? -1.381 13.515 40.949 1.00 94.88 350 ARG A N 1
ATOM 2782 C CA . ARG A 1 350 ? -0.995 12.638 39.829 1.00 94.88 350 ARG A CA 1
ATOM 2783 C C . ARG A 1 350 ? -1.057 13.361 38.485 1.00 94.88 350 ARG A C 1
ATOM 2785 O O . ARG A 1 350 ? -0.090 13.310 37.733 1.00 94.88 350 ARG A O 1
ATOM 2792 N N . VAL A 1 351 ? -2.148 14.079 38.214 1.00 94.25 351 VAL A N 1
ATOM 2793 C CA . VAL A 1 351 ? -2.303 14.850 36.967 1.00 94.25 351 VAL A CA 1
ATOM 2794 C C . VAL A 1 351 ? -1.244 15.951 36.856 1.00 94.25 351 VAL A C 1
ATOM 2796 O O . VAL A 1 351 ? -0.694 16.164 35.781 1.00 94.25 351 VAL A O 1
ATOM 2799 N N . GLN A 1 352 ? -0.909 16.630 37.956 1.00 95.31 352 GLN A N 1
ATOM 2800 C CA . GLN A 1 352 ? 0.163 17.631 37.972 1.00 95.31 352 GLN A CA 1
ATOM 2801 C C . GLN A 1 352 ? 1.530 17.021 37.645 1.00 95.31 352 GLN A C 1
ATOM 2803 O O . GLN A 1 352 ? 2.294 17.608 36.883 1.00 95.31 352 GLN A O 1
ATOM 2808 N N . GLN A 1 353 ? 1.829 15.836 38.181 1.00 96.00 353 GLN A N 1
ATOM 2809 C CA . GLN A 1 353 ? 3.077 15.137 37.885 1.00 96.00 353 GLN A CA 1
ATOM 2810 C C . GLN A 1 353 ? 3.155 14.704 36.413 1.00 96.00 353 GLN A C 1
ATOM 2812 O O . GLN A 1 353 ? 4.200 14.864 35.786 1.00 96.00 353 GLN A O 1
ATOM 2817 N N . GLU A 1 354 ? 2.056 14.195 35.853 1.00 95.25 354 GLU A N 1
ATOM 2818 C CA . GLU A 1 354 ? 1.964 13.838 34.431 1.00 95.25 354 GLU A CA 1
ATOM 2819 C C . GLU A 1 354 ? 2.122 15.073 33.531 1.00 95.25 354 GLU A C 1
ATOM 2821 O O . GLU A 1 354 ? 2.851 15.027 32.542 1.00 95.25 354 GLU A O 1
ATOM 2826 N N . PHE A 1 355 ? 1.507 16.201 33.896 1.00 94.06 355 PHE A N 1
ATOM 2827 C CA . PHE A 1 355 ? 1.654 17.459 33.165 1.00 94.06 355 PHE A CA 1
ATOM 2828 C C . PHE A 1 355 ? 3.108 17.951 33.144 1.00 94.06 355 PHE A C 1
ATOM 2830 O O . PHE A 1 355 ? 3.604 18.346 32.091 1.00 94.06 355 PHE A O 1
ATOM 2837 N N . GLU A 1 356 ? 3.814 17.886 34.276 1.00 95.69 356 GLU A N 1
ATOM 2838 C CA . GLU A 1 356 ? 5.220 18.300 34.339 1.00 95.69 356 GLU A CA 1
ATOM 2839 C C . GLU A 1 356 ? 6.121 17.374 33.504 1.00 95.69 356 GLU A C 1
ATOM 2841 O O . GLU A 1 356 ? 7.020 17.843 32.810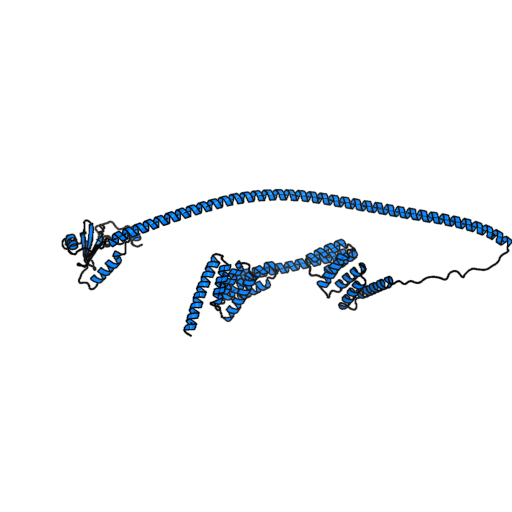 1.00 95.69 356 GLU A O 1
ATOM 2846 N N . GLN A 1 357 ? 5.845 16.064 33.493 1.00 95.31 357 GLN A N 1
ATOM 2847 C CA . GLN A 1 357 ? 6.551 15.116 32.622 1.00 95.31 357 GLN A CA 1
ATOM 2848 C C . GLN A 1 357 ? 6.315 15.408 31.139 1.00 95.31 357 GLN A C 1
ATOM 2850 O O . GLN A 1 357 ? 7.265 15.418 30.358 1.00 95.31 357 GLN A O 1
ATOM 2855 N N . LEU A 1 358 ? 5.067 15.676 30.749 1.00 94.25 358 LEU A N 1
ATOM 2856 C CA . LEU A 1 358 ? 4.730 16.037 29.372 1.00 94.25 358 LEU A CA 1
ATOM 2857 C C . LEU A 1 358 ? 5.399 17.343 28.947 1.00 94.25 358 LEU A C 1
ATOM 2859 O O . LEU A 1 358 ? 5.827 17.467 27.804 1.00 94.25 358 LEU A O 1
ATOM 2863 N N . LYS A 1 359 ? 5.528 18.301 29.865 1.00 96.62 359 LYS A N 1
ATOM 2864 C CA . LYS A 1 359 ? 6.225 19.560 29.609 1.00 96.62 359 LYS A CA 1
ATOM 2865 C C . LYS A 1 359 ? 7.717 19.343 29.345 1.00 96.62 359 LYS A C 1
ATOM 2867 O O . LYS A 1 359 ? 8.235 19.880 28.375 1.00 96.62 359 LYS A O 1
ATOM 2872 N N . ILE A 1 360 ? 8.377 18.492 30.135 1.00 96.31 360 ILE A N 1
ATOM 2873 C CA . ILE A 1 360 ? 9.780 18.111 29.900 1.00 96.31 360 ILE A CA 1
ATOM 2874 C C . ILE A 1 360 ? 9.933 17.451 28.522 1.00 96.31 360 ILE A C 1
ATOM 2876 O O . ILE A 1 360 ? 10.812 17.831 27.755 1.00 96.31 360 ILE A O 1
ATOM 2880 N N . GLN A 1 361 ? 9.040 16.521 28.172 1.00 94.38 361 GLN A N 1
ATOM 2881 C CA . GLN A 1 361 ? 9.050 15.879 26.852 1.00 94.38 361 GLN A CA 1
ATOM 2882 C C . GLN A 1 361 ? 8.819 16.883 25.714 1.00 94.38 361 GLN A C 1
ATOM 2884 O O . GLN A 1 361 ? 9.452 16.789 24.665 1.00 94.38 361 GLN A O 1
ATOM 2889 N N . GLN A 1 362 ? 7.928 17.858 25.905 1.00 93.50 362 GLN A N 1
ATOM 2890 C CA . GLN A 1 362 ? 7.689 18.912 24.924 1.00 93.50 362 GLN A CA 1
ATOM 2891 C C . GLN A 1 362 ? 8.939 19.774 24.710 1.00 93.50 362 GLN A C 1
ATOM 2893 O O . GLN A 1 362 ? 9.272 20.090 23.564 1.00 93.50 362 GLN A O 1
ATOM 2898 N N . ASP A 1 363 ? 9.635 20.139 25.786 1.00 95.25 363 ASP A N 1
ATOM 2899 C CA . ASP A 1 363 ? 10.870 20.918 25.713 1.00 95.25 363 ASP A CA 1
ATOM 2900 C C . ASP A 1 363 ? 11.979 20.124 24.997 1.00 95.25 363 ASP A C 1
ATOM 2902 O O . ASP A 1 363 ? 12.638 20.662 24.105 1.00 95.25 363 ASP A O 1
ATOM 2906 N N . GLU A 1 364 ? 12.126 18.826 25.294 1.00 95.94 364 GLU A N 1
ATOM 2907 C CA . GLU A 1 364 ? 13.068 17.925 24.607 1.00 95.94 364 GLU A CA 1
ATOM 2908 C C . GLU A 1 364 ? 12.801 17.859 23.097 1.00 95.94 364 GLU A C 1
ATOM 2910 O O . GLU A 1 364 ? 13.704 18.097 22.289 1.00 95.94 364 GLU A O 1
ATOM 2915 N N . VAL A 1 365 ? 11.546 17.621 22.702 1.00 95.38 365 VAL A N 1
ATOM 2916 C CA . VAL A 1 365 ? 11.145 17.569 21.286 1.00 95.38 365 VAL A CA 1
ATOM 2917 C C . VAL A 1 365 ? 11.379 18.912 20.594 1.00 95.38 365 VAL A C 1
ATOM 2919 O O . VAL A 1 365 ? 11.780 18.951 19.431 1.00 95.38 365 VAL A O 1
ATOM 2922 N N . THR A 1 366 ? 11.163 20.027 21.293 1.00 96.00 366 THR A N 1
ATOM 2923 C CA . THR A 1 366 ? 11.383 21.367 20.732 1.00 96.00 366 THR A CA 1
ATOM 2924 C C . THR A 1 366 ? 12.863 21.607 20.427 1.00 96.00 366 THR A C 1
ATOM 2926 O O . THR A 1 366 ? 13.191 22.152 19.371 1.00 96.00 366 THR A O 1
ATOM 2929 N N . VAL A 1 367 ? 13.764 21.161 21.307 1.00 97.25 367 VAL A N 1
ATOM 2930 C CA . VAL A 1 367 ? 15.216 21.252 21.091 1.00 97.25 367 VAL A CA 1
ATOM 2931 C C . VAL A 1 367 ? 15.659 20.363 19.926 1.00 97.25 367 VAL A C 1
ATOM 2933 O O . VAL A 1 367 ? 16.442 20.801 19.079 1.00 97.25 367 VAL A O 1
ATOM 2936 N N . GLU A 1 368 ? 15.144 19.134 19.830 1.00 95.94 368 GLU A N 1
ATOM 2937 C CA . GLU A 1 368 ? 15.444 18.259 18.690 1.00 95.94 368 GLU A CA 1
ATOM 2938 C C . GLU A 1 368 ? 14.951 18.848 17.366 1.00 95.94 368 GLU A C 1
ATOM 2940 O O . GLU A 1 368 ? 15.682 18.832 16.372 1.00 95.94 368 GLU A O 1
ATOM 2945 N N . LEU A 1 369 ? 13.750 19.433 17.355 1.00 94.81 369 LEU A N 1
ATOM 2946 C CA . LEU A 1 369 ? 13.191 20.084 16.174 1.00 94.81 369 LEU A CA 1
ATOM 2947 C C . LEU A 1 369 ? 14.067 21.253 15.704 1.00 94.81 369 LEU A C 1
ATOM 2949 O O . L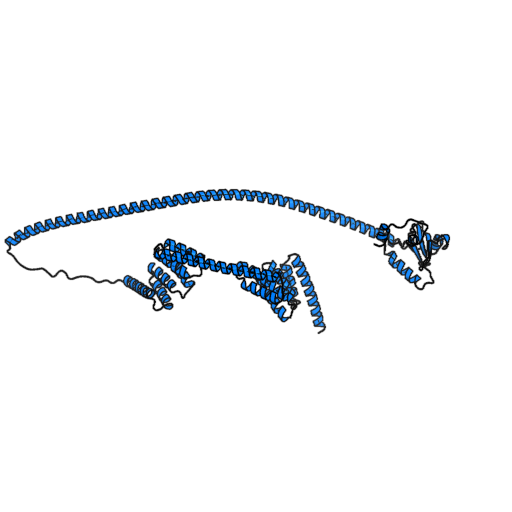EU A 1 369 ? 14.326 21.372 14.507 1.00 94.81 369 LEU A O 1
ATOM 2953 N N . GLN A 1 370 ? 14.558 22.085 16.628 1.00 96.06 370 GLN A N 1
ATOM 2954 C CA . GLN A 1 370 ? 15.486 23.174 16.301 1.00 96.06 370 GLN A CA 1
ATOM 2955 C C . GLN A 1 370 ? 16.773 22.640 15.667 1.00 96.06 370 GLN A C 1
ATOM 2957 O O . GLN A 1 370 ? 17.190 23.129 14.618 1.00 96.06 370 GLN A O 1
ATOM 2962 N N . ARG A 1 371 ? 17.353 21.578 16.237 1.00 96.38 371 ARG A N 1
ATOM 2963 C CA . ARG A 1 371 ? 18.572 20.953 15.708 1.00 96.38 371 ARG A CA 1
ATOM 2964 C C . ARG A 1 371 ? 18.376 20.389 14.300 1.00 96.38 371 ARG A C 1
ATOM 2966 O O . ARG A 1 371 ? 19.245 20.553 13.446 1.00 96.38 371 ARG A O 1
ATOM 2973 N N . VAL A 1 372 ? 17.249 19.725 14.047 1.00 94.75 372 VAL A N 1
ATOM 2974 C CA . VAL A 1 372 ? 16.915 19.207 12.710 1.00 94.75 372 VAL A CA 1
ATOM 2975 C C . VAL A 1 372 ? 16.682 20.355 11.728 1.00 94.75 372 VAL A C 1
ATOM 2977 O O . VAL A 1 372 ? 17.105 20.268 10.577 1.00 94.75 372 VAL A O 1
ATOM 2980 N N . ASN A 1 373 ? 16.058 21.451 12.167 1.00 95.12 373 ASN A N 1
ATOM 2981 C CA . ASN A 1 373 ? 15.847 22.616 11.315 1.00 95.12 373 ASN A CA 1
ATOM 2982 C C . ASN A 1 373 ? 17.175 23.268 10.895 1.00 95.12 373 ASN A C 1
ATOM 2984 O O . ASN A 1 373 ? 17.373 23.523 9.712 1.00 95.12 373 ASN A O 1
ATOM 2988 N N . GLU A 1 374 ? 18.120 23.438 11.823 1.00 96.12 374 GLU A N 1
ATOM 2989 C CA . GLU A 1 374 ? 19.473 23.927 11.511 1.00 96.12 374 GLU A CA 1
ATOM 2990 C C . GLU A 1 374 ? 20.213 23.005 10.525 1.00 96.12 374 GLU A C 1
ATOM 2992 O O . GLU A 1 374 ? 20.877 23.468 9.595 1.00 96.12 374 GLU A O 1
ATOM 2997 N N . GLN A 1 375 ? 20.083 21.683 10.687 1.00 95.31 375 GLN A N 1
ATOM 2998 C CA . GLN A 1 375 ? 20.656 20.717 9.745 1.00 95.31 375 GLN A CA 1
ATOM 2999 C C . GLN A 1 375 ? 20.032 20.833 8.351 1.00 95.31 375 GLN A C 1
ATOM 3001 O O . GLN A 1 375 ? 20.757 20.798 7.356 1.00 95.31 375 GLN A O 1
ATOM 3006 N N . ASN A 1 376 ? 18.711 20.998 8.271 1.00 93.56 376 ASN A N 1
ATOM 3007 C CA . ASN A 1 376 ? 18.011 21.196 7.006 1.00 93.56 376 ASN A CA 1
ATOM 3008 C C . ASN A 1 376 ? 18.437 22.494 6.318 1.00 93.56 376 ASN A C 1
ATOM 3010 O O . ASN A 1 376 ? 18.663 22.482 5.111 1.00 93.56 376 ASN A O 1
ATOM 3014 N N . GLU A 1 377 ? 18.596 23.593 7.057 1.00 95.56 377 GLU A N 1
ATOM 3015 C CA . GLU A 1 377 ? 19.089 24.858 6.502 1.00 95.56 377 GLU A CA 1
ATOM 3016 C C . GLU A 1 377 ? 20.509 24.717 5.936 1.00 95.56 377 GLU A C 1
ATOM 3018 O O . GLU A 1 377 ? 20.781 25.189 4.831 1.00 95.56 377 GLU A O 1
ATOM 3023 N N . ASN A 1 378 ? 21.394 23.991 6.625 1.00 95.75 378 ASN A N 1
ATOM 3024 C CA . ASN A 1 378 ? 22.739 23.700 6.121 1.00 95.75 378 ASN A CA 1
ATOM 3025 C C . ASN A 1 378 ? 22.700 22.852 4.835 1.00 95.75 378 ASN A C 1
ATOM 3027 O O . ASN A 1 378 ? 23.349 23.186 3.844 1.00 95.75 378 ASN A O 1
ATOM 3031 N N . LEU A 1 379 ? 21.886 21.791 4.810 1.00 94.44 379 LEU A N 1
ATOM 3032 C CA . LEU A 1 379 ? 21.709 20.951 3.619 1.00 94.44 379 LEU A CA 1
ATOM 3033 C C . LEU A 1 379 ? 21.116 21.734 2.438 1.00 94.44 379 LEU A C 1
ATOM 3035 O O . LEU A 1 379 ? 21.542 21.541 1.300 1.00 94.44 379 LEU A O 1
ATOM 3039 N N . LEU A 1 380 ? 20.165 22.636 2.692 1.00 94.12 380 LEU A N 1
ATOM 3040 C CA . LEU A 1 380 ? 19.613 23.525 1.669 1.00 94.12 380 LEU A CA 1
ATOM 3041 C C . LEU A 1 380 ? 20.678 24.474 1.111 1.00 94.12 380 LEU A C 1
ATOM 3043 O O . LEU A 1 380 ? 20.720 24.672 -0.102 1.00 94.12 380 LEU A O 1
ATOM 3047 N N . GLY A 1 381 ? 21.563 25.000 1.963 1.00 95.56 381 GLY A N 1
ATOM 3048 C CA . GLY A 1 381 ? 22.725 25.779 1.531 1.00 95.56 381 GLY A CA 1
ATOM 3049 C C . GLY A 1 381 ? 23.632 24.982 0.591 1.00 95.56 381 GLY A C 1
ATOM 3050 O O . GLY A 1 381 ? 23.887 25.410 -0.530 1.00 95.56 381 GLY A O 1
ATOM 3051 N N . GLN A 1 382 ? 24.018 23.765 0.987 1.00 95.56 382 GLN A N 1
ATOM 3052 C CA . GLN A 1 382 ? 24.852 22.882 0.158 1.00 95.56 382 GLN A CA 1
ATOM 3053 C C . GLN A 1 382 ? 24.205 22.538 -1.192 1.00 95.56 382 GLN A C 1
ATOM 3055 O O . GLN A 1 382 ? 24.885 22.472 -2.217 1.00 95.56 382 GLN A O 1
ATOM 3060 N N . LEU A 1 383 ? 22.887 22.320 -1.210 1.00 92.62 383 LEU A N 1
ATOM 3061 C CA . LEU A 1 383 ? 22.142 22.083 -2.446 1.00 92.62 383 LEU A CA 1
ATOM 3062 C C . LEU A 1 383 ? 22.106 23.324 -3.342 1.00 92.62 383 LEU A C 1
ATOM 3064 O O . LEU A 1 383 ? 22.208 23.179 -4.561 1.00 92.62 383 LEU A O 1
ATOM 3068 N N . SER A 1 384 ? 21.980 24.520 -2.761 1.00 95.31 384 SER A N 1
ATOM 3069 C CA . SER A 1 384 ? 22.047 25.783 -3.501 1.00 95.31 384 SER A CA 1
ATOM 3070 C C . SER A 1 384 ? 23.415 25.961 -4.157 1.00 95.31 384 SER A C 1
ATOM 3072 O O . SER A 1 384 ? 23.481 26.149 -5.369 1.00 95.31 384 SER A O 1
ATOM 3074 N N . ASP A 1 385 ? 24.498 25.782 -3.397 1.00 95.06 385 ASP A N 1
ATOM 3075 C CA . ASP A 1 385 ? 25.870 25.887 -3.909 1.00 95.06 385 ASP A CA 1
ATOM 3076 C C . ASP A 1 385 ? 26.130 24.866 -5.028 1.00 95.06 385 ASP A C 1
ATOM 3078 O O . ASP A 1 385 ? 26.682 25.184 -6.084 1.00 95.06 385 ASP A O 1
ATOM 3082 N N . SER A 1 386 ? 25.683 23.619 -4.832 1.00 93.38 386 SER A N 1
ATOM 3083 C CA . SER A 1 386 ? 25.809 22.581 -5.855 1.00 93.38 386 SER A CA 1
ATOM 3084 C C . SER A 1 386 ? 25.012 22.924 -7.111 1.00 93.38 386 SER A C 1
ATOM 3086 O O . SER A 1 386 ? 25.482 22.650 -8.216 1.00 93.38 386 SER A O 1
ATOM 3088 N N . ARG A 1 387 ? 23.818 23.505 -6.966 1.00 95.19 387 ARG A N 1
ATOM 3089 C CA . ARG A 1 387 ? 22.986 23.926 -8.094 1.00 95.19 387 ARG A CA 1
ATOM 3090 C C . ARG A 1 387 ? 23.649 25.048 -8.885 1.00 95.19 387 ARG A C 1
ATOM 3092 O O . ARG A 1 387 ? 23.702 24.945 -10.107 1.00 95.19 387 ARG A O 1
ATOM 3099 N N . GLU A 1 388 ? 24.178 26.067 -8.215 1.00 95.25 388 GLU A N 1
ATOM 3100 C CA . GLU A 1 388 ? 24.916 27.152 -8.872 1.00 95.25 388 GLU A CA 1
ATOM 3101 C C . GLU A 1 388 ? 26.125 26.608 -9.643 1.00 95.25 388 GLU A C 1
ATOM 3103 O O . GLU A 1 388 ? 26.367 26.994 -10.788 1.00 95.25 388 GLU A O 1
ATOM 3108 N N . HIS A 1 389 ? 26.838 25.634 -9.069 1.00 95.56 389 HIS A N 1
ATOM 3109 C CA . HIS A 1 389 ? 27.940 24.968 -9.759 1.00 95.56 389 HIS A CA 1
ATOM 3110 C C . HIS A 1 389 ? 27.482 24.206 -11.013 1.00 95.56 389 HIS A C 1
ATOM 3112 O O . HIS A 1 389 ? 28.136 24.273 -12.055 1.00 95.56 389 HIS A O 1
ATOM 3118 N N . PHE A 1 390 ? 26.345 23.507 -10.950 1.00 93.06 390 PHE A N 1
ATOM 3119 C CA . PHE A 1 390 ? 25.770 22.837 -12.120 1.00 93.06 390 PHE A CA 1
ATOM 3120 C C . PHE A 1 390 ? 25.315 23.824 -13.199 1.00 93.06 390 PHE A C 1
ATOM 3122 O O . PHE A 1 390 ? 25.552 23.574 -14.380 1.00 93.06 390 PHE A O 1
ATOM 3129 N N . GLU A 1 391 ? 24.692 24.940 -12.822 1.00 95.06 391 GLU A N 1
ATOM 3130 C CA . GLU A 1 391 ? 24.292 25.994 -13.763 1.00 95.06 391 GLU A CA 1
ATOM 3131 C C . GLU A 1 391 ? 25.520 26.613 -14.454 1.00 95.06 391 GLU A C 1
ATOM 3133 O O . GLU A 1 391 ? 25.504 26.825 -15.670 1.00 95.06 391 GLU A O 1
ATOM 3138 N N . TRP A 1 392 ? 26.622 26.800 -13.720 1.00 95.69 392 TRP A N 1
ATOM 3139 C CA . TRP A 1 392 ? 27.900 27.223 -14.295 1.00 95.69 392 TRP A CA 1
ATOM 3140 C C . TRP A 1 392 ? 28.450 26.204 -15.306 1.00 95.69 392 TRP A C 1
ATOM 3142 O O . TRP A 1 392 ? 28.776 26.575 -16.435 1.00 95.69 392 TRP A O 1
ATOM 3152 N N . LEU A 1 393 ? 28.482 24.913 -14.949 1.00 93.56 393 LEU A N 1
ATOM 3153 C CA . LEU A 1 393 ? 28.932 23.844 -15.852 1.00 93.56 393 LEU A CA 1
ATOM 3154 C C . LEU A 1 393 ? 28.083 23.752 -17.128 1.00 93.56 393 LEU A C 1
ATOM 3156 O O . LEU A 1 393 ? 28.619 23.504 -18.208 1.00 93.56 393 LEU A O 1
ATOM 3160 N N . LEU A 1 394 ? 26.768 23.958 -17.021 1.00 93.94 394 LEU A N 1
ATOM 3161 C CA . LEU A 1 394 ? 25.870 23.989 -18.177 1.00 93.94 394 LEU A CA 1
ATOM 3162 C C . LEU A 1 394 ? 26.180 25.170 -19.103 1.00 93.94 394 LEU A C 1
ATOM 3164 O O . LEU A 1 394 ? 26.255 24.985 -20.317 1.00 93.94 394 LEU A O 1
ATOM 3168 N N . SER A 1 395 ? 26.424 26.358 -18.544 1.00 94.56 395 SER A N 1
ATOM 3169 C CA . SER A 1 395 ? 26.817 27.532 -19.332 1.00 94.56 395 SER A CA 1
ATOM 3170 C C . SER A 1 395 ? 28.147 27.313 -20.062 1.00 94.56 395 SER A C 1
ATOM 3172 O O . SER A 1 395 ? 28.271 27.672 -21.236 1.00 94.56 395 SER A O 1
ATOM 3174 N N . GLU A 1 396 ? 29.127 26.703 -19.390 1.00 95.56 396 GLU A N 1
ATOM 3175 C CA . GLU A 1 396 ? 30.427 26.364 -19.981 1.00 95.56 396 GLU A CA 1
ATOM 3176 C C . GLU A 1 396 ? 30.263 25.357 -21.130 1.00 95.56 396 GLU A C 1
ATOM 3178 O O . GLU A 1 396 ? 30.794 25.539 -22.226 1.00 95.56 396 GLU A O 1
ATOM 3183 N N . HIS A 1 397 ? 29.450 24.318 -20.923 1.00 92.44 397 HIS A N 1
ATOM 3184 C CA . HIS A 1 397 ? 29.132 23.337 -21.957 1.00 92.44 397 HIS A CA 1
ATOM 3185 C C . HIS A 1 397 ? 28.454 23.979 -23.181 1.00 92.44 397 HIS A C 1
ATOM 3187 O O . HIS A 1 397 ? 28.833 23.694 -24.319 1.00 92.44 397 HIS A O 1
ATOM 3193 N N . ASP A 1 398 ? 27.497 24.887 -22.975 1.00 93.50 398 ASP A N 1
ATOM 3194 C CA . ASP A 1 398 ? 26.820 25.608 -24.059 1.00 93.50 398 ASP A CA 1
ATOM 3195 C C . ASP A 1 398 ? 27.758 26.573 -24.802 1.00 93.50 398 ASP A C 1
ATOM 3197 O O . ASP A 1 398 ? 27.590 26.824 -26.002 1.00 93.50 398 ASP A O 1
ATOM 3201 N N . GLN A 1 399 ? 28.759 27.137 -24.122 1.00 95.69 399 GLN A N 1
ATOM 3202 C CA . GLN A 1 399 ? 29.819 27.901 -24.776 1.00 95.69 399 GLN A CA 1
ATOM 3203 C C . GLN A 1 399 ? 30.674 26.996 -25.670 1.00 95.69 399 GLN A C 1
ATOM 3205 O O . GLN A 1 399 ? 30.826 27.292 -26.856 1.00 95.69 399 GLN A O 1
ATOM 3210 N N . LEU A 1 400 ? 31.144 25.862 -25.148 1.00 92.88 400 LEU A N 1
ATOM 3211 C CA . LEU A 1 400 ? 31.946 24.903 -25.913 1.00 92.88 400 LEU A CA 1
ATOM 3212 C C . LEU A 1 400 ? 31.187 24.338 -27.121 1.00 92.88 400 LEU A C 1
ATOM 3214 O O . LEU A 1 400 ? 31.764 24.174 -28.198 1.00 92.88 400 LEU A O 1
ATOM 3218 N N . LEU A 1 401 ? 29.881 24.083 -26.989 1.00 91.56 401 LEU A N 1
ATOM 3219 C CA . LEU A 1 401 ? 29.036 23.683 -28.116 1.00 91.56 401 LEU A CA 1
ATOM 3220 C C . LEU A 1 401 ? 28.975 24.762 -29.202 1.00 91.56 401 LEU A C 1
ATOM 3222 O O . LEU A 1 401 ? 29.104 24.443 -30.385 1.00 91.56 401 LEU A O 1
ATOM 3226 N N . ARG A 1 402 ? 28.828 26.036 -28.819 1.00 94.56 402 ARG A N 1
ATOM 3227 C CA . ARG A 1 402 ? 28.834 27.158 -29.771 1.00 94.56 402 ARG A CA 1
ATOM 3228 C C . ARG A 1 402 ? 30.182 27.308 -30.467 1.00 94.56 402 ARG A C 1
ATOM 3230 O O . ARG A 1 402 ? 30.213 27.524 -31.677 1.00 94.56 402 ARG A O 1
ATOM 3237 N N . GLU A 1 403 ? 31.284 27.168 -29.736 1.00 94.62 403 GLU A N 1
ATOM 3238 C CA . GLU A 1 403 ? 32.638 27.202 -30.301 1.00 94.62 403 GLU A CA 1
ATOM 3239 C C . GLU A 1 403 ? 32.861 26.057 -31.295 1.00 94.62 403 GLU A C 1
ATOM 3241 O O . GLU A 1 403 ? 33.331 26.291 -32.411 1.00 94.62 403 GLU A O 1
ATOM 3246 N N . ARG A 1 404 ? 32.433 24.837 -30.945 1.00 92.38 404 ARG A N 1
ATOM 3247 C CA . ARG A 1 404 ? 32.446 23.684 -31.854 1.00 92.38 404 ARG A CA 1
ATOM 3248 C C . ARG A 1 404 ? 31.648 23.968 -33.126 1.00 92.38 404 ARG A C 1
ATOM 3250 O O . ARG A 1 404 ? 32.152 23.728 -34.219 1.00 92.38 404 ARG A O 1
ATOM 3257 N N . ASP A 1 405 ? 30.420 24.463 -33.000 1.00 91.69 405 ASP A N 1
ATOM 3258 C CA . ASP A 1 405 ? 29.543 24.717 -34.149 1.00 91.69 405 ASP A CA 1
ATOM 3259 C C . ASP A 1 405 ? 30.089 25.823 -35.056 1.00 91.69 405 ASP A C 1
ATOM 3261 O O . ASP A 1 405 ? 30.019 25.712 -36.281 1.00 91.69 405 ASP A O 1
ATOM 3265 N N . ASN A 1 406 ? 30.701 26.858 -34.475 1.00 93.94 406 ASN A N 1
ATOM 3266 C CA . ASN A 1 406 ? 31.432 27.876 -35.226 1.00 93.94 406 ASN A CA 1
ATOM 3267 C C . ASN A 1 406 ? 32.590 27.263 -36.019 1.00 93.94 406 ASN A C 1
ATOM 3269 O O . ASN A 1 406 ? 32.675 27.480 -37.226 1.00 93.94 406 ASN A O 1
ATOM 3273 N N . ALA A 1 407 ? 33.428 26.450 -35.371 1.00 89.88 407 ALA A N 1
ATOM 3274 C CA . ALA A 1 407 ? 34.563 25.803 -36.022 1.00 89.88 407 ALA A CA 1
ATOM 3275 C C . ALA A 1 407 ? 34.120 24.863 -37.158 1.00 89.88 407 ALA A C 1
ATOM 3277 O O . ALA A 1 407 ? 34.736 24.835 -38.225 1.00 89.88 407 ALA A O 1
ATOM 3278 N N . VAL A 1 408 ? 33.026 24.118 -36.965 1.00 89.25 408 VAL A N 1
ATOM 3279 C CA . VAL A 1 408 ? 32.448 23.259 -38.010 1.00 89.25 408 VAL A CA 1
ATOM 3280 C C . VAL A 1 408 ? 31.989 24.093 -39.206 1.00 89.25 408 VAL A C 1
ATOM 3282 O O . VAL A 1 408 ? 32.357 23.767 -40.336 1.00 89.25 408 VAL A O 1
ATOM 3285 N N . ARG A 1 409 ? 31.263 25.197 -38.978 1.00 92.19 409 ARG A N 1
ATOM 3286 C CA . ARG A 1 409 ? 30.830 26.099 -40.059 1.00 92.19 409 ARG A CA 1
ATOM 3287 C C . ARG A 1 409 ? 32.003 26.695 -40.827 1.00 92.19 409 ARG A C 1
ATOM 3289 O O . ARG A 1 409 ? 31.980 26.692 -42.054 1.00 92.19 409 ARG A O 1
ATOM 3296 N N . GLU A 1 410 ? 33.047 27.153 -40.139 1.00 91.81 410 GLU A N 1
ATOM 3297 C CA . GLU A 1 410 ? 34.251 27.676 -40.798 1.00 91.81 410 GLU A CA 1
ATOM 3298 C C . GLU A 1 410 ? 34.909 26.620 -41.696 1.00 91.81 410 GLU A C 1
ATOM 3300 O O . GLU A 1 410 ? 35.279 26.903 -42.839 1.00 91.81 410 GLU A O 1
ATOM 3305 N N . VAL A 1 411 ? 35.008 25.374 -41.222 1.00 85.75 411 VAL A N 1
ATOM 3306 C CA . VAL A 1 411 ? 35.546 24.260 -42.016 1.00 85.75 411 VAL A CA 1
ATOM 3307 C C . VAL A 1 411 ? 34.669 23.966 -43.235 1.00 85.75 411 VAL A C 1
ATOM 3309 O O . VAL A 1 411 ? 35.198 23.709 -44.321 1.00 85.75 411 VAL A O 1
ATOM 3312 N N . GLU A 1 412 ? 33.346 24.000 -43.092 1.00 84.50 412 GLU A N 1
ATOM 3313 C CA . GLU A 1 412 ? 32.403 23.801 -44.197 1.00 84.50 412 GLU A CA 1
ATOM 3314 C C . GLU A 1 412 ? 32.496 24.917 -45.241 1.00 84.50 412 GLU A C 1
ATOM 3316 O O . GLU A 1 412 ? 32.598 24.623 -46.434 1.00 84.50 412 GLU A O 1
ATOM 3321 N N . GLU A 1 413 ? 32.574 26.179 -44.818 1.00 88.62 413 GLU A N 1
ATOM 3322 C CA . GLU A 1 413 ? 32.781 27.314 -45.720 1.00 88.62 413 GLU A CA 1
ATOM 3323 C C . GLU A 1 413 ? 34.108 27.210 -46.472 1.00 88.62 413 GLU A C 1
ATOM 3325 O O . GLU A 1 413 ? 34.164 27.448 -47.682 1.00 88.62 413 GLU A O 1
ATOM 3330 N N . LEU A 1 414 ? 35.192 26.833 -45.787 1.00 80.31 414 LEU A N 1
ATOM 3331 C CA . LEU A 1 414 ? 36.492 26.620 -46.422 1.00 80.31 414 LEU A CA 1
ATOM 3332 C C . LEU A 1 414 ? 36.435 25.469 -47.432 1.00 80.31 414 LEU A C 1
ATOM 3334 O O . LEU A 1 414 ? 36.996 25.585 -48.525 1.00 80.31 414 LEU A O 1
ATOM 3338 N N . ARG A 1 415 ? 35.722 24.380 -47.120 1.00 73.62 415 ARG A N 1
ATOM 3339 C CA . ARG A 1 415 ? 35.482 23.274 -48.062 1.00 73.62 415 ARG A CA 1
ATOM 3340 C C . ARG A 1 415 ? 34.665 23.729 -49.267 1.00 73.62 415 ARG A C 1
ATOM 3342 O O . ARG A 1 415 ? 35.011 23.355 -50.386 1.00 73.62 415 ARG A O 1
ATOM 3349 N N . GLN A 1 416 ? 33.643 24.558 -49.067 1.00 73.88 416 GLN A N 1
ATOM 3350 C CA . GLN A 1 416 ? 32.808 25.087 -50.144 1.00 73.88 416 GLN A CA 1
ATOM 3351 C C . GLN A 1 416 ? 33.586 26.057 -51.040 1.00 73.88 416 GLN A C 1
ATOM 3353 O O . GLN A 1 416 ? 33.547 25.911 -52.260 1.00 73.88 416 GLN A O 1
ATOM 3358 N N . LYS A 1 417 ? 34.368 26.978 -50.461 1.00 74.81 417 LYS A N 1
ATOM 3359 C CA . LYS A 1 417 ? 35.277 27.875 -51.199 1.00 74.81 417 LYS A CA 1
ATOM 3360 C C . LYS A 1 417 ? 36.320 27.080 -51.981 1.00 74.81 417 LYS A C 1
ATOM 3362 O O . LYS A 1 417 ? 36.550 27.360 -53.155 1.00 74.81 417 LYS A O 1
ATOM 3367 N N . ARG A 1 418 ? 36.898 26.033 -51.377 1.00 65.75 418 ARG A N 1
ATOM 3368 C CA . ARG A 1 418 ? 37.817 25.112 -52.065 1.00 65.75 418 ARG A CA 1
ATOM 3369 C C . ARG A 1 418 ? 37.119 24.387 -53.214 1.00 65.75 418 ARG A C 1
ATOM 3371 O O . ARG A 1 418 ? 37.698 24.292 -54.289 1.00 65.75 418 ARG A O 1
ATOM 3378 N N . GLY A 1 419 ? 35.890 23.914 -53.010 1.00 61.28 419 GLY A N 1
ATOM 3379 C CA . GLY A 1 419 ? 35.068 23.253 -54.024 1.00 61.28 419 GLY A CA 1
ATOM 3380 C C . GLY A 1 419 ? 34.685 24.169 -55.188 1.00 61.28 419 GLY A C 1
ATOM 3381 O O . GLY A 1 419 ? 34.800 23.759 -56.336 1.00 61.28 419 GLY A O 1
ATOM 3382 N N . GLN A 1 420 ? 34.311 25.423 -54.920 1.00 62.91 420 GLN A N 1
ATOM 3383 C CA . GLN A 1 420 ? 34.013 26.429 -55.946 1.00 62.91 420 GLN A CA 1
ATOM 3384 C C . GLN A 1 420 ? 35.269 26.848 -56.715 1.00 62.91 420 GLN A C 1
ATOM 3386 O O . GLN A 1 420 ? 35.242 26.884 -57.938 1.00 62.91 420 GLN A O 1
ATOM 3391 N N . MET A 1 421 ? 36.391 27.087 -56.030 1.00 54.16 421 MET A N 1
ATOM 3392 C CA . MET A 1 421 ? 37.677 27.370 -56.677 1.00 54.16 421 MET A CA 1
ATOM 3393 C C . MET A 1 421 ? 38.144 26.191 -57.545 1.00 54.16 421 MET A C 1
ATOM 3395 O O . MET A 1 421 ? 38.610 26.394 -58.662 1.00 54.16 421 MET A O 1
ATOM 3399 N N . LEU A 1 422 ? 37.971 24.955 -57.064 1.00 52.41 422 LEU A N 1
ATOM 3400 C CA . LEU A 1 422 ? 38.243 23.739 -57.834 1.00 52.41 422 LEU A CA 1
ATOM 3401 C C . LEU A 1 422 ? 37.279 23.581 -59.008 1.00 52.41 422 LEU A C 1
ATOM 3403 O O . LEU A 1 422 ? 37.726 23.194 -60.077 1.00 52.41 422 LEU A O 1
ATOM 3407 N N . SER A 1 423 ? 35.997 23.916 -58.850 1.00 46.19 423 SER A N 1
ATOM 3408 C CA . SER A 1 423 ? 35.036 23.936 -59.954 1.00 46.19 423 SER A CA 1
ATOM 3409 C C . SER A 1 423 ? 35.443 24.959 -61.006 1.00 46.19 423 SER A C 1
ATOM 3411 O O . SER A 1 423 ? 35.459 24.607 -62.171 1.00 46.19 423 SER A O 1
ATOM 3413 N N . VAL A 1 424 ? 35.837 26.177 -60.627 1.00 53.25 424 VAL A N 1
ATOM 3414 C CA . VAL A 1 424 ? 36.334 27.197 -61.567 1.00 53.25 424 VAL A CA 1
ATOM 3415 C C . VAL A 1 424 ? 37.595 26.711 -62.286 1.00 53.25 424 VAL A C 1
ATOM 3417 O O . VAL A 1 424 ? 37.696 26.865 -63.499 1.00 53.25 424 VAL A O 1
ATOM 3420 N N . LEU A 1 425 ? 38.523 26.062 -61.575 1.00 47.47 425 LEU A N 1
ATOM 3421 C CA . LEU A 1 425 ? 39.709 25.443 -62.176 1.00 47.47 425 LEU A CA 1
ATOM 3422 C C . LEU A 1 425 ? 39.355 24.288 -63.122 1.00 47.47 425 LEU A C 1
ATOM 3424 O O . LEU A 1 425 ? 39.984 24.161 -64.162 1.00 47.47 425 LEU A O 1
ATOM 3428 N N . VAL A 1 426 ? 38.357 23.467 -62.794 1.00 46.47 426 VAL A N 1
ATOM 3429 C CA . VAL A 1 426 ? 37.914 22.331 -63.618 1.00 46.47 426 VAL A CA 1
ATOM 3430 C C . VAL A 1 426 ? 37.141 22.805 -64.852 1.00 46.47 426 VAL A C 1
ATOM 3432 O O . VAL A 1 426 ? 37.400 22.307 -65.939 1.00 46.47 426 VAL A O 1
ATOM 3435 N N . THR A 1 427 ? 36.269 23.812 -64.741 1.00 46.19 427 THR A N 1
ATOM 3436 C CA . THR A 1 427 ? 35.563 24.389 -65.900 1.00 46.19 427 THR A CA 1
ATOM 3437 C C . THR A 1 427 ? 36.510 25.187 -66.807 1.00 46.19 427 THR A C 1
ATOM 3439 O O . THR A 1 427 ? 36.311 25.218 -68.021 1.00 46.19 427 THR A O 1
ATOM 3442 N N . ALA A 1 428 ? 37.567 25.793 -66.244 1.00 46.19 428 ALA A N 1
ATOM 3443 C CA . ALA A 1 428 ? 38.653 26.425 -67.001 1.00 46.19 428 ALA A CA 1
ATOM 3444 C C . ALA A 1 428 ? 39.656 25.412 -67.596 1.00 46.19 428 ALA A C 1
ATOM 3446 O O . ALA A 1 428 ? 40.359 25.742 -68.549 1.00 46.19 428 ALA A O 1
ATOM 3447 N N . MET A 1 429 ? 39.705 24.181 -67.077 1.00 48.75 429 MET A N 1
ATOM 3448 C CA . MET A 1 429 ? 40.488 23.059 -67.606 1.00 48.75 429 MET A CA 1
ATOM 3449 C C . MET A 1 429 ? 39.615 22.137 -68.472 1.00 48.75 429 MET A C 1
ATOM 3451 O O . MET A 1 429 ? 39.525 20.937 -68.231 1.00 48.75 429 MET A O 1
ATOM 3455 N N . HIS A 1 430 ? 39.060 22.659 -69.566 1.00 50.34 430 HIS A N 1
ATOM 3456 C CA . HIS A 1 430 ? 39.039 21.848 -70.788 1.00 50.34 430 HIS A CA 1
ATOM 3457 C C . HIS A 1 430 ? 40.465 21.886 -71.358 1.00 50.34 430 HIS A C 1
ATOM 3459 O O . HIS A 1 430 ? 40.753 22.605 -72.311 1.00 50.34 430 HIS A O 1
ATOM 3465 N N . CYS A 1 431 ? 41.406 21.199 -70.702 1.00 62.75 431 CYS A N 1
ATOM 3466 C CA . CYS A 1 431 ? 42.771 21.054 -71.205 1.00 62.75 431 CYS A CA 1
ATOM 3467 C C . CYS A 1 431 ? 42.793 19.954 -72.269 1.00 62.75 431 CYS A C 1
ATOM 3469 O O . CYS A 1 431 ? 43.384 18.892 -72.078 1.00 62.75 431 CYS A O 1
ATOM 3471 N N . GLU A 1 432 ? 42.107 20.221 -73.381 1.00 71.62 432 GLU A N 1
ATOM 3472 C CA . GLU A 1 432 ? 42.410 19.554 -74.638 1.00 71.62 432 GLU A CA 1
ATOM 3473 C C . GLU A 1 432 ? 43.718 20.146 -75.167 1.00 71.62 432 GLU A C 1
ATOM 3475 O O . GLU A 1 432 ? 43.843 21.358 -75.369 1.00 71.62 432 GLU A O 1
ATOM 3480 N N . PHE A 1 433 ? 44.725 19.291 -75.308 1.00 82.38 433 PHE A N 1
ATOM 3481 C CA . PHE A 1 433 ? 45.972 19.628 -75.984 1.00 82.38 433 PHE A CA 1
ATOM 3482 C C . PHE A 1 433 ? 45.837 19.263 -77.460 1.00 82.38 433 PHE A C 1
ATOM 3484 O O . PHE A 1 433 ? 45.269 18.222 -77.793 1.00 82.38 433 PHE A O 1
ATOM 3491 N N . SER A 1 434 ? 46.374 20.099 -78.343 1.00 83.75 434 SER A N 1
ATOM 3492 C CA . SER A 1 434 ? 46.449 19.772 -79.775 1.00 83.75 434 SER A CA 1
ATOM 3493 C C . SER A 1 434 ? 47.558 18.751 -80.052 1.00 83.75 434 SER A C 1
ATOM 3495 O O . SER A 1 434 ? 48.550 18.709 -79.315 1.00 83.75 434 SER A O 1
ATOM 3497 N N . SER A 1 435 ? 47.448 17.958 -81.128 1.00 84.94 435 SER A N 1
ATOM 3498 C CA . SER A 1 435 ? 48.523 17.019 -81.504 1.00 84.94 435 SER A CA 1
ATOM 3499 C C . SER A 1 435 ? 49.855 17.748 -81.716 1.00 84.94 435 SER A C 1
ATOM 3501 O O . SER A 1 435 ? 50.896 17.291 -81.253 1.00 84.94 435 SER A O 1
ATOM 3503 N N . SER A 1 436 ? 49.813 18.950 -82.303 1.00 86.38 436 SER A N 1
ATOM 3504 C CA . SER A 1 436 ? 51.003 19.778 -82.542 1.00 86.38 436 SER A CA 1
ATOM 3505 C C . SER A 1 436 ? 51.706 20.223 -81.251 1.00 86.38 436 SER A C 1
ATOM 3507 O O . SER A 1 436 ? 52.937 20.211 -81.190 1.00 86.38 436 SER A O 1
ATOM 3509 N N . GLU A 1 437 ? 50.956 20.583 -80.199 1.00 88.31 437 GLU A N 1
ATOM 3510 C CA . GLU A 1 437 ? 51.540 20.916 -78.890 1.00 88.31 437 GLU A CA 1
ATOM 3511 C C . GLU A 1 437 ? 52.248 19.698 -78.278 1.00 88.31 437 GLU A C 1
ATOM 3513 O O . GLU A 1 437 ? 53.362 19.822 -77.765 1.00 88.31 437 GLU A O 1
ATOM 3518 N N . VAL A 1 438 ? 51.620 18.520 -78.349 1.00 88.94 438 VAL A N 1
ATOM 3519 C CA . VAL A 1 438 ? 52.164 17.262 -77.813 1.00 88.94 438 VAL A CA 1
ATOM 3520 C C . VAL A 1 438 ? 53.417 16.822 -78.578 1.00 88.94 438 VAL A C 1
ATOM 3522 O O . VAL A 1 438 ? 54.426 16.469 -77.962 1.00 88.94 438 VAL A O 1
ATOM 3525 N N . GLU A 1 439 ? 53.388 16.878 -79.907 1.00 89.31 439 GLU A N 1
ATOM 3526 C CA . GLU A 1 439 ? 54.525 16.557 -80.776 1.00 89.31 439 GLU A CA 1
ATOM 3527 C C . GLU A 1 439 ? 55.706 17.492 -80.509 1.00 89.31 439 GLU A C 1
ATOM 3529 O O . GLU A 1 439 ? 56.830 17.032 -80.302 1.00 89.31 439 GLU A O 1
ATOM 3534 N N . SER A 1 440 ? 55.455 18.801 -80.411 1.00 91.00 440 SER A N 1
ATOM 3535 C CA . SER A 1 440 ? 56.503 19.771 -80.086 1.00 91.00 440 SER A CA 1
ATOM 3536 C C . SER A 1 440 ? 57.084 19.542 -78.690 1.00 91.00 440 SER A C 1
ATOM 3538 O O . SER A 1 440 ? 58.295 19.656 -78.515 1.00 91.00 440 SER A O 1
ATOM 3540 N N . ALA A 1 441 ? 56.249 19.223 -77.697 1.00 89.62 441 ALA A N 1
ATOM 3541 C CA . ALA A 1 441 ? 56.693 19.002 -76.321 1.00 89.62 441 ALA A CA 1
ATOM 3542 C C . ALA A 1 441 ? 57.518 17.723 -76.142 1.00 89.62 441 ALA A C 1
ATOM 3544 O O . ALA A 1 441 ? 58.262 17.611 -75.168 1.00 89.62 441 ALA A O 1
ATOM 3545 N N . THR A 1 442 ? 57.366 16.764 -77.054 1.00 88.94 442 THR A N 1
ATOM 3546 C CA . THR A 1 442 ? 58.061 15.470 -77.040 1.00 88.94 442 THR A CA 1
ATOM 3547 C C . THR A 1 442 ? 59.170 15.370 -78.090 1.00 88.94 442 THR A C 1
ATOM 3549 O O . THR A 1 442 ? 59.723 14.286 -78.275 1.00 88.94 442 THR A O 1
ATOM 3552 N N . GLU A 1 443 ? 59.499 16.471 -78.778 1.00 89.44 443 GLU A N 1
ATOM 3553 C CA . GLU A 1 443 ? 60.448 16.503 -79.903 1.00 89.44 443 GLU A CA 1
ATOM 3554 C C . GLU A 1 443 ? 60.134 15.419 -80.953 1.00 89.44 443 GLU A C 1
ATOM 3556 O O . GLU A 1 443 ? 60.999 14.635 -81.342 1.00 89.44 443 GLU A O 1
ATOM 3561 N N . ASN A 1 444 ? 58.868 15.353 -81.383 1.00 88.25 444 ASN A N 1
ATOM 3562 C CA . ASN A 1 444 ? 58.318 14.299 -82.243 1.00 88.25 444 ASN A CA 1
ATOM 3563 C C . ASN A 1 444 ? 58.498 12.891 -81.650 1.00 88.25 444 ASN A C 1
ATOM 3565 O O . ASN A 1 444 ? 58.946 11.970 -82.334 1.00 88.25 444 ASN A O 1
ATOM 3569 N N . PHE A 1 445 ? 58.151 12.727 -80.369 1.00 87.94 445 PHE A N 1
ATOM 3570 C CA . PHE A 1 445 ? 58.258 11.461 -79.635 1.00 87.94 445 PHE A CA 1
ATOM 3571 C C . PHE A 1 445 ? 59.673 10.856 -79.655 1.00 87.94 445 PHE A C 1
ATOM 3573 O O . PHE A 1 445 ? 59.851 9.643 -79.806 1.00 87.94 445 PHE A O 1
ATOM 3580 N N . SER A 1 446 ? 60.691 11.707 -79.484 1.00 88.31 446 SER A N 1
ATOM 3581 C CA . SER A 1 446 ? 62.095 11.296 -79.470 1.00 88.31 446 SER A CA 1
ATOM 3582 C C . SER A 1 446 ? 62.380 10.249 -78.385 1.00 88.31 446 SER A C 1
ATOM 3584 O O . SER A 1 446 ? 61.972 10.381 -77.227 1.00 88.31 446 SER A O 1
ATOM 3586 N N . ASN A 1 447 ? 63.168 9.225 -78.730 1.00 87.69 447 ASN A N 1
ATOM 3587 C CA . ASN A 1 447 ? 63.587 8.186 -77.783 1.00 87.69 447 ASN A CA 1
ATOM 3588 C C . ASN A 1 447 ? 64.422 8.734 -76.612 1.00 87.69 447 ASN A C 1
ATOM 3590 O O . ASN A 1 447 ? 64.464 8.097 -75.564 1.00 87.69 447 ASN A O 1
ATOM 3594 N N . SER A 1 448 ? 65.055 9.907 -76.748 1.00 89.38 448 SER A N 1
ATOM 3595 C CA . SER A 1 448 ? 65.792 10.554 -75.648 1.00 89.38 448 SER A CA 1
ATOM 3596 C C . SER A 1 448 ? 64.882 11.048 -74.518 1.00 89.38 448 SER A C 1
ATOM 3598 O O . SER A 1 448 ? 65.332 11.176 -73.381 1.00 89.38 448 SER A O 1
ATOM 3600 N N . LEU A 1 449 ? 63.610 11.318 -74.823 1.00 87.81 449 LEU A N 1
ATOM 3601 C CA . LEU A 1 449 ? 62.607 11.813 -73.880 1.00 87.81 449 LEU A CA 1
ATOM 3602 C C . LEU A 1 449 ? 61.690 10.704 -73.355 1.00 87.81 449 LEU A C 1
ATOM 3604 O O . LEU A 1 449 ? 60.831 10.958 -72.510 1.00 87.81 449 LEU A O 1
ATOM 3608 N N . LYS A 1 450 ? 61.864 9.467 -73.826 1.00 90.06 450 LYS A N 1
ATOM 3609 C CA . LYS A 1 450 ? 61.081 8.315 -73.387 1.00 90.06 450 LYS A CA 1
ATOM 3610 C C . LYS A 1 450 ? 61.485 7.915 -71.967 1.00 90.06 450 LYS A C 1
ATOM 3612 O O . LYS A 1 450 ? 62.636 7.571 -71.716 1.00 90.06 450 LYS A O 1
ATOM 3617 N N . ILE A 1 451 ? 60.529 7.955 -71.041 1.00 86.31 451 ILE A N 1
ATOM 3618 C CA . ILE A 1 451 ? 60.743 7.656 -69.614 1.00 86.31 451 ILE A CA 1
ATOM 3619 C C . ILE A 1 451 ? 60.110 6.340 -69.165 1.00 86.31 451 ILE A C 1
ATOM 3621 O O . ILE A 1 451 ? 60.409 5.872 -68.072 1.00 86.31 451 ILE A O 1
ATOM 3625 N N . GLY A 1 452 ? 59.253 5.733 -69.986 1.00 82.69 452 GLY A N 1
ATOM 3626 C CA . GLY A 1 452 ? 58.666 4.433 -69.685 1.00 82.69 452 GLY A CA 1
ATOM 3627 C C . GLY A 1 452 ? 57.994 3.797 -70.895 1.00 82.69 452 GLY A C 1
ATOM 3628 O O . GLY A 1 452 ? 57.520 4.483 -71.802 1.00 82.69 452 GLY A O 1
ATOM 3629 N N . GLU A 1 453 ? 57.947 2.471 -70.905 1.00 84.81 453 GLU A N 1
ATOM 3630 C CA . GLU A 1 453 ? 57.220 1.675 -71.890 1.00 84.81 453 GLU A CA 1
ATOM 3631 C C . GLU A 1 453 ? 56.560 0.493 -71.193 1.00 84.81 453 GLU A C 1
ATOM 3633 O O . GLU A 1 453 ? 57.221 -0.250 -70.474 1.00 84.81 453 GLU A O 1
ATOM 3638 N N . GLY A 1 454 ? 55.260 0.311 -71.412 1.00 74.44 454 GLY A N 1
ATOM 3639 C CA . GLY A 1 454 ? 54.509 -0.801 -70.836 1.00 74.44 454 GLY A CA 1
ATOM 3640 C C . GLY A 1 454 ? 53.457 -1.347 -71.794 1.00 74.44 454 GLY A C 1
ATOM 3641 O O . GLY A 1 454 ? 53.354 -0.928 -72.947 1.00 74.44 454 GLY A O 1
ATOM 3642 N N . GLY A 1 455 ? 52.629 -2.277 -71.311 1.00 70.38 455 GLY A N 1
ATOM 3643 C CA . GLY A 1 455 ? 51.539 -2.875 -72.099 1.00 70.38 455 GLY A CA 1
ATOM 3644 C C . GLY A 1 455 ? 50.524 -1.861 -72.647 1.00 70.38 455 GLY A C 1
ATOM 3645 O O . GLY A 1 455 ? 49.890 -2.124 -73.663 1.00 70.38 455 GLY A O 1
ATOM 3646 N N . PHE A 1 456 ? 50.438 -0.685 -72.020 1.00 69.06 456 PHE A N 1
ATOM 3647 C CA . PHE A 1 456 ? 49.474 0.375 -72.323 1.00 69.06 456 PHE A CA 1
ATOM 3648 C C . PHE A 1 456 ? 50.055 1.530 -73.155 1.00 69.06 456 PHE A C 1
ATOM 3650 O O . PHE A 1 456 ? 49.376 2.531 -73.348 1.00 69.06 456 PHE A O 1
ATOM 3657 N N . GLY A 1 457 ? 51.294 1.415 -73.646 1.00 82.88 457 GLY A N 1
ATOM 3658 C CA . GLY A 1 457 ? 51.922 2.427 -74.500 1.00 82.88 457 GLY A CA 1
ATOM 3659 C C . GLY A 1 457 ? 53.217 3.009 -73.946 1.00 82.88 457 GLY A C 1
ATOM 3660 O O . GLY A 1 457 ? 53.843 2.446 -73.043 1.00 82.88 457 GLY A O 1
ATOM 3661 N N . CYS A 1 458 ? 53.634 4.122 -74.543 1.00 87.81 458 CYS A N 1
ATOM 3662 C CA . CYS A 1 458 ? 54.897 4.794 -74.254 1.00 87.81 458 CYS A CA 1
ATOM 3663 C C . CYS A 1 458 ? 54.639 6.074 -73.460 1.00 87.81 458 CYS A C 1
ATOM 3665 O O . CYS A 1 458 ? 53.715 6.823 -73.769 1.00 87.81 458 CYS A O 1
ATOM 3667 N N . VAL A 1 459 ? 55.476 6.341 -72.461 1.00 90.00 459 VAL A N 1
ATOM 3668 C CA . VAL A 1 459 ? 55.428 7.572 -71.670 1.00 90.00 459 VAL A CA 1
ATOM 3669 C C . VAL A 1 459 ? 56.670 8.401 -71.967 1.00 90.00 459 VAL A C 1
ATOM 3671 O O . VAL A 1 459 ? 57.797 7.923 -71.823 1.00 90.00 459 VAL A O 1
ATOM 3674 N N . TYR A 1 460 ? 56.455 9.651 -72.359 1.00 91.94 460 TYR A N 1
ATOM 3675 C CA . TYR A 1 460 ? 57.488 10.626 -72.682 1.00 91.94 460 TYR A CA 1
ATOM 3676 C C . TYR A 1 460 ? 57.484 11.754 -71.656 1.00 91.94 460 TYR A C 1
ATOM 3678 O O . TYR A 1 460 ? 56.432 12.185 -71.184 1.00 91.94 460 TYR A O 1
ATOM 3686 N N . LYS A 1 461 ? 58.663 12.258 -71.310 1.00 92.75 461 LYS A N 1
ATOM 3687 C CA . LYS A 1 461 ? 58.809 13.505 -70.567 1.00 92.75 461 LYS A CA 1
ATOM 3688 C C . LYS A 1 461 ? 58.761 14.660 -71.557 1.00 92.75 461 LYS A C 1
ATOM 3690 O O . LYS A 1 461 ? 59.531 14.671 -72.509 1.00 92.75 461 LYS A O 1
ATOM 3695 N N . GLY A 1 462 ? 57.900 15.638 -71.311 1.00 91.75 462 GLY A N 1
ATOM 3696 C CA . GLY A 1 462 ? 57.794 16.822 -72.160 1.00 91.75 462 GLY A CA 1
ATOM 3697 C C . GLY A 1 462 ? 57.620 18.102 -71.360 1.00 91.75 462 GLY A C 1
ATOM 3698 O O . GLY A 1 462 ? 57.417 18.072 -70.142 1.00 91.75 462 GLY A O 1
ATOM 3699 N N . ILE A 1 463 ? 57.700 19.234 -72.055 1.00 89.25 463 ILE A N 1
ATOM 3700 C CA . ILE A 1 463 ? 57.366 20.548 -71.502 1.00 89.25 463 ILE A CA 1
ATOM 3701 C C . ILE A 1 463 ? 56.151 21.083 -72.259 1.00 89.25 463 ILE A C 1
ATOM 3703 O O . ILE A 1 463 ? 56.265 21.478 -73.415 1.00 89.25 463 ILE A O 1
ATOM 3707 N N . LEU A 1 464 ? 54.989 21.111 -71.603 1.00 85.00 464 LEU A N 1
ATOM 3708 C CA . LEU A 1 464 ? 53.756 21.693 -72.140 1.00 85.00 464 LEU A CA 1
ATOM 3709 C C . LEU A 1 464 ? 53.418 22.959 -71.359 1.00 85.00 464 LEU A C 1
ATOM 3711 O O . LEU A 1 464 ? 53.317 22.920 -70.136 1.00 85.00 464 LEU A O 1
ATOM 3715 N N . ARG A 1 465 ? 53.252 24.091 -72.057 1.00 83.56 465 ARG A N 1
ATOM 3716 C CA . ARG A 1 465 ? 52.884 25.395 -71.461 1.00 83.56 465 ARG A CA 1
ATOM 3717 C C . ARG A 1 465 ? 53.747 25.764 -70.236 1.00 83.56 465 ARG A C 1
ATOM 3719 O O . ARG A 1 465 ? 53.232 26.179 -69.204 1.00 83.56 465 ARG A O 1
ATOM 3726 N N . ASN A 1 466 ? 55.067 25.590 -70.357 1.00 80.69 466 ASN A N 1
ATOM 3727 C CA . ASN A 1 466 ? 56.073 25.789 -69.297 1.00 80.69 466 ASN A CA 1
ATOM 3728 C C . ASN A 1 466 ? 55.950 24.865 -68.066 1.00 80.69 466 ASN A C 1
ATOM 3730 O O . ASN A 1 466 ? 56.603 25.109 -67.052 1.00 80.69 466 ASN A O 1
ATOM 3734 N N . MET A 1 467 ? 55.175 23.782 -68.144 1.00 83.25 467 MET A N 1
ATOM 3735 C CA . MET A 1 467 ? 55.102 22.740 -67.118 1.00 83.25 467 MET A CA 1
ATOM 3736 C C . MET A 1 467 ? 55.805 21.470 -67.597 1.00 83.25 467 MET A C 1
ATOM 3738 O O . MET A 1 467 ? 55.606 21.029 -68.727 1.00 83.25 467 MET A O 1
ATOM 3742 N N . THR A 1 468 ? 56.614 20.858 -66.730 1.00 89.56 468 THR A N 1
ATOM 3743 C CA . THR A 1 468 ? 57.151 19.515 -66.994 1.00 89.56 468 THR A CA 1
ATOM 3744 C C . THR A 1 468 ? 56.048 18.488 -66.768 1.00 89.56 468 THR A C 1
ATOM 3746 O O . THR A 1 468 ? 55.446 18.454 -65.696 1.00 89.56 468 THR A O 1
ATOM 3749 N N . VAL A 1 469 ? 55.796 17.652 -67.768 1.00 91.75 469 VAL A N 1
ATOM 3750 C CA . VAL A 1 469 ? 54.667 16.716 -67.800 1.00 91.75 469 VAL A CA 1
ATOM 3751 C C . VAL A 1 469 ? 55.107 15.321 -68.237 1.00 91.75 469 VAL A C 1
ATOM 3753 O O . VAL A 1 469 ? 56.144 15.156 -68.886 1.00 91.75 469 VAL A O 1
ATOM 3756 N N . ALA A 1 470 ? 54.308 14.319 -67.871 1.00 92.25 470 ALA A N 1
ATOM 3757 C CA . ALA A 1 470 ? 54.421 12.958 -68.379 1.00 92.25 470 ALA A CA 1
ATOM 3758 C C . ALA A 1 470 ? 53.316 12.719 -69.418 1.00 92.25 470 ALA A C 1
ATOM 3760 O O . ALA A 1 470 ? 52.129 12.769 -69.106 1.00 92.25 470 ALA A O 1
ATOM 3761 N N . ILE A 1 471 ? 53.717 12.484 -70.662 1.00 91.94 471 ILE A N 1
ATOM 3762 C CA . ILE A 1 471 ? 52.847 12.363 -71.831 1.00 91.94 471 ILE A CA 1
ATOM 3763 C C . ILE A 1 471 ? 52.767 10.880 -72.199 1.00 91.94 471 ILE A C 1
ATOM 3765 O O . ILE A 1 471 ? 53.734 10.309 -72.701 1.00 91.94 471 ILE A O 1
ATOM 3769 N N . LYS A 1 472 ? 51.631 10.242 -71.908 1.00 90.62 472 LYS A N 1
ATOM 3770 C CA . LYS A 1 472 ? 51.364 8.826 -72.192 1.00 90.62 472 LYS A CA 1
ATOM 3771 C C . LYS A 1 472 ? 50.638 8.708 -73.526 1.00 90.62 472 LYS A C 1
ATOM 3773 O O . LYS A 1 472 ? 49.477 9.092 -73.634 1.00 90.62 472 LYS A O 1
ATOM 3778 N N . VAL A 1 473 ? 51.323 8.148 -74.514 1.00 88.75 473 VAL A N 1
ATOM 3779 C CA . VAL A 1 473 ? 50.781 7.859 -75.844 1.00 88.75 473 VAL A CA 1
ATOM 3780 C C . VAL A 1 473 ? 50.279 6.421 -75.851 1.00 88.75 473 VAL A C 1
ATOM 3782 O O . VAL A 1 473 ? 51.058 5.484 -75.634 1.00 88.75 473 VAL A O 1
ATOM 3785 N N . LEU A 1 474 ? 48.979 6.241 -76.071 1.00 82.56 474 LEU A N 1
ATOM 3786 C CA . LEU A 1 474 ? 48.358 4.919 -76.133 1.00 82.56 474 LEU A CA 1
ATOM 3787 C C . LEU A 1 474 ? 48.634 4.269 -77.497 1.00 82.56 474 LEU A C 1
ATOM 3789 O O . LEU A 1 474 ? 48.729 4.950 -78.515 1.00 82.56 474 LEU A O 1
ATOM 3793 N N . ARG A 1 475 ? 48.775 2.937 -77.539 1.00 73.06 475 ARG A N 1
ATOM 3794 C CA . ARG A 1 475 ? 49.005 2.227 -78.811 1.00 73.06 475 ARG A CA 1
ATOM 3795 C C . ARG A 1 475 ? 47.708 2.166 -79.633 1.00 73.06 475 ARG A C 1
ATOM 3797 O O . ARG A 1 475 ? 46.741 1.588 -79.130 1.00 73.06 475 ARG A O 1
ATOM 3804 N N . PRO A 1 476 ? 47.695 2.652 -80.887 1.00 60.41 476 PRO A N 1
ATOM 3805 C CA . PRO A 1 476 ? 46.504 2.600 -81.737 1.00 60.41 476 PRO A CA 1
ATOM 3806 C C . PRO A 1 476 ? 46.117 1.168 -82.154 1.00 60.41 476 PRO A C 1
ATOM 3808 O O . PRO A 1 476 ? 44.937 0.879 -82.311 1.00 60.41 476 PRO A O 1
ATOM 3811 N N . ASP A 1 477 ? 47.078 0.239 -82.242 1.00 58.88 477 ASP A N 1
ATOM 3812 C CA . ASP A 1 477 ? 46.855 -1.130 -82.750 1.00 58.88 477 ASP A CA 1
ATOM 3813 C C . ASP A 1 477 ? 46.237 -2.109 -81.729 1.00 58.88 477 ASP A C 1
ATOM 3815 O O . ASP A 1 477 ? 46.096 -3.304 -81.996 1.00 58.88 477 ASP A O 1
ATOM 3819 N N . SER A 1 478 ? 45.876 -1.637 -80.533 1.00 62.75 478 SER A N 1
ATOM 3820 C CA . SER A 1 478 ? 45.248 -2.467 -79.503 1.00 62.75 478 SER A CA 1
ATOM 3821 C C . SER A 1 478 ? 43.728 -2.274 -79.534 1.00 62.75 478 SER A C 1
ATOM 3823 O O . SER A 1 478 ? 43.242 -1.162 -79.338 1.00 62.75 478 SER A O 1
ATOM 3825 N N . LEU A 1 479 ? 42.962 -3.362 -79.702 1.00 56.72 479 LEU A N 1
ATOM 3826 C CA . LEU A 1 479 ? 41.483 -3.375 -79.671 1.00 56.72 479 LEU A CA 1
ATOM 3827 C C . LEU A 1 479 ? 40.878 -2.759 -78.386 1.00 56.72 479 LEU A C 1
ATOM 3829 O O . LEU A 1 479 ? 39.681 -2.495 -78.334 1.00 56.72 479 LEU A O 1
ATOM 3833 N N . GLN A 1 480 ? 41.694 -2.526 -77.352 1.00 62.25 480 GLN A N 1
ATOM 3834 C CA . GLN A 1 480 ? 41.317 -1.928 -76.070 1.00 62.25 480 GLN A CA 1
ATOM 3835 C C . GLN A 1 480 ? 41.761 -0.462 -75.889 1.00 62.25 480 GLN A C 1
ATOM 3837 O O . GLN A 1 480 ? 41.314 0.173 -74.937 1.00 62.25 480 GLN A O 1
ATOM 3842 N N . GLY A 1 481 ? 42.597 0.099 -76.772 1.00 66.62 481 GLY A N 1
ATOM 3843 C CA . GLY A 1 481 ? 43.268 1.391 -76.545 1.00 66.62 481 GLY A CA 1
ATOM 3844 C C . GLY A 1 481 ? 42.314 2.589 -76.470 1.00 66.62 481 GLY A C 1
ATOM 3845 O O . GLY A 1 481 ? 42.416 3.401 -75.553 1.00 66.62 481 GLY A O 1
ATOM 3846 N N . GLN A 1 482 ? 41.333 2.657 -77.375 1.00 69.44 482 GLN A N 1
ATOM 3847 C CA . GLN A 1 482 ? 40.334 3.737 -77.413 1.00 69.44 482 GLN A CA 1
ATOM 3848 C C . GLN A 1 482 ? 39.400 3.703 -76.191 1.00 69.44 482 GLN A C 1
ATOM 3850 O O . GLN A 1 482 ? 39.168 4.719 -75.543 1.00 69.44 482 GLN A O 1
ATOM 3855 N N . SER A 1 483 ? 38.905 2.515 -75.825 1.00 73.50 483 SER A N 1
ATOM 3856 C CA . SER A 1 483 ? 38.038 2.355 -74.651 1.00 73.50 483 SER A CA 1
ATOM 3857 C C . SER A 1 483 ? 38.782 2.665 -73.349 1.00 73.50 483 SER A C 1
ATOM 3859 O O . SER A 1 483 ? 38.179 3.211 -72.427 1.00 73.50 483 SER A O 1
ATOM 3861 N N . GLN A 1 484 ? 40.077 2.342 -73.268 1.00 73.75 484 GLN A N 1
ATOM 3862 C CA . GLN A 1 484 ? 40.925 2.693 -72.127 1.00 73.75 484 GLN A CA 1
ATOM 3863 C C . GLN A 1 484 ? 41.162 4.201 -72.039 1.00 73.75 484 GLN A C 1
ATOM 3865 O O . GLN A 1 484 ? 41.071 4.754 -70.947 1.00 73.75 484 GLN A O 1
ATOM 3870 N N . PHE A 1 485 ? 41.396 4.874 -73.171 1.00 80.12 485 PHE A N 1
ATOM 3871 C CA . PHE A 1 485 ? 41.493 6.333 -73.227 1.00 80.12 485 PHE A CA 1
ATOM 3872 C C . PHE A 1 485 ? 40.233 6.998 -72.660 1.00 80.12 485 PHE A C 1
ATOM 3874 O O . PHE A 1 485 ? 40.316 7.793 -71.727 1.00 80.12 485 PHE A O 1
ATOM 3881 N N . GLU A 1 486 ? 39.057 6.628 -73.171 1.00 77.62 486 GLU A N 1
ATOM 3882 C CA . GLU A 1 486 ? 37.778 7.214 -72.752 1.00 77.62 486 GLU A CA 1
ATOM 3883 C C . GLU A 1 486 ? 37.467 6.945 -71.273 1.00 77.62 486 GLU A C 1
ATOM 3885 O O . GLU A 1 486 ? 37.015 7.843 -70.557 1.00 77.62 486 GLU A O 1
ATOM 3890 N N . GLN A 1 487 ? 37.751 5.733 -70.785 1.00 77.75 487 GLN A N 1
ATOM 3891 C CA . GLN A 1 487 ? 37.586 5.391 -69.372 1.00 77.75 487 GLN A CA 1
ATOM 3892 C C . GLN A 1 487 ? 38.547 6.175 -68.475 1.00 77.75 487 GLN A C 1
ATOM 3894 O O . GLN A 1 487 ? 38.107 6.749 -67.476 1.00 77.75 487 GLN A O 1
ATOM 3899 N N . GLU A 1 488 ? 39.839 6.230 -68.819 1.00 79.50 488 GLU A N 1
ATOM 3900 C CA . GLU A 1 488 ? 40.840 6.968 -68.042 1.00 79.50 488 GLU A CA 1
ATOM 3901 C C . GLU A 1 488 ? 40.493 8.465 -67.999 1.00 79.50 488 GLU A C 1
ATOM 3903 O O . GLU A 1 488 ? 40.485 9.046 -66.914 1.00 79.50 488 GLU A O 1
ATOM 3908 N N . VAL A 1 489 ? 40.095 9.076 -69.123 1.00 79.75 489 VAL A N 1
ATOM 3909 C CA . VAL A 1 489 ? 39.631 10.475 -69.153 1.00 79.75 489 VAL A CA 1
ATOM 3910 C C . VAL A 1 489 ? 38.367 10.657 -68.311 1.00 79.75 489 VAL A C 1
ATOM 3912 O O . VAL A 1 489 ? 38.314 11.562 -67.476 1.00 79.75 489 VAL A O 1
ATOM 3915 N N . SER A 1 490 ? 37.352 9.802 -68.467 1.00 78.12 490 SER A N 1
ATOM 3916 C CA . SER A 1 490 ? 36.078 9.945 -67.748 1.00 78.12 490 SER A CA 1
ATOM 3917 C C . SER A 1 490 ? 36.222 9.786 -66.233 1.00 78.12 490 SER A C 1
ATOM 3919 O O . SER A 1 490 ? 35.482 10.425 -65.480 1.00 78.12 490 SER A O 1
ATOM 3921 N N . ILE A 1 491 ? 37.118 8.911 -65.775 1.00 76.81 491 ILE A N 1
ATOM 3922 C CA . ILE A 1 491 ? 37.308 8.623 -64.350 1.00 76.81 491 ILE A CA 1
ATOM 3923 C C . ILE A 1 491 ? 38.293 9.621 -63.739 1.00 76.81 491 ILE A C 1
ATOM 3925 O O . ILE A 1 491 ? 37.971 10.273 -62.744 1.00 76.81 491 ILE A O 1
ATOM 3929 N N . LEU A 1 492 ? 39.479 9.780 -64.331 1.00 77.31 492 LEU A N 1
ATOM 3930 C CA . LEU A 1 492 ? 40.561 10.565 -63.731 1.00 77.31 492 LEU A CA 1
ATOM 3931 C C . LEU A 1 492 ? 40.338 12.075 -63.838 1.00 77.31 492 LEU A C 1
ATOM 3933 O O . LEU A 1 492 ? 40.855 12.814 -63.006 1.00 77.31 492 LEU A O 1
ATOM 3937 N N . SER A 1 493 ? 39.495 12.547 -64.763 1.00 72.88 493 SER A N 1
ATOM 3938 C CA . SER A 1 493 ? 39.036 13.946 -64.738 1.00 72.88 493 SER A CA 1
ATOM 3939 C C . SER A 1 493 ? 38.205 14.284 -63.490 1.00 72.88 493 SER A C 1
ATOM 3941 O O . SER A 1 493 ? 38.134 15.448 -63.093 1.00 72.88 493 SER A O 1
ATOM 3943 N N . ARG A 1 494 ? 37.591 13.280 -62.843 1.00 73.88 494 ARG A N 1
ATOM 3944 C CA . ARG A 1 494 ? 36.668 13.452 -61.704 1.00 73.88 494 ARG A CA 1
ATOM 3945 C C . ARG A 1 494 ? 37.278 13.095 -60.350 1.00 73.88 494 ARG A C 1
ATOM 3947 O O . ARG A 1 494 ? 36.663 13.373 -59.322 1.00 73.88 494 ARG A O 1
ATOM 3954 N N . VAL A 1 495 ? 38.466 12.491 -60.326 1.00 72.62 495 VAL A N 1
ATOM 3955 C CA . VAL A 1 495 ? 39.104 11.989 -59.101 1.00 72.62 495 VAL A CA 1
ATOM 3956 C C . VAL A 1 495 ? 40.405 12.742 -58.840 1.00 72.62 495 VAL A C 1
ATOM 3958 O O . VAL A 1 495 ? 41.292 12.784 -59.684 1.00 72.62 495 VAL A O 1
ATOM 3961 N N . ARG A 1 496 ? 40.546 13.308 -57.635 1.00 71.06 496 ARG A N 1
ATOM 3962 C CA . ARG A 1 496 ? 41.815 13.858 -57.131 1.00 71.06 496 ARG A CA 1
ATOM 3963 C C . ARG A 1 496 ? 42.095 13.294 -55.744 1.00 71.06 496 ARG A C 1
ATOM 3965 O O . ARG A 1 496 ? 41.289 13.485 -54.835 1.00 71.06 496 ARG A O 1
ATOM 3972 N N . HIS A 1 497 ? 43.230 12.619 -55.578 1.00 73.94 497 HIS A N 1
ATOM 3973 C CA . HIS A 1 497 ? 43.638 12.011 -54.312 1.00 73.94 497 HIS A CA 1
ATOM 3974 C C . HIS A 1 497 ? 45.141 12.234 -54.077 1.00 73.94 497 HIS A C 1
ATOM 3976 O O . HIS A 1 497 ? 45.901 12.105 -55.032 1.00 73.94 497 HIS A O 1
ATOM 3982 N N . PRO A 1 498 ? 45.606 12.508 -52.840 1.00 70.12 498 PRO A N 1
ATOM 3983 C CA . PRO A 1 498 ? 47.029 12.743 -52.545 1.00 70.12 498 PRO A CA 1
ATOM 3984 C C . PRO A 1 498 ? 47.990 11.608 -52.939 1.00 70.12 498 PRO A C 1
ATOM 3986 O O . PRO A 1 498 ? 49.200 11.812 -52.979 1.00 70.12 498 PRO A O 1
ATOM 3989 N N . HIS A 1 499 ? 47.461 10.408 -53.192 1.00 72.94 499 HIS A N 1
ATOM 3990 C CA . HIS A 1 499 ? 48.225 9.209 -53.561 1.00 72.94 499 HIS A CA 1
ATOM 3991 C C . HIS A 1 499 ? 47.900 8.683 -54.970 1.00 72.94 499 HIS A C 1
ATOM 3993 O O . HIS A 1 499 ? 48.241 7.549 -55.287 1.00 72.94 499 HIS A O 1
ATOM 3999 N N . LEU A 1 500 ? 47.234 9.482 -55.810 1.00 77.88 500 LEU A N 1
ATOM 4000 C CA . LEU A 1 500 ? 46.939 9.149 -57.205 1.00 77.88 500 LEU A CA 1
ATOM 4001 C C . LEU A 1 500 ? 47.533 10.223 -58.122 1.00 77.88 500 LEU A C 1
ATOM 4003 O O . LEU A 1 500 ? 47.412 11.407 -57.825 1.00 77.88 500 LEU A O 1
ATOM 4007 N N . VAL A 1 501 ? 48.151 9.812 -59.232 1.00 80.56 501 VAL A N 1
ATOM 4008 C CA . VAL A 1 501 ? 48.723 10.744 -60.218 1.00 80.56 501 VAL A CA 1
ATOM 4009 C C . VAL A 1 501 ? 47.610 11.569 -60.863 1.00 80.56 501 VAL A C 1
ATOM 4011 O O . VAL A 1 501 ? 46.613 11.023 -61.339 1.00 80.56 501 VAL A O 1
ATOM 4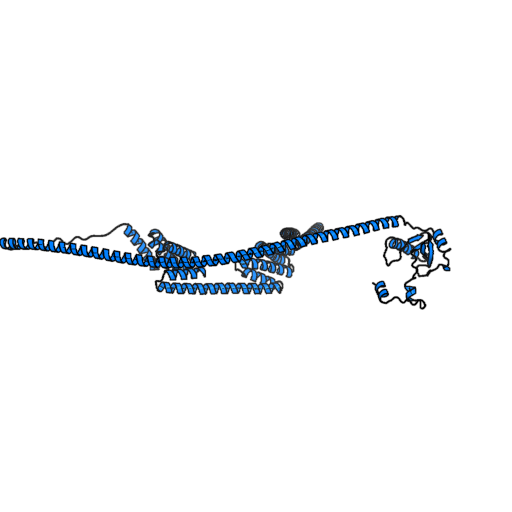014 N N . THR A 1 502 ? 47.792 12.885 -60.903 1.00 83.81 502 THR A N 1
ATOM 4015 C CA . THR A 1 502 ? 46.812 13.821 -61.454 1.00 83.81 502 THR A CA 1
ATOM 4016 C C . THR A 1 502 ? 46.864 13.836 -62.983 1.00 83.81 502 THR A C 1
ATOM 4018 O O . THR A 1 502 ? 47.906 14.134 -63.575 1.00 83.81 502 THR A O 1
ATOM 4021 N N . LEU A 1 503 ? 45.725 13.567 -63.631 1.00 86.25 503 LEU A N 1
ATOM 4022 C CA . LEU A 1 503 ? 45.532 13.824 -65.060 1.00 86.25 503 LEU A CA 1
ATOM 4023 C C . LEU A 1 503 ? 45.356 15.336 -65.273 1.00 86.25 503 LEU A C 1
ATOM 4025 O O . LEU A 1 503 ? 44.428 15.940 -64.735 1.00 86.25 503 LEU A O 1
ATOM 4029 N N . LEU A 1 504 ? 46.258 15.945 -66.040 1.00 84.50 504 LEU A N 1
ATOM 4030 C CA . LEU A 1 504 ? 46.253 17.378 -66.352 1.00 84.50 504 LEU A CA 1
ATOM 4031 C C . LEU A 1 504 ? 45.419 17.696 -67.594 1.00 84.50 504 LEU A C 1
ATOM 4033 O O . LEU A 1 504 ? 44.848 18.778 -67.687 1.00 84.50 504 LEU A O 1
ATOM 4037 N N . GLY A 1 505 ? 45.353 16.768 -68.546 1.00 86.69 505 GLY A N 1
ATOM 4038 C CA . GLY A 1 505 ? 44.561 16.913 -69.761 1.00 86.69 505 GLY A CA 1
ATOM 4039 C C . GLY A 1 505 ? 44.771 15.755 -70.725 1.00 86.69 505 GLY A C 1
ATOM 4040 O O . GLY A 1 505 ? 45.456 14.781 -70.408 1.00 86.69 505 GLY A O 1
ATOM 4041 N N . ALA A 1 506 ? 44.178 15.861 -71.907 1.00 88.00 506 ALA A N 1
ATOM 4042 C CA . ALA A 1 506 ? 44.248 14.827 -72.931 1.00 88.00 506 ALA A CA 1
ATOM 4043 C C . ALA A 1 506 ? 44.302 15.446 -74.332 1.00 88.00 506 ALA A C 1
ATOM 4045 O O . ALA A 1 506 ? 43.877 16.578 -74.539 1.00 88.00 506 ALA A O 1
ATOM 4046 N N . CYS A 1 507 ? 44.828 14.700 -75.296 1.00 87.06 507 CYS A N 1
ATOM 4047 C CA . CYS A 1 507 ? 44.751 15.009 -76.716 1.00 87.06 507 CYS A CA 1
ATOM 4048 C C . CYS A 1 507 ? 43.994 13.873 -77.401 1.00 87.06 507 CYS A C 1
ATOM 4050 O O . CYS A 1 507 ? 44.514 12.762 -77.530 1.00 87.06 507 CYS A O 1
ATOM 4052 N N . SER A 1 508 ? 42.762 14.150 -77.825 1.00 79.44 508 SER A N 1
ATOM 4053 C CA . SER A 1 508 ? 41.903 13.168 -78.495 1.00 79.44 508 SER A CA 1
ATOM 4054 C C . SER A 1 508 ? 42.422 12.802 -79.893 1.00 79.44 508 SER A C 1
ATOM 4056 O O . SER A 1 508 ? 42.272 11.660 -80.313 1.00 79.44 508 SER A O 1
ATOM 4058 N N . GLU A 1 509 ? 43.089 13.736 -80.587 1.00 81.19 509 GLU A N 1
ATOM 4059 C CA . GLU A 1 509 ? 43.635 13.545 -81.944 1.00 81.19 509 GLU A CA 1
ATOM 4060 C C . GLU A 1 509 ? 44.724 12.464 -81.993 1.00 81.19 509 GLU A C 1
ATOM 4062 O O . GLU A 1 509 ? 44.754 11.649 -82.911 1.00 81.19 509 GLU A O 1
ATOM 4067 N N . SER A 1 510 ? 45.598 12.439 -80.983 1.00 78.25 510 SER A N 1
ATOM 4068 C CA . SER A 1 510 ? 46.727 11.505 -80.884 1.00 78.25 510 SER A CA 1
ATOM 4069 C C . SER A 1 510 ? 46.530 10.423 -79.817 1.00 78.25 510 SER A C 1
ATOM 4071 O O . SER A 1 510 ? 47.471 9.694 -79.512 1.00 78.25 510 SER A O 1
ATOM 4073 N N . SER A 1 511 ? 45.328 10.313 -79.229 1.00 84.50 511 SER A N 1
ATOM 4074 C CA . SER A 1 511 ? 45.019 9.400 -78.110 1.00 84.50 511 SER A CA 1
ATOM 4075 C C . SER A 1 511 ? 46.062 9.465 -76.984 1.00 84.50 511 SER A C 1
ATOM 4077 O O . SER A 1 511 ? 46.584 8.449 -76.514 1.00 84.50 511 SER A O 1
ATOM 4079 N N . THR A 1 512 ? 46.389 10.689 -76.570 1.00 88.56 512 THR A N 1
ATOM 4080 C CA . THR A 1 512 ? 47.459 10.967 -75.609 1.00 88.56 512 THR A CA 1
ATOM 4081 C C . THR A 1 512 ? 46.902 11.518 -74.302 1.00 88.56 512 THR A C 1
ATOM 4083 O O . THR A 1 512 ? 46.052 12.406 -74.300 1.00 88.56 512 THR A O 1
ATOM 4086 N N . LEU A 1 513 ? 47.411 11.027 -73.175 1.00 89.19 513 LEU A N 1
ATOM 4087 C CA . LEU A 1 513 ? 47.066 11.490 -71.830 1.00 89.19 513 LEU A CA 1
ATOM 4088 C C . LEU A 1 513 ? 48.240 12.261 -71.230 1.00 89.19 513 LEU A C 1
ATOM 4090 O O . LEU A 1 513 ? 49.385 11.812 -71.291 1.00 89.19 513 LEU A O 1
ATOM 4094 N N . VAL A 1 514 ? 47.963 13.422 -70.642 1.00 89.62 514 VAL A N 1
ATOM 4095 C CA . VAL A 1 514 ? 48.977 14.299 -70.049 1.00 89.62 514 VAL A CA 1
ATOM 4096 C C . VAL A 1 514 ? 48.810 14.295 -68.537 1.00 89.62 514 VAL A C 1
ATOM 4098 O O . VAL A 1 514 ? 47.808 14.778 -68.015 1.00 89.62 514 VAL A O 1
ATOM 4101 N N . TYR A 1 515 ? 49.808 13.776 -67.831 1.00 89.12 515 TYR A N 1
ATOM 4102 C CA . TYR A 1 515 ? 49.857 13.714 -66.373 1.00 89.12 515 TYR A CA 1
ATOM 4103 C C . TYR A 1 515 ? 50.888 14.681 -65.805 1.00 89.12 515 TYR A C 1
ATOM 4105 O O . TYR A 1 515 ? 51.820 15.119 -66.491 1.00 89.12 515 TYR A O 1
ATOM 4113 N N . GLU A 1 516 ? 50.760 14.966 -64.512 1.00 87.81 516 GLU A N 1
ATOM 4114 C CA . GLU A 1 516 ? 51.850 15.583 -63.766 1.00 87.81 516 GLU A CA 1
ATOM 4115 C C . GLU A 1 516 ? 53.111 14.706 -63.814 1.00 87.81 516 GLU A C 1
ATOM 4117 O O . GLU A 1 516 ? 53.051 13.477 -63.727 1.00 87.81 516 GLU A O 1
ATOM 4122 N N . PHE A 1 517 ? 54.275 15.335 -63.981 1.00 87.44 517 PHE A N 1
ATOM 4123 C CA . PHE A 1 517 ? 55.542 14.615 -63.961 1.00 87.44 517 PHE A CA 1
ATOM 4124 C C . PHE A 1 517 ? 56.006 14.391 -62.520 1.00 87.44 517 PHE A C 1
ATOM 4126 O O . PHE A 1 517 ? 56.266 15.347 -61.789 1.00 87.44 517 PHE A O 1
ATOM 4133 N N . LEU A 1 518 ? 56.184 13.127 -62.135 1.00 84.56 518 LEU A N 1
ATOM 4134 C CA . LEU A 1 518 ? 56.751 12.752 -60.842 1.00 84.56 518 LEU A CA 1
ATOM 4135 C C . LEU A 1 518 ? 58.248 12.417 -60.998 1.00 84.56 518 LEU A C 1
ATOM 4137 O O . LEU A 1 518 ? 58.591 11.426 -61.642 1.00 84.56 518 LEU A O 1
ATOM 4141 N N . PRO A 1 519 ? 59.167 13.207 -60.407 1.00 77.44 519 PRO A N 1
ATOM 4142 C CA . PRO A 1 519 ? 60.604 13.097 -60.676 1.00 77.44 519 PRO A CA 1
ATOM 4143 C C . PRO A 1 519 ? 61.274 11.867 -60.052 1.00 77.44 519 PRO A C 1
ATOM 4145 O O . PRO A 1 519 ? 62.385 11.517 -60.445 1.00 77.44 519 PRO A O 1
ATOM 4148 N N . ASN A 1 520 ? 60.619 11.213 -59.089 1.00 75.56 520 ASN A N 1
ATOM 4149 C CA . ASN A 1 520 ? 61.204 10.114 -58.319 1.00 75.56 520 ASN A CA 1
ATOM 4150 C C . ASN A 1 520 ? 61.062 8.739 -58.992 1.00 75.56 520 ASN A C 1
ATOM 4152 O O . ASN A 1 520 ? 61.530 7.757 -58.425 1.00 75.56 520 ASN A O 1
ATOM 4156 N N . GLY A 1 521 ? 60.475 8.664 -60.190 1.00 73.56 521 GLY A N 1
ATOM 4157 C CA . GLY A 1 521 ? 60.286 7.407 -60.918 1.00 73.56 521 GLY A CA 1
ATOM 4158 C C . GLY A 1 521 ? 59.136 6.554 -60.379 1.00 73.56 521 GLY A C 1
ATOM 4159 O O . GLY A 1 521 ? 58.350 6.987 -59.533 1.00 73.56 521 GLY A O 1
ATOM 4160 N N . SER A 1 522 ? 59.015 5.344 -60.916 1.00 73.81 522 SER A N 1
ATOM 4161 C CA . SER A 1 522 ? 57.970 4.377 -60.578 1.00 73.81 522 SER A CA 1
ATOM 4162 C C . SER A 1 522 ? 58.364 3.501 -59.387 1.00 73.81 522 SER A C 1
ATOM 4164 O O . SER A 1 522 ? 59.540 3.338 -59.069 1.00 73.81 522 SER A O 1
ATOM 4166 N N . LEU A 1 523 ? 57.381 2.872 -58.735 1.00 72.56 523 LEU A N 1
ATOM 4167 C CA . LEU A 1 523 ? 57.657 1.886 -57.685 1.00 72.56 523 LEU A CA 1
ATOM 4168 C C . LEU A 1 523 ? 58.457 0.683 -58.220 1.00 72.56 523 LEU A C 1
ATOM 4170 O O . LEU A 1 523 ? 59.266 0.119 -57.487 1.00 72.56 523 LEU A O 1
ATOM 4174 N N . GLU A 1 524 ? 58.267 0.319 -59.490 1.00 69.75 524 GLU A N 1
ATOM 4175 C CA . GLU A 1 524 ? 59.022 -0.744 -60.160 1.00 69.75 524 GLU A CA 1
ATOM 4176 C C . GLU A 1 524 ? 60.524 -0.428 -60.204 1.00 69.75 524 GLU A C 1
ATOM 4178 O O . GLU A 1 524 ? 61.336 -1.306 -59.906 1.00 69.75 524 GLU A O 1
ATOM 4183 N N . ASP A 1 525 ? 60.899 0.838 -60.419 1.00 69.81 525 ASP A N 1
ATOM 4184 C CA . ASP A 1 525 ? 62.301 1.281 -60.393 1.00 69.81 525 ASP A CA 1
ATOM 4185 C C . ASP A 1 525 ? 62.959 1.038 -59.023 1.00 69.81 525 ASP A C 1
ATOM 4187 O O . ASP A 1 525 ? 64.135 0.678 -58.945 1.00 69.81 525 ASP A O 1
ATOM 4191 N N . PHE A 1 526 ? 62.197 1.186 -57.933 1.00 68.81 526 PHE A N 1
ATOM 4192 C CA . PHE A 1 526 ? 62.667 0.914 -56.568 1.00 68.81 526 PHE A CA 1
ATOM 4193 C C . PHE A 1 526 ? 62.662 -0.576 -56.199 1.00 68.81 526 PHE A C 1
ATOM 4195 O O . PHE A 1 526 ? 63.306 -0.959 -55.218 1.00 68.81 526 PHE A O 1
ATOM 4202 N N . LEU A 1 527 ? 61.931 -1.412 -56.943 1.00 66.31 527 LEU A N 1
ATOM 4203 C CA . LEU A 1 527 ? 61.853 -2.858 -56.720 1.00 66.31 527 LEU A CA 1
ATOM 4204 C C . LEU A 1 527 ? 62.871 -3.642 -57.564 1.00 66.31 527 LEU A C 1
ATOM 4206 O O . LEU A 1 527 ? 63.369 -4.660 -57.087 1.00 66.31 527 LEU A O 1
ATOM 4210 N N . MET A 1 528 ? 63.197 -3.170 -58.774 1.00 62.97 528 MET A N 1
ATOM 4211 C CA . MET A 1 528 ? 63.989 -3.916 -59.764 1.00 62.97 528 MET A CA 1
ATOM 4212 C C . MET A 1 528 ? 65.441 -3.433 -59.934 1.00 62.97 528 MET A C 1
ATOM 4214 O O . MET A 1 528 ? 66.278 -4.199 -60.409 1.00 62.97 528 MET A O 1
ATOM 4218 N N . CYS A 1 529 ? 65.785 -2.192 -59.565 1.00 55.81 529 CYS A N 1
ATOM 4219 C CA . CYS A 1 529 ? 67.097 -1.618 -59.892 1.00 55.81 529 CYS A CA 1
ATOM 4220 C C . CYS A 1 529 ? 68.139 -1.809 -58.765 1.00 55.81 529 CYS A C 1
ATOM 4222 O O . CYS A 1 529 ? 67.982 -1.297 -57.657 1.00 55.81 529 CYS A O 1
ATOM 4224 N N . SER A 1 530 ? 69.256 -2.488 -59.058 1.00 52.88 530 SER A N 1
ATOM 4225 C CA . SER A 1 530 ? 70.340 -2.788 -58.101 1.00 52.88 530 SER A CA 1
ATOM 4226 C C . SER A 1 530 ? 71.273 -1.610 -57.762 1.00 52.88 530 SER A C 1
ATOM 4228 O O . SER A 1 530 ? 71.953 -1.662 -56.736 1.00 52.88 530 SER A O 1
ATOM 4230 N N . ASP A 1 531 ? 71.269 -0.534 -58.558 1.00 55.38 531 ASP A N 1
ATOM 4231 C CA . ASP A 1 531 ? 72.245 0.571 -58.455 1.00 55.38 531 ASP A CA 1
ATOM 4232 C C . ASP A 1 531 ? 71.710 1.862 -57.804 1.00 55.38 531 ASP A C 1
ATOM 4234 O O . ASP A 1 531 ? 72.447 2.833 -57.633 1.00 55.38 531 ASP A O 1
ATOM 4238 N N . LYS A 1 532 ? 70.451 1.878 -57.346 1.00 54.19 532 LYS A N 1
ATOM 4239 C CA . LYS A 1 532 ? 69.884 2.967 -56.528 1.00 54.19 532 LYS A CA 1
ATOM 4240 C C . LYS A 1 532 ? 69.471 2.433 -55.156 1.00 54.19 532 LYS A C 1
ATOM 4242 O O . LYS A 1 532 ? 68.292 2.240 -54.876 1.00 54.19 532 LYS A O 1
ATOM 4247 N N . ARG A 1 533 ? 70.439 2.196 -54.261 1.00 50.34 533 ARG A N 1
ATOM 4248 C CA . ARG A 1 533 ? 70.162 1.873 -52.845 1.00 50.34 533 ARG A CA 1
ATOM 4249 C C . ARG A 1 533 ? 69.615 3.092 -52.091 1.00 50.34 533 ARG A C 1
ATOM 4251 O O . ARG A 1 533 ? 70.298 3.692 -51.271 1.00 50.34 533 ARG A O 1
ATOM 4258 N N . GLN A 1 534 ? 68.348 3.407 -52.313 1.00 59.19 534 GLN A N 1
ATOM 4259 C CA . GLN A 1 534 ? 67.470 3.834 -51.229 1.00 59.19 534 GLN A CA 1
ATOM 4260 C C . GLN A 1 534 ? 66.339 2.818 -51.168 1.00 59.19 534 GLN A C 1
ATOM 4262 O O . GLN A 1 534 ? 65.289 2.963 -51.786 1.00 59.19 534 GLN A O 1
ATOM 4267 N N . THR A 1 535 ? 66.600 1.721 -50.463 1.00 63.84 535 THR A N 1
ATOM 4268 C CA . THR A 1 535 ? 65.581 0.723 -50.168 1.00 63.84 535 THR A CA 1
ATOM 4269 C C . THR A 1 535 ? 64.477 1.389 -49.351 1.00 63.84 535 THR A C 1
ATOM 4271 O O . THR A 1 535 ? 64.730 1.924 -48.272 1.00 63.84 535 THR A O 1
ATOM 4274 N N . LEU A 1 536 ? 63.240 1.355 -49.860 1.00 68.88 536 LEU A N 1
ATOM 4275 C CA . LEU A 1 536 ? 62.065 1.815 -49.113 1.00 68.88 536 LEU A CA 1
ATOM 4276 C C . LEU A 1 536 ? 62.056 1.144 -47.733 1.00 68.88 536 LEU A C 1
ATOM 4278 O O . LEU A 1 536 ? 62.106 -0.091 -47.655 1.00 68.88 536 LEU A O 1
ATOM 4282 N N . THR A 1 537 ? 62.014 1.936 -46.658 1.00 76.88 537 THR A N 1
ATOM 4283 C CA . THR A 1 537 ? 61.999 1.416 -45.283 1.00 76.88 537 THR A CA 1
ATOM 4284 C C . THR A 1 537 ? 60.736 0.593 -45.034 1.00 76.88 537 THR A C 1
ATOM 4286 O O . THR A 1 537 ? 59.708 0.802 -45.676 1.00 76.88 537 THR A O 1
ATOM 4289 N N . TRP A 1 538 ? 60.778 -0.337 -44.076 1.00 75.12 538 TRP A N 1
ATOM 4290 C CA . TRP A 1 538 ? 59.617 -1.174 -43.748 1.00 75.12 538 TRP A CA 1
ATOM 4291 C C . TRP A 1 538 ? 58.376 -0.346 -43.372 1.00 75.12 538 TRP A C 1
ATOM 4293 O O . TRP A 1 538 ? 57.276 -0.631 -43.836 1.00 75.12 538 TRP A O 1
ATOM 4303 N N . GLN A 1 539 ? 58.561 0.746 -42.624 1.00 78.94 539 GLN A N 1
ATOM 4304 C CA . GLN A 1 539 ? 57.483 1.691 -42.315 1.00 78.94 539 GLN A CA 1
ATOM 4305 C C . GLN A 1 539 ? 56.914 2.378 -43.562 1.00 78.94 539 GLN A C 1
ATOM 4307 O O . GLN A 1 539 ? 55.698 2.522 -43.665 1.00 78.94 539 GLN A O 1
ATOM 4312 N N . ALA A 1 540 ? 57.762 2.784 -44.513 1.00 73.50 540 ALA A N 1
ATOM 4313 C CA . ALA A 1 540 ? 57.293 3.364 -45.769 1.00 73.50 540 ALA A CA 1
ATOM 4314 C C . ALA A 1 540 ? 56.507 2.335 -46.596 1.00 73.50 540 ALA A C 1
ATOM 4316 O O . ALA A 1 540 ? 55.459 2.667 -47.134 1.00 73.50 540 ALA A O 1
ATOM 4317 N N . ARG A 1 541 ? 56.949 1.070 -46.627 1.00 75.31 541 ARG A N 1
ATOM 4318 C CA . ARG A 1 541 ? 56.237 -0.017 -47.321 1.00 75.31 541 ARG A CA 1
ATOM 4319 C C . ARG A 1 541 ? 54.858 -0.291 -46.719 1.00 75.31 541 ARG A C 1
ATOM 4321 O O . ARG A 1 541 ? 53.902 -0.408 -47.473 1.00 75.31 541 ARG A O 1
ATOM 4328 N N . ILE A 1 542 ? 54.734 -0.332 -45.387 1.00 75.88 542 ILE A N 1
ATOM 4329 C CA . ILE A 1 542 ? 53.431 -0.505 -44.717 1.00 75.88 542 ILE A CA 1
ATOM 4330 C C . ILE A 1 542 ? 52.484 0.651 -45.060 1.00 75.88 542 ILE A C 1
ATOM 4332 O O . ILE A 1 542 ? 51.323 0.405 -45.360 1.00 75.88 542 ILE A O 1
ATOM 4336 N N . ARG A 1 543 ? 52.978 1.897 -45.070 1.00 73.44 543 ARG A N 1
ATOM 4337 C CA . ARG A 1 543 ? 52.170 3.075 -45.433 1.00 73.44 543 ARG A CA 1
ATOM 4338 C C . ARG A 1 543 ? 51.760 3.129 -46.905 1.00 73.44 543 ARG A C 1
ATOM 4340 O O . ARG A 1 543 ? 50.835 3.855 -47.218 1.00 73.44 543 ARG A O 1
ATOM 4347 N N . ILE A 1 544 ? 52.474 2.440 -47.795 1.00 70.62 544 ILE A N 1
ATOM 4348 C CA . ILE A 1 544 ? 52.104 2.336 -49.215 1.00 70.62 544 ILE A CA 1
ATOM 4349 C C . ILE A 1 544 ? 51.024 1.256 -49.421 1.00 70.62 544 ILE A C 1
ATOM 4351 O O . ILE A 1 544 ? 50.249 1.357 -50.365 1.00 70.62 544 ILE A O 1
ATOM 4355 N N . ILE A 1 545 ? 50.982 0.220 -48.568 1.00 65.06 545 ILE A N 1
ATOM 4356 C CA . ILE A 1 545 ? 50.002 -0.884 -48.646 1.00 65.06 545 ILE A CA 1
ATOM 4357 C C . ILE A 1 545 ? 48.670 -0.533 -47.960 1.00 65.06 545 ILE A C 1
ATOM 4359 O O . ILE A 1 545 ? 47.627 -1.006 -48.411 1.00 65.06 545 ILE A O 1
ATOM 4363 N N . ALA A 1 546 ? 48.717 0.219 -46.856 1.00 52.09 546 ALA A N 1
ATOM 4364 C CA . ALA A 1 546 ? 47.543 0.683 -46.108 1.00 52.09 546 ALA A CA 1
ATOM 4365 C C . ALA A 1 546 ? 46.871 1.874 -46.798 1.00 52.09 546 ALA A C 1
ATOM 4367 O O . ALA A 1 546 ? 45.620 1.912 -46.779 1.00 52.09 546 ALA A O 1
#

Sequence (546 aa):
MEAEDDERAEAEAEARREKEAGNAAYRKLYLETAVRHYTRGALLDPRDISFLTNRAAAYLLMSKYKECVRDCDEAVEKGRELRADNKLVARALARKASALLKLAACAADYDPAIRALQQSLAEHYSEETLAKLGEAEEARKEIEERERLDQEAADHHRDRGNDFFKQKRYQEAAMHYTEAMKKNPKDPRVFSNRAQCHIYLGALPEGLEDADKCIALDPTFLKGYLRKAKVQLLMGNYEIALATYVEGLKCDPNNLEVLDGLRRCAACIKRANGGDSRAEDLREILGDLHLNDDLCNKLQKSMDEAAVLKKEASDERLKRIESERLARTLEDLYLSQVQQRKETEESLSRVQQEFEQLKIQQDEVTVELQRVNEQNENLLGQLSDSREHFEWLLSEHDQLLRERDNAVREVEELRQKRGQMLSVLVTAMHCEFSSSEVESATENFSNSLKIGEGGFGCVYKGILRNMTVAIKVLRPDSLQGQSQFEQEVSILSRVRHPHLVTLLGACSESSTLVYEFLPNGSLEDFLMCSDKRQTLTWQARIRIIA

Radius of gyration: 58.23 Å; chains: 1; bounding box: 138×51×176 Å